Protein AF-A0A6A6VUN0-F1 (afdb_monomer)

Sequence (397 aa):
MSKIGGTTTYPGGELWVPNNHPRQAARVVNSYENAFQYLEAIIDDVGPTSSCTRKEAFLKAGPTMPGALVIERAIEPKIFDEKKLGVWRKRPNRPPGRARPPLYTSEGSKALLSVATWGGNFQLLRIIARWIGRKLLVISIRRVISLRTGMALVRLLRNSNTNTSDGAVLEQSGRELIIRTRKSVILAVGGFAYNKDMRATYQPFFQASNEPAYGFFILFGRARPHLIIVDSSVERFMNEAQSYIYAAIPVWIIVDSQFIRERAIDTGFLFEGRTILELAQIVGVNVPGLNATILRFNQMARHGKDLDHNRGGNAYDRQFGDPLCKPIPNLGTIESAPFFALKIFPGDLGTKGGLYAAGNSSSSVIGRTYAGVASTLALAMTFAFLAAEHMSGANQA

Structure (mmCIF, N/CA/C/O backbone):
data_AF-A0A6A6VUN0-F1
#
_entry.id   AF-A0A6A6VUN0-F1
#
loop_
_atom_site.group_PDB
_atom_site.id
_atom_site.type_symbol
_atom_site.label_atom_id
_atom_site.label_alt_id
_atom_site.label_comp_id
_atom_site.label_asym_id
_atom_site.label_entity_id
_atom_site.label_seq_id
_atom_site.pdbx_PDB_ins_code
_atom_site.Cartn_x
_atom_site.Cartn_y
_atom_site.Cartn_z
_atom_site.occupancy
_atom_site.B_iso_or_equiv
_atom_site.auth_seq_id
_atom_site.auth_comp_id
_atom_site.auth_asym_id
_atom_site.auth_atom_id
_atom_site.pdbx_PDB_model_num
ATOM 1 N N . MET A 1 1 ? -9.335 -23.816 14.755 1.00 60.03 1 MET A N 1
ATOM 2 C CA . MET A 1 1 ? -9.230 -22.712 15.744 1.00 60.03 1 MET A CA 1
ATOM 3 C C . MET A 1 1 ? -9.282 -21.381 15.017 1.00 60.03 1 MET A C 1
ATOM 5 O O . MET A 1 1 ? -8.515 -21.188 14.080 1.00 60.03 1 MET A O 1
ATOM 9 N N . SER A 1 2 ? -10.145 -20.476 15.465 1.00 78.50 2 SER A N 1
ATOM 10 C CA . SER A 1 2 ? -10.234 -19.094 14.983 1.00 78.50 2 SER A CA 1
ATOM 11 C C . SER A 1 2 ? -8.931 -18.320 15.211 1.00 78.50 2 SER A C 1
ATOM 13 O O . SER A 1 2 ? -8.294 -18.446 16.264 1.00 78.50 2 SER A O 1
ATOM 15 N N . LYS A 1 3 ? -8.542 -17.523 14.213 1.00 82.44 3 LYS A N 1
ATOM 16 C CA . LYS A 1 3 ? -7.321 -16.710 14.219 1.00 82.44 3 LYS A CA 1
ATOM 17 C C . LYS A 1 3 ? -7.591 -15.288 14.715 1.00 82.44 3 LYS A C 1
ATOM 19 O O . LYS A 1 3 ? -8.735 -14.849 14.727 1.00 82.44 3 LYS A O 1
ATOM 24 N N . ILE A 1 4 ? -6.540 -14.576 15.123 1.00 80.25 4 ILE A N 1
ATOM 25 C CA . ILE A 1 4 ? -6.607 -13.171 15.561 1.00 80.25 4 ILE A CA 1
ATOM 26 C C . ILE A 1 4 ? -5.710 -12.266 14.715 1.00 80.25 4 ILE A C 1
ATOM 28 O O . ILE A 1 4 ? -4.677 -12.709 14.212 1.00 80.25 4 ILE A O 1
ATOM 32 N N . GLY A 1 5 ? -6.099 -10.993 14.611 1.00 76.81 5 GLY A N 1
ATOM 33 C CA . GLY A 1 5 ? -5.285 -9.904 14.063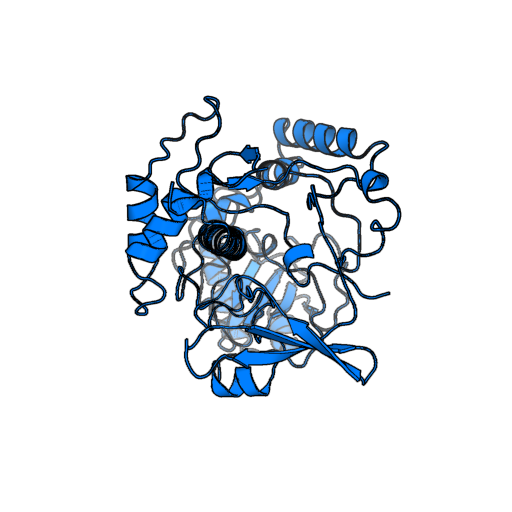 1.00 76.81 5 GLY A CA 1
ATOM 34 C C . GLY A 1 5 ? -5.501 -9.568 12.583 1.00 76.81 5 GLY A C 1
ATOM 35 O O . GLY A 1 5 ? -4.953 -8.574 12.126 1.00 76.81 5 GLY A O 1
ATOM 36 N N . GLY A 1 6 ? -6.304 -10.333 11.834 1.00 81.12 6 GLY A N 1
ATOM 37 C CA . GLY A 1 6 ? -6.700 -9.969 10.463 1.00 81.12 6 GLY A CA 1
ATOM 38 C C . GLY A 1 6 ? -5.514 -9.648 9.542 1.00 81.12 6 GLY A C 1
ATOM 39 O O . GLY A 1 6 ? -4.478 -10.319 9.608 1.00 81.12 6 GLY A O 1
ATOM 40 N N . THR A 1 7 ? -5.658 -8.614 8.706 1.00 74.75 7 THR A N 1
ATOM 41 C CA . THR A 1 7 ? -4.595 -8.119 7.814 1.00 74.75 7 THR A CA 1
ATOM 42 C C . THR A 1 7 ? -3.417 -7.505 8.576 1.00 74.75 7 THR A C 1
ATOM 44 O O . THR A 1 7 ? -2.297 -7.584 8.095 1.00 74.75 7 THR A O 1
ATOM 47 N N . THR A 1 8 ? -3.605 -7.000 9.801 1.00 74.50 8 THR A N 1
ATOM 48 C CA . THR A 1 8 ? -2.545 -6.403 10.646 1.00 74.50 8 THR A CA 1
ATOM 49 C C . THR A 1 8 ? -1.422 -7.377 11.016 1.00 74.50 8 THR A C 1
ATOM 51 O O . THR A 1 8 ? -0.334 -6.959 11.401 1.00 74.50 8 THR A O 1
ATOM 54 N N . THR A 1 9 ? -1.643 -8.682 10.871 1.00 68.94 9 THR A N 1
ATOM 55 C CA . THR A 1 9 ? -0.599 -9.698 11.094 1.00 68.94 9 THR A CA 1
ATOM 56 C C . THR A 1 9 ? 0.351 -9.905 9.911 1.00 68.94 9 THR A C 1
ATOM 58 O O . THR A 1 9 ? 1.369 -10.581 10.060 1.00 68.94 9 THR A O 1
ATOM 61 N N . TYR A 1 10 ? 0.032 -9.333 8.746 1.00 64.31 10 TYR A N 1
ATOM 62 C CA . TYR A 1 10 ? 0.818 -9.453 7.518 1.00 64.31 10 TYR A CA 1
ATOM 63 C C . TYR A 1 10 ? 1.891 -8.364 7.322 1.00 64.31 10 TYR A C 1
ATOM 65 O O . TYR A 1 10 ? 2.878 -8.672 6.657 1.00 64.31 10 TYR A O 1
ATOM 73 N N . PRO A 1 11 ? 1.770 -7.119 7.823 1.00 61.09 11 PRO A N 1
ATOM 74 C CA . PRO A 1 11 ? 2.832 -6.108 7.757 1.00 61.09 11 PRO A CA 1
ATOM 75 C C . PRO A 1 11 ? 4.095 -6.450 8.563 1.00 61.09 11 PRO A C 1
ATOM 77 O O . PRO A 1 11 ? 4.102 -7.361 9.388 1.00 61.09 11 PRO A O 1
ATOM 80 N N . GLY A 1 12 ? 5.181 -5.709 8.311 1.00 56.62 12 GLY A N 1
ATOM 81 C CA . GLY A 1 12 ? 6.482 -5.858 8.984 1.00 56.62 12 GLY A CA 1
ATOM 82 C C . GLY A 1 12 ? 6.516 -5.407 10.450 1.00 56.62 12 GLY A C 1
ATOM 83 O O . GLY A 1 12 ? 7.467 -5.730 11.148 1.00 56.62 12 GLY A O 1
ATOM 84 N N . GLY A 1 13 ? 5.465 -4.732 10.929 1.00 58.59 13 GLY A N 1
ATOM 85 C CA . GLY A 1 13 ? 5.330 -4.283 12.319 1.00 58.59 13 GLY A CA 1
ATOM 86 C C . GLY A 1 13 ? 5.694 -2.820 12.574 1.00 58.59 13 GLY A C 1
ATOM 87 O O . GLY A 1 13 ? 5.486 -2.349 13.685 1.00 58.59 13 GLY A O 1
ATOM 88 N N . GLU A 1 14 ? 6.170 -2.093 11.565 1.00 66.50 14 GLU A N 1
ATOM 89 C CA . GLU A 1 14 ? 6.409 -0.651 11.651 1.00 66.50 14 GLU A CA 1
ATOM 90 C C . GLU A 1 14 ? 5.110 0.153 11.714 1.00 66.50 14 GLU A C 1
ATOM 92 O O . GLU A 1 14 ? 4.086 -0.258 11.165 1.00 66.50 14 GLU A O 1
ATOM 97 N N . LEU A 1 15 ? 5.171 1.311 12.368 1.00 71.25 15 LEU A N 1
ATOM 98 C CA . LEU A 1 15 ? 4.124 2.323 12.400 1.00 71.25 15 LEU A CA 1
ATOM 99 C C . LEU A 1 15 ? 4.758 3.676 12.095 1.00 71.25 15 LEU A C 1
ATOM 101 O O . LEU A 1 15 ? 5.554 4.177 12.890 1.00 71.25 15 LEU A O 1
ATOM 105 N N . TRP A 1 16 ? 4.388 4.301 10.981 1.00 76.12 16 TRP A N 1
ATOM 106 C CA . TRP A 1 16 ? 4.804 5.675 10.722 1.00 76.12 16 TRP A CA 1
ATOM 107 C C . TRP A 1 16 ? 4.082 6.633 11.668 1.00 76.12 16 TRP A C 1
ATOM 109 O O . TRP A 1 16 ? 2.887 6.881 11.519 1.00 76.12 16 TRP A O 1
ATOM 119 N N . VAL A 1 17 ? 4.817 7.160 12.646 1.00 74.38 17 VAL A N 1
ATOM 120 C CA . VAL A 1 17 ? 4.327 8.137 13.619 1.00 74.38 17 VAL A CA 1
ATOM 121 C C . VAL A 1 17 ? 5.273 9.333 13.559 1.00 74.38 17 VAL A C 1
ATOM 123 O O . VAL A 1 17 ? 6.340 9.309 14.178 1.00 74.38 17 VAL A O 1
ATOM 126 N N . PRO A 1 18 ? 4.937 10.358 12.761 1.00 68.88 18 PRO A N 1
ATOM 127 C CA . PRO A 1 18 ? 5.756 11.558 12.645 1.00 68.88 18 PRO A CA 1
ATOM 128 C C . PRO A 1 18 ? 5.766 12.332 13.972 1.00 68.88 18 PRO A C 1
ATOM 130 O O . PRO A 1 18 ? 4.974 12.047 14.868 1.00 68.88 18 PRO A O 1
ATOM 133 N N . ASN A 1 19 ? 6.684 13.296 14.119 1.00 70.88 19 ASN A N 1
ATOM 134 C CA . ASN A 1 19 ? 6.901 14.004 15.391 1.00 70.88 19 ASN A CA 1
ATOM 135 C C . ASN A 1 19 ? 7.272 13.073 16.573 1.00 70.88 19 ASN A C 1
ATOM 137 O O . ASN A 1 19 ? 7.054 13.378 17.742 1.00 70.88 19 ASN A O 1
ATOM 141 N N . ASN A 1 20 ? 7.841 11.906 16.271 1.00 65.69 20 ASN A N 1
ATOM 142 C CA . ASN A 1 20 ? 8.384 11.001 17.268 1.00 65.69 20 ASN A CA 1
ATOM 143 C C . ASN A 1 20 ? 9.899 11.221 17.392 1.00 65.69 20 ASN A C 1
ATOM 145 O O . ASN A 1 20 ? 10.627 11.152 16.396 1.00 65.69 20 ASN A O 1
ATOM 149 N N . HIS A 1 21 ? 10.376 11.537 18.596 1.00 57.06 21 HIS A N 1
ATOM 150 C CA . HIS A 1 21 ? 11.795 11.771 18.857 1.00 57.06 21 HIS A CA 1
ATOM 151 C C . HIS A 1 21 ? 12.447 10.490 19.384 1.00 57.06 21 HIS A C 1
ATOM 153 O O . HIS A 1 21 ? 12.150 10.080 20.512 1.00 57.06 21 HIS A O 1
ATOM 159 N N . PRO A 1 22 ? 13.368 9.841 18.645 1.00 51.34 22 PRO A N 1
ATOM 160 C CA . PRO A 1 22 ? 14.236 8.860 19.277 1.00 51.34 22 PRO A CA 1
ATOM 161 C C . PRO A 1 22 ? 15.053 9.602 20.328 1.00 51.34 22 PRO A C 1
ATOM 163 O O . PRO A 1 22 ? 15.569 10.684 20.051 1.00 51.34 22 PRO A O 1
ATOM 166 N N . ARG A 1 23 ? 15.165 9.044 21.540 1.00 42.38 23 ARG A N 1
ATOM 167 C CA . ARG A 1 23 ? 16.057 9.574 22.582 1.00 42.38 23 ARG A CA 1
ATOM 168 C C . ARG A 1 23 ? 17.442 9.838 21.968 1.00 42.38 23 ARG A C 1
ATOM 170 O O . ARG A 1 23 ? 18.173 8.891 21.708 1.00 42.38 23 ARG A O 1
ATOM 177 N N . GLN A 1 24 ? 17.752 11.110 21.709 1.00 39.91 24 GLN A N 1
ATOM 178 C CA . GLN A 1 24 ? 19.068 11.729 21.469 1.00 39.91 24 GLN A CA 1
ATOM 179 C C . GLN A 1 24 ? 20.012 11.158 20.380 1.00 39.91 24 GLN A C 1
ATOM 181 O O . GLN A 1 24 ? 21.016 11.797 20.086 1.00 39.91 24 GLN A O 1
ATOM 186 N N . ALA A 1 25 ? 19.738 10.017 19.739 1.00 41.75 25 ALA A N 1
ATOM 187 C CA . ALA A 1 25 ? 20.744 9.314 18.928 1.00 41.75 25 ALA A CA 1
ATOM 188 C C . ALA A 1 25 ? 20.761 9.649 17.421 1.00 41.75 25 ALA A C 1
ATOM 190 O O . ALA A 1 25 ? 21.731 9.321 16.741 1.00 41.75 25 ALA A O 1
ATOM 191 N N . ALA A 1 26 ? 19.728 10.296 16.875 1.00 50.22 26 ALA A N 1
ATOM 192 C CA . ALA A 1 26 ? 19.675 10.653 15.456 1.00 50.22 26 ALA A CA 1
ATOM 193 C C . ALA A 1 26 ? 19.627 12.178 15.306 1.00 50.22 26 ALA A C 1
ATOM 195 O O . ALA A 1 26 ? 18.712 12.814 15.819 1.00 50.22 26 ALA A O 1
ATOM 196 N N . ARG A 1 27 ? 20.577 12.766 14.566 1.00 49.06 27 ARG A N 1
ATOM 197 C CA . ARG A 1 27 ? 20.638 14.204 14.209 1.00 49.06 27 ARG A CA 1
ATOM 198 C C . ARG A 1 27 ? 19.489 14.658 13.279 1.00 49.06 27 ARG A C 1
ATOM 200 O O . ARG A 1 27 ? 19.650 15.586 12.495 1.00 49.06 27 ARG A O 1
ATOM 207 N N . VAL A 1 28 ? 18.348 13.974 13.305 1.00 55.00 28 VAL A N 1
ATOM 208 C CA . VAL A 1 28 ? 17.193 14.267 12.457 1.00 55.00 28 VAL A CA 1
ATOM 209 C C . VAL A 1 28 ? 16.337 15.302 13.171 1.00 55.00 28 VAL A C 1
ATOM 211 O O . VAL A 1 28 ? 15.725 15.003 14.195 1.00 55.00 28 VAL A O 1
ATOM 214 N N . VAL A 1 29 ? 16.268 16.509 12.610 1.00 55.94 29 VAL A N 1
ATOM 215 C CA . VAL A 1 29 ? 15.291 17.521 13.023 1.00 55.94 29 VAL A CA 1
ATOM 216 C C . VAL A 1 29 ? 13.900 16.990 12.658 1.00 55.94 29 VAL A C 1
ATOM 218 O O . VAL A 1 29 ? 13.521 16.910 11.488 1.00 55.94 29 VAL A O 1
ATOM 221 N N . ASN A 1 30 ? 13.165 16.535 13.666 1.00 65.06 30 ASN A N 1
ATOM 222 C CA . ASN A 1 30 ? 11.767 16.132 13.577 1.00 65.06 30 ASN A CA 1
ATOM 223 C C . ASN A 1 30 ? 11.017 17.067 14.522 1.00 65.06 30 ASN A C 1
ATOM 225 O O . ASN A 1 30 ? 11.380 17.122 15.689 1.00 65.06 30 ASN A O 1
ATOM 229 N N . SER A 1 31 ? 10.059 17.842 14.029 1.00 77.00 31 SER A N 1
ATOM 230 C CA . SER A 1 31 ? 9.240 18.725 14.861 1.00 77.00 31 SER A CA 1
ATOM 231 C C . SER A 1 31 ? 7.782 18.574 14.465 1.00 77.00 31 SER A C 1
ATOM 233 O O . SER A 1 31 ? 7.474 18.066 13.378 1.00 77.00 31 SER A O 1
ATOM 235 N N . TYR A 1 32 ? 6.893 19.021 15.345 1.00 84.31 32 TYR A N 1
ATOM 236 C CA . TYR A 1 32 ? 5.468 19.067 15.064 1.00 84.31 32 TYR A CA 1
ATOM 237 C C . TYR A 1 32 ? 5.192 19.872 13.790 1.00 84.31 32 TYR A C 1
ATOM 239 O O . TYR A 1 32 ? 4.468 19.403 12.919 1.00 84.31 32 TYR A O 1
ATOM 247 N N . GLU A 1 33 ? 5.838 21.027 13.640 1.00 86.88 33 GLU A N 1
ATOM 248 C CA . GLU A 1 33 ? 5.648 21.956 12.525 1.00 86.88 33 GLU A CA 1
ATOM 249 C C . GLU A 1 33 ? 6.053 21.311 11.200 1.00 86.88 33 GLU A C 1
ATOM 251 O O . GLU A 1 33 ? 5.272 21.321 10.253 1.00 86.88 33 GLU A O 1
ATOM 256 N N . ASN A 1 34 ? 7.223 20.664 11.150 1.00 84.44 34 ASN A N 1
ATOM 257 C CA . ASN A 1 34 ? 7.691 19.968 9.950 1.00 84.44 34 ASN A CA 1
ATOM 258 C C . ASN A 1 34 ? 6.773 18.796 9.577 1.00 84.44 34 ASN A C 1
ATOM 260 O O . ASN A 1 34 ? 6.491 18.563 8.401 1.00 84.44 34 ASN A O 1
ATOM 264 N N . ALA A 1 35 ? 6.311 18.037 10.575 1.00 85.69 35 ALA A N 1
ATOM 265 C CA . ALA A 1 35 ? 5.381 16.935 10.364 1.00 85.69 35 ALA A CA 1
ATOM 266 C C . ALA A 1 35 ? 4.014 17.428 9.874 1.00 85.69 35 ALA A C 1
ATOM 268 O O . ALA A 1 35 ? 3.427 16.823 8.979 1.00 85.69 35 ALA A O 1
ATOM 269 N N . PHE A 1 36 ? 3.523 18.530 10.436 1.00 90.75 36 PHE A N 1
ATOM 270 C CA . PHE A 1 36 ? 2.258 19.136 10.056 1.00 90.75 36 PHE A CA 1
ATOM 271 C C . PHE A 1 36 ? 2.323 19.714 8.644 1.00 90.75 36 PHE A C 1
ATOM 273 O O . PHE A 1 36 ? 1.481 19.367 7.823 1.00 90.75 36 PHE A O 1
ATOM 280 N N . GLN A 1 37 ? 3.374 20.471 8.310 1.00 90.38 37 GLN A N 1
ATOM 281 C CA . GLN A 1 37 ? 3.614 20.943 6.941 1.00 90.38 37 GLN A CA 1
ATOM 282 C C . GLN A 1 37 ? 3.671 19.792 5.938 1.00 90.38 37 GLN A C 1
ATOM 284 O O . GLN A 1 37 ? 3.100 19.893 4.856 1.00 90.38 37 GLN A O 1
ATOM 289 N N . TYR A 1 38 ? 4.322 18.683 6.297 1.00 88.94 38 TYR A N 1
ATOM 290 C CA . TYR A 1 38 ? 4.348 17.498 5.447 1.00 88.94 38 TYR A CA 1
ATOM 291 C C . TYR A 1 38 ? 2.942 16.933 5.210 1.00 88.94 38 TYR A C 1
ATOM 293 O O . TYR A 1 38 ? 2.583 16.679 4.064 1.00 88.94 38 TYR A O 1
ATOM 301 N N . LEU A 1 39 ? 2.139 16.763 6.267 1.00 90.25 39 LEU A N 1
ATOM 302 C CA . LEU A 1 39 ? 0.760 16.279 6.150 1.00 90.25 39 LEU A CA 1
ATOM 303 C C . LEU A 1 39 ? -0.127 17.231 5.337 1.00 90.25 39 LEU A C 1
ATOM 305 O O . LEU A 1 39 ? -0.949 16.759 4.556 1.00 90.25 39 LEU A O 1
ATOM 309 N N . GLU A 1 40 ? 0.029 18.542 5.498 1.00 91.56 40 GLU A N 1
ATOM 310 C CA . GLU A 1 40 ? -0.692 19.546 4.708 1.00 91.56 40 GLU A CA 1
ATOM 311 C C . GLU A 1 40 ? -0.296 19.501 3.230 1.00 91.56 40 GLU A C 1
ATOM 313 O O . GLU A 1 40 ? -1.158 19.596 2.366 1.00 91.56 40 GLU A O 1
ATOM 318 N N . ALA A 1 41 ? 0.984 19.276 2.929 1.00 90.69 41 ALA A N 1
ATOM 319 C CA . ALA A 1 41 ? 1.472 19.234 1.555 1.00 90.69 41 ALA A CA 1
ATOM 320 C C . ALA A 1 41 ? 1.001 18.001 0.765 1.00 90.69 41 ALA A C 1
ATOM 322 O O . ALA A 1 41 ? 0.935 18.061 -0.460 1.00 90.69 41 ALA A O 1
ATOM 323 N N . ILE A 1 42 ? 0.722 16.874 1.432 1.00 88.44 42 ILE A N 1
ATOM 324 C CA . ILE A 1 42 ? 0.416 15.602 0.750 1.00 88.44 42 ILE A CA 1
ATOM 325 C C . ILE A 1 42 ? -1.003 15.083 0.977 1.00 88.44 42 ILE A C 1
ATOM 327 O O . ILE A 1 42 ? -1.380 14.075 0.381 1.00 88.44 42 ILE A O 1
ATOM 331 N N . ILE A 1 43 ? -1.757 15.650 1.916 1.00 90.38 43 ILE A N 1
ATOM 332 C CA . ILE A 1 43 ? -3.137 15.235 2.170 1.00 90.38 43 ILE A CA 1
ATOM 333 C C . ILE A 1 43 ? -4.050 16.319 1.629 1.00 90.38 43 ILE A C 1
ATOM 335 O O . ILE A 1 43 ? -4.260 17.337 2.291 1.00 90.38 43 ILE A O 1
ATOM 339 N N . ASP A 1 44 ? -4.642 16.028 0.476 1.00 85.69 44 ASP A N 1
ATOM 340 C CA . ASP A 1 44 ? -5.718 16.832 -0.093 1.00 85.69 44 ASP A CA 1
ATOM 341 C C . ASP A 1 44 ? -6.876 16.985 0.897 1.00 85.69 44 ASP A C 1
ATOM 343 O O . ASP A 1 44 ? -7.191 16.063 1.664 1.00 85.69 44 ASP A O 1
ATOM 347 N N . ASP A 1 45 ? -7.574 18.116 0.819 1.00 87.81 45 ASP A N 1
ATOM 348 C CA . ASP A 1 45 ? -8.845 18.271 1.511 1.00 87.81 45 ASP A CA 1
ATOM 349 C C . ASP A 1 45 ? -9.919 17.393 0.848 1.00 87.81 45 ASP A C 1
ATOM 351 O O . ASP A 1 45 ? -10.434 17.671 -0.235 1.00 87.81 45 ASP A O 1
ATOM 355 N N . VAL A 1 46 ? -10.237 16.284 1.509 1.00 88.06 46 VAL A N 1
ATOM 356 C CA . VAL A 1 46 ? -11.313 15.357 1.149 1.00 88.06 46 VAL A CA 1
ATOM 357 C C . VAL A 1 46 ? -12.487 15.454 2.131 1.00 88.06 46 VAL A C 1
ATOM 359 O O . VAL A 1 46 ? -13.247 14.496 2.302 1.00 88.06 46 VAL A O 1
ATOM 362 N N . GLY A 1 47 ? -12.635 16.605 2.793 1.00 89.31 47 GLY A N 1
ATOM 363 C CA . GLY A 1 47 ? -13.709 16.914 3.725 1.00 89.31 47 GLY A CA 1
ATOM 364 C C . GLY A 1 47 ? -13.370 16.577 5.184 1.00 89.31 47 GLY A C 1
ATOM 365 O O . GLY A 1 47 ? -12.200 16.497 5.567 1.00 89.31 47 GLY A O 1
ATOM 366 N N . PRO A 1 48 ? -14.382 16.316 6.039 1.00 89.94 48 PRO A N 1
ATOM 367 C CA . PRO A 1 48 ? -14.192 16.184 7.490 1.00 89.94 48 PRO A CA 1
ATOM 368 C C . PRO A 1 48 ? -13.196 15.100 7.923 1.00 89.94 48 PRO A C 1
ATOM 370 O O . PRO A 1 48 ? -12.705 15.113 9.053 1.00 89.94 48 PRO A O 1
ATOM 373 N N . THR A 1 49 ? -12.902 14.130 7.051 1.00 89.56 49 THR A N 1
ATOM 374 C CA . THR A 1 49 ? -11.965 13.054 7.372 1.00 89.56 49 THR A CA 1
ATOM 375 C C . THR A 1 49 ? -10.509 13.506 7.409 1.00 89.56 49 THR A C 1
ATOM 377 O O . THR A 1 49 ? -9.766 13.065 8.283 1.00 89.56 49 THR A O 1
ATOM 380 N N . SER A 1 50 ? -10.122 14.413 6.515 1.00 91.69 50 SER A N 1
ATOM 381 C CA . SER A 1 50 ? -8.780 14.990 6.399 1.00 91.69 50 SER A CA 1
ATOM 382 C C . SER A 1 50 ? -8.692 16.356 7.076 1.00 91.69 50 SER A C 1
ATOM 384 O O . SER A 1 50 ? -7.851 17.171 6.707 1.00 91.69 50 SER A O 1
ATOM 386 N N . SER A 1 51 ? -9.567 16.640 8.044 1.00 92.56 51 SER A N 1
ATOM 387 C CA . SER A 1 51 ? -9.570 17.933 8.721 1.00 92.56 51 SER A CA 1
ATOM 388 C C . SER A 1 51 ? -8.252 18.190 9.452 1.00 92.56 51 SER A C 1
ATOM 390 O O . SER A 1 51 ? -7.619 17.262 9.974 1.00 92.56 51 SER A O 1
ATOM 392 N N . CYS A 1 52 ? -7.880 19.468 9.545 1.00 92.44 52 CYS A N 1
ATOM 393 C CA . CYS A 1 52 ? -6.726 19.924 10.318 1.00 92.44 52 CYS A CA 1
ATOM 394 C C . CYS A 1 52 ? -6.732 19.311 11.730 1.00 92.44 52 CYS A C 1
ATOM 396 O O . CYS A 1 52 ? -5.773 18.652 12.119 1.00 92.44 52 CYS A O 1
ATOM 398 N N . THR A 1 53 ? -7.866 19.364 12.438 1.00 92.56 53 THR A N 1
ATOM 399 C CA . THR A 1 53 ? -8.021 18.789 13.785 1.00 92.56 53 THR A CA 1
ATOM 400 C C . THR A 1 53 ? -7.655 17.305 13.860 1.00 92.56 53 THR A C 1
ATOM 402 O O . THR A 1 53 ? -7.020 16.874 14.822 1.00 92.56 53 THR A O 1
ATOM 405 N N . ARG A 1 54 ? -8.019 16.495 12.856 1.00 92.69 54 ARG A N 1
ATOM 406 C CA . ARG A 1 54 ? -7.667 15.066 12.840 1.00 92.69 54 ARG A CA 1
ATOM 407 C C . ARG A 1 54 ? -6.187 14.847 12.534 1.00 92.69 54 ARG A C 1
ATOM 409 O O . ARG A 1 54 ? -5.592 13.944 13.125 1.00 92.69 54 ARG A O 1
ATOM 416 N N . LYS A 1 55 ? -5.585 15.665 11.663 1.00 92.94 55 LYS 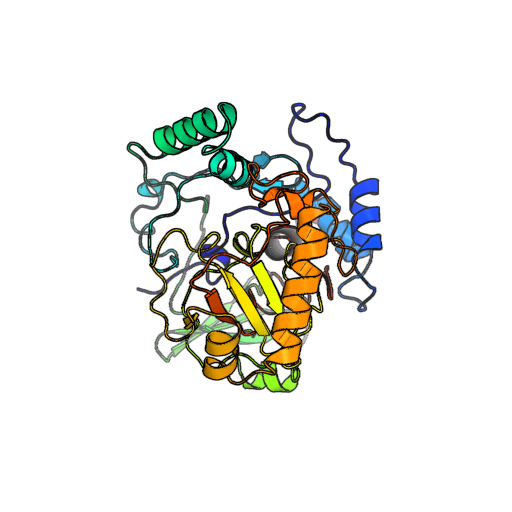A N 1
ATOM 417 C CA . LYS A 1 55 ? -4.132 15.655 11.422 1.00 92.94 55 LYS A CA 1
ATOM 418 C C . LYS A 1 55 ? -3.378 16.022 12.705 1.00 92.94 55 LYS A C 1
ATOM 420 O O . LYS A 1 55 ? -2.493 15.276 13.116 1.00 92.94 55 LYS A O 1
ATOM 425 N N . GLU A 1 56 ? -3.788 17.082 13.401 1.00 93.12 56 GLU A N 1
ATOM 426 C CA . GLU A 1 56 ? -3.188 17.482 14.679 1.00 93.12 56 GLU A CA 1
ATOM 427 C C . GLU A 1 56 ? -3.321 16.402 15.755 1.00 93.12 56 GLU A C 1
ATOM 429 O O . GLU A 1 56 ? -2.344 16.075 16.428 1.00 93.12 56 GLU A O 1
ATOM 434 N N . ALA A 1 57 ? -4.519 15.827 15.913 1.00 91.75 57 ALA A N 1
ATOM 435 C CA . ALA A 1 57 ? -4.766 14.767 16.885 1.00 91.75 57 ALA A CA 1
ATOM 436 C C . ALA A 1 57 ? -3.839 13.569 16.643 1.00 91.75 57 ALA A C 1
ATOM 438 O O . ALA A 1 57 ? -3.295 13.006 17.592 1.00 91.75 57 ALA A O 1
ATOM 439 N N . PHE A 1 58 ? -3.605 13.219 15.375 1.00 90.62 58 PHE A N 1
ATOM 440 C CA . PHE A 1 58 ? -2.657 12.174 15.013 1.00 90.62 58 PHE A CA 1
ATOM 441 C C . PHE A 1 58 ? -1.215 12.526 15.422 1.00 90.62 58 PHE A C 1
ATOM 443 O O . PHE A 1 58 ? -0.560 11.716 16.082 1.00 90.62 58 PHE A O 1
ATOM 450 N N . LEU A 1 59 ? -0.745 13.737 15.101 1.00 88.94 59 LEU A N 1
ATOM 451 C CA . LEU A 1 59 ? 0.612 14.199 15.428 1.00 88.94 59 LEU A CA 1
ATOM 452 C C . LEU A 1 59 ? 0.875 14.343 16.932 1.00 88.94 59 LEU A C 1
ATOM 454 O O . LEU A 1 59 ? 2.001 14.127 17.381 1.00 88.94 59 LEU A O 1
ATOM 458 N N . LYS A 1 60 ? -0.144 14.735 17.704 1.00 87.94 60 LYS A N 1
ATOM 459 C CA . LYS A 1 60 ? -0.045 14.958 19.154 1.00 87.94 60 LYS A CA 1
ATOM 460 C C . LYS A 1 60 ? -0.131 13.642 19.929 1.00 87.94 60 LYS A C 1
ATOM 462 O O . LYS A 1 60 ? 0.682 13.394 20.813 1.00 87.94 60 LYS A O 1
ATOM 467 N N . ALA A 1 61 ? -1.083 12.774 19.584 1.00 86.56 61 ALA A N 1
ATOM 468 C CA . ALA A 1 61 ? -1.331 11.547 20.337 1.00 86.56 61 ALA A CA 1
ATOM 469 C C . ALA A 1 61 ? -0.380 10.403 19.966 1.00 86.56 61 ALA A C 1
ATOM 471 O O . ALA A 1 61 ? 0.005 9.623 20.838 1.00 86.56 61 ALA A O 1
ATOM 472 N N . GLY A 1 62 ? 0.026 10.302 18.696 1.00 81.50 62 GLY A N 1
ATOM 473 C CA . GLY A 1 62 ? 0.873 9.216 18.204 1.00 81.50 62 GLY A CA 1
ATOM 474 C C . GLY A 1 62 ? 2.136 8.972 19.051 1.00 81.50 62 GLY A C 1
ATOM 475 O O . GLY A 1 62 ? 2.319 7.844 19.518 1.00 81.50 62 GLY A O 1
ATOM 476 N N . PRO A 1 63 ? 2.974 9.996 19.314 1.00 78.00 63 PRO A N 1
ATOM 477 C CA . PRO A 1 63 ? 4.202 9.856 20.108 1.00 78.00 63 PRO A CA 1
ATOM 478 C C . PRO A 1 63 ? 3.983 9.433 21.570 1.00 78.00 63 PRO A C 1
ATOM 480 O O . PRO A 1 63 ? 4.895 8.908 22.205 1.00 78.00 63 PRO A O 1
ATOM 483 N N . THR A 1 64 ? 2.780 9.639 22.115 1.00 78.25 64 THR A N 1
ATOM 484 C CA . THR A 1 64 ? 2.458 9.356 23.527 1.00 78.25 64 THR A CA 1
ATOM 485 C C . THR A 1 64 ? 1.971 7.925 23.779 1.00 78.25 64 THR A C 1
ATOM 487 O O . THR A 1 64 ? 1.826 7.514 24.931 1.00 78.25 64 THR A O 1
ATOM 490 N N . MET A 1 65 ? 1.735 7.135 22.723 1.00 77.00 65 MET A N 1
ATOM 491 C CA . MET A 1 65 ? 1.160 5.794 22.853 1.00 77.00 65 MET A CA 1
ATOM 492 C C . MET A 1 65 ? 2.083 4.829 23.641 1.00 77.00 65 MET A C 1
ATOM 494 O O . MET A 1 65 ? 3.247 4.635 23.269 1.00 77.00 65 MET A O 1
ATOM 498 N N . PRO A 1 66 ? 1.585 4.139 24.690 1.00 69.00 66 PRO A N 1
ATOM 499 C CA . PRO A 1 66 ? 2.390 3.210 25.486 1.00 69.00 66 PRO A CA 1
ATOM 500 C C . PRO A 1 66 ? 2.940 2.009 24.698 1.00 69.00 66 PRO A C 1
ATOM 502 O O . PRO A 1 66 ? 2.248 1.390 23.894 1.00 69.00 66 PRO A O 1
ATOM 505 N N . GLY A 1 67 ? 4.169 1.583 25.017 1.00 61.50 67 GLY A N 1
ATOM 506 C CA . GLY A 1 67 ? 4.776 0.356 24.470 1.00 61.50 67 GLY A CA 1
ATOM 507 C C . GLY A 1 67 ? 5.562 0.534 23.166 1.00 61.50 67 GLY A C 1
ATOM 508 O O . GLY A 1 67 ? 6.187 -0.427 22.712 1.00 61.50 67 GLY A O 1
ATOM 509 N N . ALA A 1 68 ? 5.589 1.752 22.631 1.00 57.97 68 ALA A N 1
ATOM 510 C CA . ALA A 1 68 ? 6.394 2.167 21.495 1.00 57.97 68 ALA A CA 1
ATOM 511 C C . ALA A 1 68 ? 7.907 2.110 21.786 1.00 57.97 68 ALA A C 1
ATOM 513 O O . ALA A 1 68 ? 8.373 2.686 22.772 1.00 57.97 68 ALA A O 1
ATOM 514 N N . LEU A 1 69 ? 8.699 1.442 20.935 1.00 54.47 69 LEU A N 1
ATOM 515 C CA . LEU A 1 69 ? 10.107 1.811 20.768 1.00 54.47 69 LEU A CA 1
ATOM 516 C C . LEU A 1 69 ? 10.181 2.880 19.692 1.00 54.47 69 LEU A C 1
ATOM 518 O O . LEU A 1 69 ? 9.688 2.679 18.584 1.00 54.47 69 LEU A O 1
ATOM 522 N N . VAL A 1 70 ? 10.827 3.995 20.013 1.00 54.44 70 VAL A N 1
ATOM 523 C CA . VAL A 1 70 ? 11.084 5.022 19.013 1.00 54.44 70 VAL A CA 1
ATOM 524 C C . VAL A 1 70 ? 12.302 4.624 18.193 1.00 54.44 70 VAL A C 1
ATOM 526 O O . VAL A 1 70 ? 13.415 4.560 18.721 1.00 54.44 70 VAL A O 1
ATOM 529 N N . ILE A 1 71 ? 12.078 4.356 16.909 1.00 54.09 71 ILE A N 1
ATOM 530 C CA . ILE A 1 71 ? 13.126 4.139 15.917 1.00 54.09 71 ILE A CA 1
ATOM 531 C C . ILE A 1 71 ? 12.900 5.194 14.837 1.00 54.09 71 ILE A C 1
ATOM 533 O O . ILE A 1 71 ? 11.986 5.086 14.028 1.00 54.09 71 ILE A O 1
ATOM 537 N N . GLU A 1 72 ? 13.721 6.245 14.846 1.00 59.38 72 GLU A N 1
ATOM 538 C CA . GLU A 1 72 ? 13.621 7.346 13.876 1.00 59.38 72 GLU A CA 1
ATOM 539 C C . GLU A 1 72 ? 12.216 7.996 13.863 1.00 59.38 72 GLU A C 1
ATOM 541 O O . GLU A 1 72 ? 11.699 8.347 14.922 1.00 59.38 72 GLU A O 1
ATOM 546 N N . ARG A 1 73 ? 11.600 8.176 12.683 1.00 54.03 73 ARG A N 1
ATOM 547 C CA . ARG A 1 73 ? 10.236 8.721 12.501 1.00 54.03 73 ARG A CA 1
ATOM 548 C C . ARG A 1 73 ? 9.137 7.650 12.613 1.00 54.03 73 ARG A C 1
ATOM 550 O O . ARG A 1 73 ? 8.006 7.881 12.186 1.00 54.03 73 ARG A O 1
ATOM 557 N N . ALA A 1 74 ? 9.470 6.473 13.134 1.00 59.31 74 ALA A N 1
ATOM 558 C CA . ALA A 1 74 ? 8.556 5.356 13.285 1.00 59.31 74 ALA A CA 1
ATOM 559 C C . ALA A 1 74 ? 8.479 4.889 14.745 1.00 59.31 74 ALA A C 1
ATOM 561 O O . ALA A 1 74 ? 9.386 5.078 15.562 1.00 59.31 74 ALA A O 1
ATOM 562 N N . ILE A 1 75 ? 7.349 4.274 15.076 1.00 62.12 75 ILE A N 1
ATOM 563 C CA . ILE A 1 75 ? 7.188 3.456 16.269 1.00 62.12 75 ILE A CA 1
ATOM 564 C C . ILE A 1 75 ? 7.247 2.004 15.823 1.00 62.12 75 ILE A C 1
ATOM 566 O O . ILE A 1 75 ? 6.447 1.572 14.996 1.00 62.12 75 ILE A O 1
ATOM 570 N N . GLU A 1 76 ? 8.153 1.236 16.414 1.00 63.78 76 GLU A N 1
ATOM 571 C CA . GLU A 1 76 ? 8.163 -0.213 16.253 1.00 63.78 76 GLU A CA 1
ATOM 572 C C . GLU A 1 76 ? 7.872 -0.886 17.606 1.00 63.78 76 GLU A C 1
ATOM 574 O O . GLU A 1 76 ? 8.294 -0.411 18.668 1.00 63.78 76 GLU A O 1
ATOM 579 N N . PRO A 1 77 ? 7.118 -1.990 17.626 1.00 64.75 77 PRO A N 1
ATOM 580 C CA . PRO A 1 77 ? 6.942 -2.785 18.829 1.00 64.75 77 PRO A CA 1
ATOM 581 C C . PRO A 1 77 ? 8.252 -3.494 19.191 1.00 64.75 77 PRO A C 1
ATOM 583 O O . PRO A 1 77 ? 9.030 -3.919 18.337 1.00 64.75 77 PRO A O 1
ATOM 586 N N . LYS A 1 78 ? 8.483 -3.688 20.494 1.00 68.00 78 LYS A N 1
ATOM 587 C CA . LYS A 1 78 ? 9.587 -4.540 20.955 1.00 68.00 78 LYS A CA 1
ATOM 588 C C . LYS A 1 78 ? 9.418 -5.942 20.386 1.00 68.00 78 LYS A C 1
ATOM 590 O O . LYS A 1 78 ? 8.363 -6.552 20.565 1.00 68.00 78 LYS A O 1
ATOM 595 N N . ILE A 1 79 ? 10.494 -6.474 19.817 1.00 69.44 79 ILE A N 1
ATOM 596 C CA . ILE A 1 79 ? 10.567 -7.885 19.451 1.00 69.44 79 ILE A CA 1
ATOM 597 C C . ILE A 1 79 ? 10.240 -8.738 20.692 1.00 69.44 79 ILE A C 1
ATOM 599 O O . ILE A 1 79 ? 10.872 -8.614 21.745 1.00 69.44 79 ILE A O 1
ATOM 603 N N . PHE A 1 80 ? 9.218 -9.583 20.571 1.00 68.00 80 PHE A N 1
ATOM 604 C CA . PHE A 1 80 ? 8.605 -10.339 21.659 1.00 68.00 80 PHE A CA 1
ATOM 605 C C . PHE A 1 80 ? 8.869 -11.840 21.505 1.00 68.00 80 PHE A C 1
ATOM 607 O O . PHE A 1 80 ? 8.737 -12.394 20.418 1.00 68.00 80 PHE A O 1
ATOM 614 N N . ASP A 1 81 ? 9.210 -12.532 22.594 1.00 70.56 81 ASP A N 1
ATOM 615 C CA . ASP A 1 81 ? 9.378 -13.990 22.576 1.00 70.56 81 ASP A CA 1
ATOM 616 C C . ASP A 1 81 ? 8.019 -14.696 22.545 1.00 70.56 81 ASP A C 1
ATOM 618 O O . ASP A 1 81 ? 7.270 -14.664 23.524 1.00 70.56 81 ASP A O 1
ATOM 622 N N . GLU A 1 82 ? 7.706 -15.372 21.435 1.00 70.38 82 GLU A N 1
ATOM 623 C CA . GLU A 1 82 ? 6.409 -16.025 21.249 1.00 70.38 82 GLU A CA 1
ATOM 624 C C . GLU A 1 82 ? 6.147 -17.137 22.269 1.00 70.38 82 GLU A C 1
ATOM 626 O O . GLU A 1 82 ? 4.989 -17.496 22.491 1.00 70.38 82 GLU A O 1
ATOM 631 N N . LYS A 1 83 ? 7.193 -17.698 22.896 1.00 72.69 83 LYS A N 1
ATOM 632 C CA . LYS A 1 83 ? 7.033 -18.718 23.942 1.00 72.69 83 LYS A CA 1
ATOM 633 C C . LYS A 1 83 ? 6.217 -18.175 25.115 1.00 72.69 83 LYS A C 1
ATOM 635 O O . LYS A 1 83 ? 5.436 -18.918 25.704 1.00 72.69 83 LYS A O 1
ATOM 640 N N . LYS A 1 84 ? 6.304 -16.867 25.381 1.00 74.56 84 LYS A N 1
ATOM 641 C CA . LYS A 1 84 ? 5.530 -16.185 26.427 1.00 74.56 84 LYS A CA 1
ATOM 642 C C . LYS A 1 84 ? 4.028 -16.110 26.129 1.00 74.56 84 LYS A C 1
ATOM 644 O O . LYS A 1 84 ? 3.258 -15.800 27.027 1.00 74.56 84 LYS A O 1
ATOM 649 N N . LEU A 1 85 ? 3.592 -16.411 24.900 1.00 70.62 85 LEU A N 1
ATOM 650 C CA . LEU A 1 85 ? 2.165 -16.469 24.557 1.00 70.62 85 LEU A CA 1
ATOM 651 C C . LEU A 1 85 ? 1.473 -17.741 25.070 1.00 70.62 85 LEU A C 1
ATOM 653 O O . LEU A 1 85 ? 0.243 -17.794 25.070 1.00 70.62 85 LEU A O 1
ATOM 657 N N . GLY A 1 86 ? 2.222 -18.780 25.459 1.00 78.62 86 GLY A N 1
ATOM 658 C CA . GLY A 1 86 ? 1.649 -20.051 25.909 1.00 78.62 86 GLY A CA 1
ATOM 659 C C . GLY A 1 86 ? 0.633 -20.615 24.907 1.00 78.62 86 GLY A C 1
ATOM 660 O O . GLY A 1 86 ? 0.923 -20.763 23.715 1.00 78.62 86 GLY A O 1
ATOM 661 N N . VAL A 1 87 ? -0.593 -20.873 25.372 1.00 77.00 87 VAL A N 1
ATOM 662 C CA . VAL A 1 87 ? -1.707 -21.396 24.553 1.00 77.00 87 VAL A CA 1
ATOM 663 C C . VAL A 1 87 ? -2.101 -20.480 23.385 1.00 77.00 87 VAL A C 1
ATOM 665 O O . VAL A 1 87 ? -2.660 -20.942 22.388 1.00 77.00 87 VAL A O 1
ATOM 668 N N . TRP A 1 88 ? -1.777 -19.186 23.455 1.00 74.19 88 TRP A N 1
ATOM 669 C CA . TRP A 1 88 ? -2.108 -18.208 22.416 1.00 74.19 88 TRP A CA 1
ATOM 670 C C . TRP A 1 88 ? -1.172 -18.266 21.211 1.00 74.19 88 TRP A C 1
ATOM 672 O O . TRP A 1 88 ? -1.499 -17.724 20.158 1.00 74.19 88 TRP A O 1
ATOM 682 N N . ARG A 1 89 ? -0.049 -18.984 21.304 1.00 75.44 89 ARG A N 1
ATOM 683 C CA . ARG A 1 89 ? 0.991 -19.051 20.265 1.00 75.44 89 ARG A CA 1
ATOM 684 C C . ARG A 1 89 ? 0.486 -19.479 18.879 1.00 75.44 89 ARG A C 1
ATOM 686 O O . ARG A 1 89 ? 1.060 -19.081 17.869 1.00 75.44 89 ARG A O 1
ATOM 693 N N . LYS A 1 90 ? -0.577 -20.289 18.802 1.00 78.38 90 LYS A N 1
ATOM 694 C CA . LYS A 1 90 ? -1.155 -20.779 17.530 1.00 78.38 90 LYS A CA 1
ATOM 695 C C . LYS A 1 90 ? -2.281 -19.894 16.968 1.00 78.38 90 LYS A C 1
ATOM 697 O O . LYS A 1 90 ? -2.775 -20.177 15.871 1.00 78.38 90 LYS A O 1
ATOM 702 N N . ARG A 1 91 ? -2.708 -18.857 17.701 1.00 77.75 91 ARG A N 1
ATOM 703 C CA . ARG A 1 91 ? -3.866 -18.019 17.345 1.00 77.75 91 ARG A CA 1
ATOM 704 C C . ARG A 1 91 ? -3.582 -16.862 16.382 1.00 77.75 91 ARG A C 1
ATOM 706 O O . ARG A 1 91 ? -4.498 -16.566 15.621 1.00 77.75 91 ARG A O 1
ATOM 713 N N . PRO A 1 92 ? -2.404 -16.208 16.355 1.00 76.69 92 PRO A N 1
ATOM 714 C CA . PRO A 1 92 ? -2.139 -15.177 15.359 1.00 76.69 92 PRO A CA 1
ATOM 715 C C . PRO A 1 92 ? -2.393 -15.699 13.947 1.00 76.69 92 PRO A C 1
ATOM 717 O O . PRO A 1 92 ? -1.989 -16.821 13.611 1.00 76.69 92 PRO A O 1
ATOM 720 N N . ASN A 1 93 ? -3.094 -14.900 13.146 1.00 74.62 93 ASN A N 1
ATOM 721 C CA . ASN A 1 93 ? -3.142 -15.118 11.712 1.00 74.62 93 ASN A CA 1
ATOM 722 C C . ASN A 1 93 ? -1.710 -14.962 11.185 1.00 74.62 93 ASN A C 1
ATOM 724 O O . ASN A 1 93 ? -0.994 -14.057 11.603 1.00 74.62 93 ASN A O 1
ATOM 728 N N . ARG A 1 94 ? -1.226 -15.917 10.398 1.00 71.69 94 ARG A N 1
ATOM 729 C CA . ARG A 1 94 ? 0.155 -15.906 9.906 1.00 71.69 94 ARG A CA 1
ATOM 730 C C . ARG A 1 94 ? 0.100 -16.008 8.395 1.00 71.69 94 ARG A C 1
ATOM 732 O O . ARG A 1 94 ? -0.641 -16.870 7.919 1.00 71.69 94 ARG A O 1
ATOM 739 N N . PRO A 1 95 ? 0.875 -15.189 7.665 1.00 62.16 95 PRO A N 1
ATOM 740 C CA . PRO A 1 95 ? 1.000 -15.388 6.238 1.00 62.16 95 PRO A CA 1
ATOM 741 C C . PRO A 1 95 ? 1.466 -16.824 5.959 1.00 62.16 95 PRO A C 1
ATOM 743 O O . PRO A 1 95 ? 2.345 -17.320 6.676 1.00 62.16 95 PRO A O 1
ATOM 746 N N . PRO A 1 96 ? 0.891 -17.503 4.957 1.00 57.56 96 PRO A N 1
ATOM 747 C CA . PRO A 1 96 ? 1.414 -18.782 4.499 1.00 57.56 96 PRO A CA 1
ATOM 748 C C . PRO A 1 96 ? 2.850 -18.593 3.972 1.00 57.56 96 PRO A C 1
ATOM 750 O O . PRO A 1 96 ? 3.131 -17.614 3.284 1.00 57.56 96 PRO A O 1
ATOM 753 N N . GLY A 1 97 ? 3.772 -19.501 4.317 1.00 60.50 97 GLY A N 1
ATOM 754 C CA . GLY A 1 97 ? 5.171 -19.467 3.860 1.00 60.50 97 GLY A CA 1
ATOM 755 C C . GLY A 1 97 ? 6.229 -19.422 4.975 1.00 60.50 97 GLY A C 1
ATOM 756 O O . GLY A 1 97 ? 5.977 -19.807 6.119 1.00 60.50 97 GLY A O 1
ATOM 757 N N . ARG A 1 98 ? 7.455 -18.998 4.623 1.00 51.03 98 ARG A N 1
ATOM 758 C CA . ARG A 1 98 ? 8.628 -18.988 5.522 1.00 51.03 98 ARG A CA 1
ATOM 759 C C . ARG A 1 98 ? 8.447 -18.019 6.698 1.00 51.03 98 ARG A C 1
ATOM 761 O O . ARG A 1 98 ? 7.941 -16.909 6.547 1.00 51.03 98 ARG A O 1
ATOM 768 N N . ALA A 1 99 ? 8.917 -18.441 7.874 1.00 57.88 99 ALA A N 1
ATOM 769 C CA . ALA A 1 99 ? 8.960 -17.605 9.069 1.00 57.88 99 ALA A CA 1
ATOM 770 C C . ALA A 1 99 ? 9.777 -16.334 8.802 1.00 57.88 99 ALA A C 1
ATOM 772 O O . ALA A 1 99 ? 10.896 -16.411 8.296 1.00 57.88 99 ALA A O 1
ATOM 773 N N . ARG A 1 100 ? 9.221 -15.169 9.148 1.00 60.97 100 ARG A N 1
ATOM 774 C CA . ARG A 1 100 ? 9.919 -13.898 8.952 1.00 60.97 100 ARG A CA 1
ATOM 775 C C . ARG A 1 100 ? 11.041 -13.725 9.977 1.00 60.97 100 ARG A C 1
ATOM 777 O O . ARG A 1 100 ? 10.844 -14.086 11.143 1.00 60.97 100 ARG A O 1
ATOM 784 N N . PRO A 1 101 ? 12.192 -13.167 9.576 1.00 61.72 101 PRO A N 1
ATOM 785 C CA . PRO A 1 101 ? 13.233 -12.830 10.528 1.00 61.72 101 PRO A CA 1
ATOM 786 C C . PRO A 1 101 ? 12.738 -11.714 11.467 1.00 61.72 101 PRO A C 1
ATOM 788 O O . PRO A 1 101 ? 11.999 -10.830 11.028 1.00 61.72 101 PRO A O 1
ATOM 791 N N . PRO A 1 102 ? 13.139 -11.724 12.747 1.00 65.31 102 PRO A N 1
ATOM 792 C CA . PRO A 1 102 ? 12.837 -10.672 13.708 1.00 65.31 102 PRO A CA 1
ATOM 793 C C . PRO A 1 102 ? 13.761 -9.476 13.470 1.00 65.31 102 PRO A C 1
ATOM 795 O O . PRO A 1 102 ? 14.761 -9.282 14.167 1.00 65.31 102 PRO A O 1
ATOM 798 N N . LEU A 1 103 ? 13.428 -8.711 12.438 1.00 65.12 103 LEU A N 1
ATOM 799 C CA . LEU A 1 103 ? 14.125 -7.502 12.022 1.00 65.12 103 LEU A CA 1
ATOM 800 C C . LEU A 1 103 ? 13.235 -6.282 12.258 1.00 65.12 103 LEU A C 1
ATOM 802 O O . LEU A 1 103 ? 12.017 -6.380 12.107 1.00 65.12 103 LEU A O 1
ATOM 806 N N . TYR A 1 104 ? 13.853 -5.157 12.611 1.00 66.56 104 TYR A N 1
ATOM 807 C CA . TYR A 1 104 ? 13.213 -3.843 12.493 1.00 66.56 104 TYR A CA 1
ATOM 808 C C . TYR A 1 104 ? 13.289 -3.369 11.034 1.00 66.56 104 TYR A C 1
ATOM 810 O O . TYR A 1 104 ? 14.204 -3.782 10.309 1.00 66.56 104 TYR A O 1
ATOM 818 N N . THR A 1 105 ? 12.378 -2.513 10.563 1.00 62.84 105 THR A N 1
ATOM 819 C CA . THR A 1 105 ? 12.338 -2.176 9.122 1.00 62.84 105 THR A CA 1
ATOM 820 C C . THR A 1 105 ? 13.631 -1.510 8.641 1.00 62.84 105 THR A C 1
ATOM 822 O O . THR A 1 105 ? 14.140 -1.845 7.567 1.00 62.84 105 THR A O 1
ATOM 825 N N . SER A 1 106 ? 14.227 -0.642 9.466 1.00 60.12 106 SER A N 1
ATOM 826 C CA . SER A 1 106 ? 15.519 0.007 9.178 1.00 60.12 106 SER A CA 1
ATOM 827 C C . SER A 1 106 ? 16.693 -0.978 9.075 1.00 60.12 106 SER A C 1
ATOM 829 O O . SER A 1 106 ? 17.720 -0.678 8.463 1.00 60.12 106 SER A O 1
ATOM 831 N N . GLU A 1 107 ? 16.555 -2.173 9.654 1.00 66.44 107 GLU A N 1
ATOM 832 C CA . GLU A 1 107 ? 17.531 -3.254 9.541 1.00 66.44 107 GLU A CA 1
ATOM 833 C C . GLU A 1 107 ? 17.320 -4.069 8.268 1.00 66.44 107 GLU A C 1
ATOM 835 O O . GLU A 1 107 ? 18.295 -4.564 7.710 1.00 66.44 107 GLU A O 1
ATOM 840 N N . GLY A 1 108 ? 16.077 -4.188 7.790 1.00 63.22 108 GLY A N 1
ATOM 841 C CA . GLY A 1 108 ? 15.739 -4.905 6.561 1.00 63.22 108 GLY A CA 1
ATOM 842 C C . GLY A 1 108 ? 16.390 -4.285 5.327 1.00 63.22 108 GLY A C 1
ATOM 843 O O . GLY A 1 108 ? 17.042 -4.993 4.561 1.00 63.22 108 GLY A O 1
ATOM 844 N N . SER A 1 109 ? 16.295 -2.961 5.172 1.00 61.59 109 SER A N 1
ATOM 845 C CA . SER A 1 109 ? 16.947 -2.235 4.070 1.00 61.59 109 SER A CA 1
ATOM 846 C C . SER A 1 109 ? 18.474 -2.372 4.107 1.00 61.59 109 SER A C 1
ATOM 848 O O . SER A 1 109 ? 19.099 -2.609 3.078 1.00 61.59 109 SER A O 1
ATOM 850 N N . LYS A 1 110 ? 19.087 -2.317 5.296 1.00 63.09 110 LYS A N 1
ATOM 851 C CA . LYS A 1 110 ? 20.538 -2.519 5.475 1.00 63.09 110 LYS A CA 1
ATOM 852 C C . LYS A 1 110 ? 20.970 -3.969 5.245 1.00 63.09 110 LYS A C 1
ATOM 854 O O . LYS A 1 110 ? 22.039 -4.203 4.691 1.00 63.09 110 LYS A O 1
ATOM 859 N N . ALA A 1 111 ? 20.152 -4.942 5.641 1.00 59.41 111 ALA A N 1
ATOM 860 C CA . ALA A 1 111 ? 20.415 -6.358 5.407 1.00 59.41 111 ALA A CA 1
ATOM 861 C C . ALA A 1 111 ? 20.311 -6.726 3.919 1.00 59.41 111 ALA A C 1
ATOM 863 O O . ALA A 1 111 ? 21.092 -7.548 3.450 1.00 59.41 111 ALA A O 1
ATOM 864 N N . LEU A 1 112 ? 19.424 -6.083 3.152 1.00 57.25 112 LEU A N 1
ATOM 865 C CA . LEU A 1 112 ? 19.382 -6.198 1.686 1.00 57.25 112 LEU A CA 1
ATOM 866 C C . LEU A 1 112 ? 20.696 -5.740 1.026 1.00 57.25 112 LEU A C 1
ATOM 868 O O . LEU A 1 112 ? 21.102 -6.309 0.020 1.00 57.25 112 LEU A O 1
ATOM 872 N N . LEU A 1 113 ? 21.406 -4.783 1.634 1.00 55.81 113 LEU A N 1
ATOM 873 C CA . LEU A 1 113 ? 22.723 -4.310 1.187 1.00 55.81 113 LEU A CA 1
ATOM 874 C C . LEU A 1 113 ? 23.896 -5.206 1.635 1.00 55.81 113 LEU A C 1
ATOM 876 O O . LEU A 1 113 ? 25.050 -4.875 1.355 1.00 55.81 113 LEU A O 1
ATOM 880 N N . SER A 1 114 ? 23.643 -6.323 2.333 1.00 55.56 114 SER A N 1
ATOM 881 C CA . SER A 1 114 ? 24.693 -7.255 2.794 1.00 55.56 114 SER A CA 1
ATOM 882 C C . SER A 1 114 ? 25.501 -7.857 1.648 1.00 55.56 114 SER A C 1
ATOM 884 O O . SER A 1 114 ? 26.719 -7.961 1.744 1.00 55.56 114 SER A O 1
ATOM 886 N N . VAL A 1 115 ? 24.858 -8.110 0.509 1.00 53.53 115 VAL A N 1
ATOM 887 C CA . VAL A 1 115 ? 25.518 -8.603 -0.710 1.00 53.53 115 VAL A CA 1
ATOM 888 C C . VAL A 1 115 ? 26.494 -7.597 -1.341 1.00 53.53 115 VAL A C 1
ATOM 890 O O . VAL A 1 115 ? 27.259 -7.979 -2.220 1.00 53.53 115 VAL A O 1
ATOM 893 N N . ALA A 1 116 ? 26.484 -6.329 -0.910 1.00 52.09 116 ALA A N 1
ATOM 894 C CA . ALA A 1 116 ? 27.258 -5.247 -1.524 1.00 52.09 116 ALA A CA 1
ATOM 895 C C . ALA A 1 116 ? 28.119 -4.432 -0.538 1.00 52.09 116 ALA A C 1
ATOM 897 O O . ALA A 1 116 ? 28.957 -3.645 -0.973 1.00 52.09 116 ALA A O 1
ATOM 898 N N . THR A 1 117 ? 27.927 -4.567 0.781 1.00 56.84 117 THR A N 1
ATOM 899 C CA . THR A 1 117 ? 28.610 -3.723 1.778 1.00 56.84 117 THR A CA 1
ATOM 900 C C . THR A 1 117 ? 29.002 -4.488 3.042 1.00 56.84 117 THR A C 1
ATOM 902 O O . THR A 1 117 ? 28.228 -5.276 3.589 1.00 56.84 117 THR A O 1
ATOM 905 N N . TRP A 1 118 ? 30.183 -4.172 3.585 1.00 53.16 118 TRP A N 1
ATOM 906 C CA . TRP A 1 118 ? 30.654 -4.704 4.871 1.00 53.16 118 TRP A CA 1
ATOM 907 C C . TRP A 1 118 ? 29.690 -4.387 6.032 1.00 53.16 118 TRP A C 1
ATOM 909 O O . TRP A 1 118 ? 29.452 -5.233 6.895 1.00 53.16 118 TRP A O 1
ATOM 919 N N . GLY A 1 119 ? 29.066 -3.203 6.023 1.00 59.25 119 GLY A N 1
ATOM 920 C CA . GLY A 1 119 ? 28.055 -2.817 7.016 1.00 59.25 119 GLY A CA 1
ATOM 921 C C . GLY A 1 119 ? 26.772 -3.657 6.950 1.00 59.25 119 GLY A C 1
ATOM 922 O O . GLY A 1 119 ? 26.214 -4.007 7.993 1.00 59.25 119 GLY A O 1
ATOM 923 N N . GLY A 1 120 ? 26.326 -4.040 5.749 1.00 59.44 120 GLY A N 1
ATOM 924 C CA . GLY A 1 120 ? 25.171 -4.921 5.574 1.00 59.44 120 GLY A CA 1
ATOM 925 C C . GLY A 1 120 ? 25.429 -6.340 6.094 1.00 59.44 120 GLY A C 1
ATOM 926 O O . GLY A 1 120 ? 24.551 -6.922 6.733 1.00 59.44 120 GLY A O 1
ATOM 927 N N . ASN A 1 121 ? 26.648 -6.865 5.921 1.00 60.72 121 ASN A N 1
ATOM 928 C CA . ASN A 1 121 ? 27.050 -8.166 6.474 1.00 60.72 121 ASN A CA 1
ATOM 929 C C . ASN A 1 121 ? 26.998 -8.189 8.008 1.00 60.72 121 ASN A C 1
ATOM 931 O O . ASN A 1 121 ? 26.463 -9.129 8.598 1.00 60.72 121 ASN A O 1
ATOM 935 N N . PHE A 1 122 ? 27.470 -7.128 8.669 1.00 64.81 122 PHE A N 1
ATOM 936 C CA . PHE A 1 122 ? 27.386 -7.026 10.129 1.00 64.81 122 PHE A CA 1
ATOM 937 C C . PHE A 1 122 ? 25.931 -6.953 10.620 1.00 64.81 122 PHE A C 1
ATOM 939 O O . PHE A 1 122 ? 25.567 -7.579 11.619 1.00 64.81 122 PHE A O 1
ATOM 946 N N . GLN A 1 123 ? 25.064 -6.236 9.898 1.00 66.44 123 GLN A N 1
ATOM 947 C CA . GLN A 1 123 ? 23.638 -6.180 10.220 1.00 66.44 123 GLN A CA 1
ATOM 948 C C . GLN A 1 123 ? 22.954 -7.547 10.048 1.00 66.44 123 GLN A C 1
ATOM 950 O O . GLN A 1 123 ? 22.155 -7.942 10.900 1.00 66.44 123 GLN A O 1
ATOM 955 N N . LEU A 1 124 ? 23.301 -8.297 8.998 1.00 66.56 124 LEU A N 1
ATOM 956 C CA . LEU A 1 124 ? 22.791 -9.648 8.763 1.00 66.56 124 LEU A CA 1
ATOM 957 C C . LEU A 1 124 ? 23.207 -10.613 9.885 1.00 66.56 124 LEU A C 1
ATOM 959 O O . LEU A 1 124 ? 22.361 -11.339 10.408 1.00 66.56 124 LEU A O 1
ATOM 963 N N . LEU A 1 125 ? 24.466 -10.558 10.334 1.00 67.94 125 LEU A N 1
ATOM 964 C CA . LEU A 1 125 ? 24.947 -11.339 11.481 1.00 67.94 125 LEU A CA 1
ATOM 965 C C . LEU A 1 125 ? 24.163 -11.027 12.763 1.00 67.94 125 LEU A C 1
ATOM 967 O O . LEU A 1 125 ? 23.782 -11.946 13.487 1.00 67.94 125 LEU A O 1
ATOM 971 N N . ARG A 1 126 ? 23.847 -9.751 13.030 1.00 72.44 126 ARG A N 1
ATOM 972 C CA . ARG A 1 126 ? 23.010 -9.362 14.182 1.00 72.44 126 ARG A CA 1
ATOM 973 C C . ARG A 1 126 ? 21.599 -9.942 14.098 1.00 72.44 126 ARG A C 1
ATOM 975 O O . ARG A 1 126 ? 21.055 -10.341 15.127 1.00 72.44 126 ARG A O 1
ATOM 982 N N . ILE A 1 127 ? 21.005 -9.993 12.905 1.00 70.56 127 ILE A N 1
ATOM 983 C CA . ILE A 1 127 ? 19.682 -10.597 12.687 1.00 70.56 127 ILE A CA 1
ATOM 984 C C . ILE A 1 127 ? 19.748 -12.114 12.913 1.00 70.56 127 ILE A C 1
ATOM 986 O O . ILE A 1 127 ? 18.927 -12.647 13.660 1.00 70.56 127 ILE A O 1
ATOM 990 N N . ILE A 1 128 ? 20.748 -12.797 12.345 1.00 69.50 128 ILE A N 1
ATOM 991 C CA . ILE A 1 128 ? 20.962 -14.243 12.524 1.00 69.50 128 ILE A CA 1
ATOM 992 C C . ILE A 1 128 ? 21.179 -14.576 14.006 1.00 69.50 128 ILE A C 1
ATOM 994 O O . ILE A 1 128 ? 20.529 -15.479 14.530 1.00 69.50 128 ILE A O 1
ATOM 998 N N . ALA A 1 129 ? 22.001 -13.801 14.718 1.00 68.81 129 ALA A N 1
ATOM 999 C CA . ALA A 1 129 ? 22.255 -13.987 16.146 1.00 68.81 129 ALA A CA 1
ATOM 1000 C C . ALA A 1 129 ? 20.983 -13.862 17.006 1.00 68.81 129 ALA A C 1
ATOM 1002 O O . ALA A 1 129 ? 20.831 -14.589 17.985 1.00 68.81 129 ALA A O 1
ATOM 1003 N N . ARG A 1 130 ? 20.027 -12.995 16.634 1.00 70.19 130 ARG A N 1
ATOM 1004 C CA . ARG A 1 130 ? 18.707 -12.925 17.302 1.00 70.19 130 ARG A CA 1
ATOM 1005 C C . ARG A 1 130 ? 17.827 -14.137 17.007 1.00 70.19 130 ARG A C 1
ATOM 1007 O O . ARG A 1 130 ? 16.925 -14.439 17.788 1.00 70.19 130 ARG A O 1
ATOM 1014 N N . TRP A 1 131 ? 18.049 -14.777 15.865 1.00 65.25 131 TRP A N 1
ATOM 1015 C CA . TRP A 1 131 ? 17.268 -15.911 15.384 1.00 65.25 131 TRP A CA 1
ATOM 1016 C C . TRP A 1 131 ? 17.700 -17.232 16.024 1.00 65.25 131 TRP A C 1
ATOM 1018 O O . TRP A 1 131 ? 16.865 -18.110 16.251 1.00 65.25 131 TRP A O 1
ATOM 1028 N N . ILE A 1 132 ? 18.980 -17.354 16.385 1.00 54.59 132 ILE A N 1
ATOM 1029 C CA . ILE A 1 132 ? 19.509 -18.510 17.110 1.00 54.59 132 ILE A CA 1
ATOM 1030 C C . ILE A 1 132 ? 18.790 -18.631 18.470 1.00 54.59 132 ILE A C 1
ATOM 1032 O O . ILE A 1 132 ? 18.915 -17.793 19.360 1.00 54.59 132 ILE A O 1
ATOM 1036 N N . GLY A 1 133 ? 17.992 -19.694 18.625 1.00 47.97 133 GLY A N 1
ATOM 1037 C CA . GLY A 1 133 ? 17.385 -20.107 19.898 1.00 47.97 133 GLY A CA 1
ATOM 1038 C C . GLY A 1 133 ? 16.044 -19.461 20.283 1.00 47.97 133 GLY A C 1
ATOM 1039 O O . GLY A 1 133 ? 15.459 -19.857 21.301 1.00 47.97 133 GLY A O 1
ATOM 1040 N N . ARG A 1 134 ? 15.499 -18.510 19.504 1.00 52.91 134 ARG A N 1
ATOM 1041 C CA . ARG A 1 134 ? 14.241 -17.806 19.842 1.00 52.91 134 ARG A CA 1
ATOM 1042 C C . ARG A 1 134 ? 13.310 -17.659 18.636 1.00 52.91 134 ARG A C 1
ATOM 1044 O O . ARG A 1 134 ? 13.705 -17.165 17.588 1.00 52.91 134 ARG A O 1
ATOM 1051 N N . LYS A 1 135 ? 12.032 -18.031 18.802 1.00 52.47 135 LYS A N 1
ATOM 1052 C CA . LYS A 1 135 ? 10.974 -17.650 17.853 1.00 52.47 135 LYS A CA 1
ATOM 1053 C C . LYS A 1 135 ? 10.373 -16.332 18.322 1.00 52.47 135 LYS A C 1
ATOM 1055 O O . LYS A 1 135 ? 9.790 -16.243 19.400 1.00 52.47 135 LYS A O 1
ATOM 1060 N N . LEU A 1 136 ? 10.589 -15.300 17.527 1.00 52.28 136 LEU A N 1
ATOM 1061 C CA . LEU A 1 136 ? 10.339 -13.922 17.906 1.00 52.28 136 LEU A CA 1
ATOM 1062 C C . LEU A 1 136 ? 9.197 -13.356 17.048 1.00 52.28 136 LEU A C 1
ATOM 1064 O O . LEU A 1 136 ? 9.161 -13.553 15.836 1.00 52.28 136 LEU A O 1
ATOM 1068 N N . LEU A 1 137 ? 8.239 -12.701 17.699 1.00 50.34 137 LEU A N 1
ATOM 1069 C CA . LEU A 1 137 ? 7.086 -12.026 17.109 1.00 50.34 137 LEU A CA 1
ATOM 1070 C C . LEU A 1 137 ? 7.287 -10.518 17.220 1.00 50.34 137 LEU A C 1
ATOM 1072 O O . LEU A 1 137 ? 7.654 -10.014 18.276 1.00 50.34 137 LEU A O 1
ATOM 1076 N N . VAL A 1 138 ? 6.973 -9.794 16.152 1.00 49.34 138 VAL A N 1
ATOM 1077 C CA . VAL A 1 138 ? 6.937 -8.324 16.178 1.00 49.34 138 VAL A CA 1
ATOM 1078 C C . VAL A 1 138 ? 5.592 -7.825 16.738 1.00 49.34 138 VAL A C 1
ATOM 1080 O O . VAL A 1 138 ? 5.435 -6.666 17.063 1.00 49.34 138 VAL A O 1
ATOM 1083 N N . ILE A 1 139 ? 4.607 -8.697 16.978 1.00 54.50 139 ILE A N 1
ATOM 1084 C CA . ILE A 1 139 ? 3.345 -8.300 17.621 1.00 54.50 139 ILE A CA 1
ATOM 1085 C C . ILE A 1 139 ? 3.470 -8.489 19.132 1.00 54.50 139 ILE A C 1
ATOM 1087 O O . ILE A 1 139 ? 3.554 -9.621 19.614 1.00 54.50 139 ILE A O 1
ATOM 1091 N N . SER A 1 140 ? 3.447 -7.387 19.885 1.00 49.28 140 SER A N 1
ATOM 1092 C CA . SER A 1 140 ? 3.445 -7.429 21.348 1.00 49.28 140 SER A CA 1
ATOM 1093 C C . SER A 1 140 ? 2.032 -7.219 21.896 1.00 49.28 140 SER A C 1
ATOM 1095 O O . SER A 1 140 ? 1.507 -6.112 21.949 1.00 49.28 140 SER A O 1
ATOM 1097 N N . ILE A 1 141 ? 1.395 -8.311 22.316 1.00 55.25 141 ILE A N 1
ATOM 1098 C CA . ILE A 1 141 ? 0.197 -8.253 23.150 1.00 55.25 141 ILE A CA 1
ATOM 1099 C C . ILE A 1 141 ? 0.685 -8.287 24.598 1.00 55.25 141 ILE A C 1
ATOM 1101 O O . ILE A 1 141 ? 1.050 -9.343 25.109 1.00 55.25 141 ILE A O 1
ATOM 1105 N N . ARG A 1 142 ? 0.750 -7.124 25.254 1.00 49.66 142 ARG A N 1
ATOM 1106 C CA . ARG A 1 142 ? 1.204 -7.041 26.653 1.00 49.66 142 ARG A CA 1
ATOM 1107 C C . ARG A 1 142 ? 0.130 -7.448 27.653 1.00 49.66 142 ARG A C 1
ATOM 1109 O O . ARG A 1 142 ? 0.450 -8.058 28.667 1.00 49.66 142 ARG A O 1
ATOM 1116 N N . ARG A 1 143 ? -1.127 -7.087 27.389 1.00 56.50 143 ARG A N 1
ATOM 1117 C CA . ARG A 1 143 ? -2.247 -7.342 28.297 1.00 56.50 143 ARG A CA 1
ATOM 1118 C C . ARG A 1 143 ? -3.535 -7.493 27.501 1.00 56.50 143 ARG A C 1
ATOM 1120 O O . ARG A 1 143 ? -3.893 -6.614 26.727 1.00 56.50 143 ARG A O 1
ATOM 1127 N N . VAL A 1 144 ? -4.222 -8.609 27.708 1.00 61.72 144 VAL A N 1
ATOM 1128 C CA . VAL A 1 144 ? -5.577 -8.859 27.206 1.00 61.72 144 VAL A CA 1
ATOM 1129 C C . VAL A 1 144 ? -6.443 -9.084 28.424 1.00 61.72 144 VAL A C 1
ATOM 1131 O O . VAL A 1 144 ? -6.167 -9.993 29.199 1.00 61.72 144 VAL A O 1
ATOM 1134 N N . ILE A 1 145 ? -7.467 -8.252 28.597 1.00 68.12 145 ILE A N 1
ATOM 1135 C CA . ILE A 1 145 ? -8.425 -8.412 29.696 1.00 68.12 145 ILE A CA 1
ATOM 1136 C C . ILE A 1 145 ? -9.373 -9.574 29.376 1.00 68.12 145 ILE A C 1
ATOM 1138 O O . ILE A 1 145 ? -9.569 -10.468 30.190 1.00 68.12 145 ILE A O 1
ATOM 1142 N N . SER A 1 146 ? -9.926 -9.594 28.162 1.00 77.62 146 SER A N 1
ATOM 1143 C CA . SER A 1 146 ? -10.747 -10.692 27.656 1.00 77.62 146 SER A CA 1
ATOM 1144 C C . SER A 1 146 ? -10.646 -10.753 26.135 1.00 77.62 146 SER A C 1
ATOM 1146 O O . SER A 1 146 ? -10.714 -9.723 25.469 1.00 77.62 146 SER A O 1
ATOM 1148 N N . LEU A 1 147 ? -10.473 -11.954 25.586 1.00 81.38 147 LEU A N 1
ATOM 1149 C CA . LEU A 1 147 ? -10.446 -12.195 24.145 1.00 81.38 147 LEU A CA 1
ATOM 1150 C C . LEU A 1 147 ? -11.363 -13.365 23.823 1.00 81.38 147 LEU A C 1
ATOM 1152 O O . LEU A 1 147 ? -11.103 -14.507 24.208 1.00 81.38 147 LEU A O 1
ATOM 1156 N N . ARG A 1 148 ? -12.426 -13.061 23.083 1.00 85.06 148 ARG A N 1
ATOM 1157 C CA . ARG A 1 148 ? -13.370 -14.039 22.553 1.00 85.06 148 ARG A CA 1
ATOM 1158 C C . ARG A 1 148 ? -13.197 -14.128 21.044 1.00 85.06 148 ARG A C 1
ATOM 1160 O O . ARG A 1 148 ? -12.860 -13.147 20.389 1.00 85.06 148 ARG A O 1
ATOM 1167 N N . THR A 1 149 ? -13.366 -15.323 20.503 1.00 87.44 149 THR A N 1
ATOM 1168 C CA . THR A 1 149 ? -13.161 -15.605 19.080 1.00 87.44 149 THR A CA 1
ATOM 1169 C C . THR A 1 149 ? -14.302 -16.462 18.553 1.00 87.44 149 THR A C 1
ATOM 1171 O O . THR A 1 149 ? -14.949 -17.151 19.337 1.00 87.44 149 THR A O 1
ATOM 1174 N N . GLY A 1 150 ? -14.522 -16.451 17.236 1.00 87.69 150 GLY A N 1
ATOM 1175 C CA . GLY A 1 150 ? -15.691 -17.112 16.646 1.00 87.69 150 GLY A CA 1
ATOM 1176 C C . GLY A 1 150 ? -16.992 -16.386 16.988 1.00 87.69 150 GLY A C 1
ATOM 1177 O O . GLY A 1 150 ? -18.005 -17.036 17.201 1.00 87.69 150 GLY A O 1
ATOM 1178 N N . MET A 1 151 ? -16.923 -15.059 17.118 1.00 91.19 151 MET A N 1
ATOM 1179 C CA . MET A 1 151 ? -18.071 -14.184 17.326 1.00 91.19 151 MET A CA 1
ATOM 1180 C C . MET A 1 151 ? -18.086 -13.147 16.202 1.00 91.19 151 MET A C 1
ATOM 1182 O O . MET A 1 151 ? -17.054 -12.511 15.971 1.00 91.19 151 MET A O 1
ATOM 1186 N N . ALA A 1 152 ? -19.214 -12.984 15.518 1.00 93.12 152 ALA A N 1
ATOM 1187 C CA . ALA A 1 152 ? -19.396 -11.998 14.455 1.00 93.12 152 ALA A CA 1
ATOM 1188 C C . ALA A 1 152 ? -20.305 -10.861 14.934 1.00 93.12 152 ALA A C 1
ATOM 1190 O O . ALA A 1 152 ? -21.294 -11.116 15.612 1.00 93.12 152 ALA A O 1
ATOM 1191 N N . LEU A 1 153 ? -19.980 -9.608 14.610 1.00 94.25 153 LEU A N 1
ATOM 1192 C CA . LEU A 1 153 ? -20.856 -8.473 14.912 1.00 94.25 153 LEU A CA 1
ATOM 1193 C C . LEU A 1 153 ? -22.064 -8.483 13.972 1.00 94.25 153 LEU A C 1
ATOM 1195 O O . LEU A 1 153 ? -21.877 -8.450 12.761 1.00 94.25 153 LEU A O 1
ATOM 1199 N N . VAL A 1 154 ? -23.275 -8.477 14.536 1.00 94.75 154 VAL A N 1
ATOM 1200 C CA . VAL A 1 154 ? -24.533 -8.417 13.772 1.00 94.75 154 VAL A CA 1
ATOM 1201 C C . VAL A 1 154 ? -25.069 -6.989 13.744 1.00 94.75 154 VAL A C 1
ATOM 1203 O O . VAL A 1 154 ? -25.322 -6.432 12.681 1.00 94.75 154 VAL A O 1
ATOM 1206 N N . ARG A 1 155 ? -25.235 -6.376 14.923 1.00 94.44 155 ARG A N 1
ATOM 1207 C CA . ARG A 1 155 ? -25.759 -5.009 15.062 1.00 94.44 155 ARG A CA 1
ATOM 1208 C C . ARG A 1 155 ? -25.297 -4.351 16.356 1.00 94.44 155 ARG A C 1
ATOM 1210 O O . ARG A 1 155 ? -25.015 -5.029 17.345 1.00 94.44 155 ARG A O 1
ATOM 1217 N N . LEU A 1 156 ? -25.253 -3.022 16.357 1.00 93.25 156 LEU A N 1
ATOM 1218 C CA . LEU A 1 156 ? -25.072 -2.233 17.575 1.00 93.25 156 LEU A CA 1
ATOM 1219 C C . LEU A 1 156 ? -26.406 -2.082 18.308 1.00 93.25 156 LEU A C 1
ATOM 1221 O O . LEU A 1 156 ? -27.455 -1.949 17.679 1.00 93.25 156 LEU A O 1
ATOM 1225 N N . LEU A 1 157 ? -26.356 -2.073 19.637 1.00 92.31 157 LEU A N 1
ATOM 1226 C CA . LEU A 1 157 ? -27.497 -1.706 20.467 1.00 92.31 157 LEU A CA 1
ATOM 1227 C C . LEU A 1 157 ? -27.472 -0.199 20.676 1.00 92.31 157 LEU A C 1
ATOM 1229 O O . LEU A 1 157 ? -26.510 0.325 21.232 1.00 92.31 157 LEU A O 1
ATOM 1233 N N . ARG A 1 158 ? -28.520 0.490 20.229 1.00 89.56 158 ARG A N 1
ATOM 1234 C CA . ARG A 1 158 ? -28.648 1.943 20.347 1.00 89.56 158 ARG A CA 1
ATOM 1235 C C . ARG A 1 158 ? -29.707 2.283 21.383 1.00 89.56 158 ARG A C 1
ATOM 1237 O O . ARG A 1 158 ? -30.822 1.774 21.310 1.00 89.56 158 ARG A O 1
ATOM 1244 N N . ASN A 1 159 ? -29.361 3.178 22.293 1.00 84.81 159 ASN A N 1
ATOM 1245 C CA . ASN A 1 159 ? -30.313 3.815 23.180 1.00 84.81 159 ASN A CA 1
ATOM 1246 C C . ASN A 1 159 ? -31.002 4.958 22.426 1.00 84.81 159 ASN A C 1
ATOM 1248 O O . ASN A 1 159 ? -30.338 5.885 21.957 1.00 84.81 159 ASN A O 1
ATOM 1252 N N . SER A 1 160 ? -32.323 4.891 22.279 1.00 83.75 160 SER A N 1
ATOM 1253 C CA . SER A 1 160 ? -33.099 5.899 21.548 1.00 83.75 160 SER A CA 1
ATOM 1254 C C . SER A 1 160 ? -33.096 7.269 22.224 1.00 83.75 160 SER A C 1
ATOM 1256 O O . SER A 1 160 ? -33.180 8.276 21.531 1.00 83.75 160 SER A O 1
ATOM 1258 N N . ASN A 1 161 ? -32.974 7.317 23.553 1.00 84.69 161 ASN A N 1
ATOM 1259 C CA . ASN A 1 161 ? -33.133 8.548 24.327 1.00 84.69 161 ASN A CA 1
ATOM 1260 C C . ASN A 1 161 ? -31.833 9.351 24.387 1.00 84.69 161 ASN A C 1
ATOM 1262 O O . ASN A 1 161 ? -31.842 10.570 24.267 1.00 84.69 161 ASN A O 1
ATOM 1266 N N . THR A 1 162 ? -30.704 8.667 24.564 1.00 80.50 162 THR A N 1
ATOM 1267 C CA . THR A 1 162 ? -29.381 9.300 24.690 1.00 80.50 162 THR A CA 1
ATOM 1268 C C . THR A 1 162 ? -28.597 9.298 23.383 1.00 80.50 162 THR A C 1
ATOM 1270 O O . THR A 1 162 ? -27.534 9.909 23.302 1.00 80.50 162 THR A O 1
ATOM 1273 N N . ASN A 1 163 ? -29.082 8.582 22.363 1.00 78.81 163 ASN A N 1
ATOM 1274 C CA . ASN A 1 163 ? -28.356 8.327 21.124 1.00 78.81 163 ASN A CA 1
ATOM 1275 C C . ASN A 1 163 ? -26.974 7.662 21.346 1.00 78.81 163 ASN A C 1
ATOM 1277 O O . ASN A 1 163 ? -26.065 7.798 20.526 1.00 78.81 163 ASN A O 1
ATOM 1281 N N . THR A 1 164 ? -26.799 6.938 22.457 1.00 81.25 164 THR A N 1
ATOM 1282 C CA . THR A 1 164 ? -25.556 6.225 22.797 1.00 81.25 164 THR A CA 1
ATOM 1283 C C . THR A 1 164 ? -25.634 4.742 22.441 1.00 81.25 164 THR A C 1
ATOM 1285 O O . THR A 1 164 ? -26.710 4.198 22.189 1.00 81.25 164 THR A O 1
ATOM 1288 N N . SER A 1 165 ? -24.481 4.067 22.416 1.00 83.56 165 SER A N 1
ATOM 1289 C CA . SER A 1 165 ? -24.422 2.610 22.262 1.00 83.56 165 SER A CA 1
ATOM 1290 C C . SER A 1 165 ? -24.468 1.919 23.625 1.00 83.56 165 SER A C 1
ATOM 1292 O O . SER A 1 165 ? -23.568 2.116 24.441 1.00 83.56 165 SER A O 1
ATOM 1294 N N . ASP A 1 166 ? -25.476 1.074 23.844 1.00 90.25 166 ASP A N 1
ATOM 1295 C CA . ASP A 1 166 ? -25.610 0.249 25.056 1.00 90.25 166 ASP A CA 1
ATOM 1296 C C . ASP A 1 166 ? -24.843 -1.079 24.937 1.00 90.25 166 ASP A C 1
ATOM 1298 O O . ASP A 1 166 ? -24.766 -1.866 25.888 1.00 90.25 166 ASP A O 1
ATOM 1302 N N . GLY A 1 167 ? -24.269 -1.351 23.762 1.00 92.88 167 GLY A N 1
ATOM 1303 C CA . GLY A 1 167 ? -23.519 -2.563 23.481 1.00 92.88 167 GLY A CA 1
ATOM 1304 C C . GLY A 1 167 ? -23.689 -3.062 22.050 1.00 92.88 167 GLY A C 1
ATOM 1305 O O . GLY A 1 167 ? -23.877 -2.290 21.109 1.00 92.88 167 GLY A O 1
ATOM 1306 N N . ALA A 1 168 ? -23.610 -4.377 21.875 1.00 95.12 168 ALA A N 1
ATOM 1307 C CA . ALA A 1 168 ? -23.703 -5.019 20.571 1.00 95.12 168 ALA A CA 1
ATOM 1308 C C . ALA A 1 168 ? -24.345 -6.406 20.655 1.00 95.12 168 ALA A C 1
ATOM 1310 O O . ALA A 1 168 ? -24.227 -7.110 21.662 1.00 95.12 168 ALA A O 1
ATOM 1311 N N . VAL A 1 169 ? -24.980 -6.804 19.557 1.00 96.12 169 VAL A N 1
ATOM 1312 C CA . VAL A 1 169 ? -25.413 -8.178 19.312 1.00 96.12 169 VAL A CA 1
ATOM 1313 C C . VAL A 1 169 ? -24.360 -8.865 18.461 1.00 96.12 169 VAL A C 1
ATOM 1315 O O . VAL A 1 169 ? -23.991 -8.373 17.390 1.00 96.12 169 VAL A O 1
ATOM 1318 N N . LEU A 1 170 ? -23.873 -9.994 18.960 1.00 95.44 170 LEU A N 1
ATOM 1319 C CA . LEU A 1 170 ? -22.890 -10.831 18.296 1.00 95.44 170 LEU A CA 1
ATOM 1320 C C . LEU A 1 170 ? -23.497 -12.195 17.984 1.00 95.44 170 LEU A C 1
ATOM 1322 O O . LEU A 1 170 ? -24.222 -12.740 18.805 1.00 95.44 170 LEU A O 1
ATOM 1326 N N . GLU A 1 171 ? -23.155 -12.786 16.852 1.00 95.62 171 GLU A N 1
ATOM 1327 C CA . GLU A 1 171 ? -23.496 -14.171 16.541 1.00 95.62 171 GLU A CA 1
ATOM 1328 C C . GLU A 1 171 ? -22.336 -15.094 16.925 1.00 95.62 171 GLU A C 1
ATOM 1330 O O . GLU A 1 171 ? -21.178 -14.812 16.607 1.00 95.62 171 GLU A O 1
ATOM 1335 N N . GLN A 1 172 ? -22.634 -16.207 17.594 1.00 93.88 172 GLN A N 1
ATOM 1336 C CA . GLN A 1 172 ? -21.681 -17.276 17.873 1.00 93.88 172 GLN A CA 1
ATOM 1337 C C . GLN A 1 172 ? -22.363 -18.634 17.720 1.00 93.88 172 GLN A C 1
ATOM 1339 O O . GLN A 1 172 ? -23.306 -18.947 18.446 1.00 93.88 172 GLN A O 1
ATOM 1344 N N . SER A 1 173 ? -21.859 -19.457 16.798 1.00 92.00 173 SER A N 1
ATOM 1345 C CA . SER A 1 173 ? -22.385 -20.805 16.533 1.00 92.00 173 SER A CA 1
ATOM 1346 C C . SER A 1 173 ? -23.902 -20.817 16.271 1.00 92.00 173 SER A C 1
ATOM 1348 O O . SER A 1 173 ? -24.622 -21.632 16.847 1.00 92.00 173 SER A O 1
ATOM 1350 N N . GLY A 1 174 ? -24.393 -19.875 15.455 1.00 93.00 174 GLY A N 1
ATOM 1351 C CA . GLY A 1 174 ? -25.812 -19.747 15.108 1.00 93.00 174 GLY A CA 1
ATOM 1352 C C . GLY A 1 174 ? -26.711 -19.181 16.213 1.00 93.00 174 GLY A C 1
ATOM 1353 O O . GLY A 1 174 ? -27.930 -19.203 16.072 1.00 93.00 174 GLY A O 1
ATOM 1354 N N . ARG A 1 175 ? -26.148 -18.688 17.326 1.00 95.38 175 ARG A N 1
ATOM 1355 C CA . ARG A 1 175 ? -26.903 -18.033 18.406 1.00 95.38 175 ARG A CA 1
ATOM 1356 C C . ARG A 1 175 ? -26.534 -16.561 18.517 1.00 95.38 175 ARG A C 1
ATOM 1358 O O . ARG A 1 175 ? -25.351 -16.221 18.514 1.00 95.38 175 ARG A O 1
ATOM 1365 N N . GLU A 1 176 ? -27.538 -15.706 18.694 1.00 96.81 176 GLU A N 1
ATOM 1366 C CA . GLU A 1 176 ? -27.320 -14.305 19.050 1.00 96.81 176 GLU A CA 1
ATOM 1367 C C . GLU A 1 176 ? -26.971 -14.168 20.539 1.00 96.81 176 GLU A C 1
ATOM 1369 O O . GLU A 1 176 ? -27.613 -14.735 21.422 1.00 96.81 176 GLU A O 1
ATOM 1374 N N . LEU A 1 177 ? -25.940 -13.379 20.816 1.00 95.62 177 LEU A N 1
ATOM 1375 C CA . LEU A 1 177 ? -25.442 -13.043 22.137 1.00 95.62 177 LEU A CA 1
ATOM 1376 C C . LEU A 1 177 ? -25.456 -11.530 22.292 1.00 95.62 177 LEU A C 1
ATOM 1378 O O . LEU A 1 177 ? -24.862 -10.798 21.501 1.00 95.62 177 LEU A O 1
ATOM 1382 N N . ILE A 1 178 ? -26.094 -11.060 23.357 1.00 95.50 178 ILE A N 1
ATOM 1383 C CA . ILE A 1 178 ? -26.135 -9.642 23.693 1.00 95.50 178 ILE A CA 1
ATOM 1384 C C . ILE A 1 178 ? -24.981 -9.326 24.643 1.00 95.50 178 ILE A C 1
ATOM 1386 O O . ILE A 1 178 ? -24.931 -9.832 25.765 1.00 95.50 178 ILE A O 1
ATOM 1390 N N . ILE A 1 179 ? -24.068 -8.453 24.215 1.00 92.81 179 ILE A N 1
ATOM 1391 C CA . ILE A 1 179 ? -23.027 -7.888 25.075 1.00 92.81 179 ILE A CA 1
ATOM 1392 C C . ILE A 1 179 ? -23.387 -6.442 25.374 1.00 92.81 179 ILE A C 1
ATOM 1394 O O . ILE A 1 179 ? -23.347 -5.598 24.483 1.00 92.81 179 ILE A O 1
ATOM 1398 N N . ARG A 1 180 ? -23.689 -6.153 26.642 1.00 92.94 180 ARG A N 1
ATOM 1399 C CA . ARG A 1 180 ? -23.881 -4.784 27.127 1.00 92.94 180 ARG A CA 1
ATOM 1400 C C . ARG A 1 180 ? -22.567 -4.166 27.580 1.00 92.94 180 ARG A C 1
ATOM 1402 O O . ARG A 1 180 ? -21.737 -4.832 28.201 1.00 92.94 180 ARG A O 1
ATOM 1409 N N . THR A 1 181 ? -22.398 -2.882 27.301 1.00 89.88 181 THR A N 1
ATOM 1410 C CA . THR A 1 181 ? -21.220 -2.105 27.698 1.00 89.88 181 THR A CA 1
ATOM 1411 C C . THR A 1 181 ? -21.625 -0.972 28.624 1.00 89.88 181 THR A C 1
ATOM 1413 O O . THR A 1 181 ? -22.633 -0.322 28.393 1.00 89.88 181 THR A O 1
ATOM 1416 N N . ARG A 1 182 ? -20.813 -0.690 29.649 1.00 86.31 182 ARG A N 1
ATOM 1417 C CA . ARG A 1 182 ? -21.061 0.438 30.568 1.00 86.31 182 ARG A CA 1
ATOM 1418 C C . ARG A 1 182 ? -20.702 1.802 29.978 1.00 86.31 182 ARG A C 1
ATOM 1420 O O . ARG A 1 182 ? -21.107 2.813 30.531 1.00 86.31 182 ARG A O 1
ATOM 1427 N N . L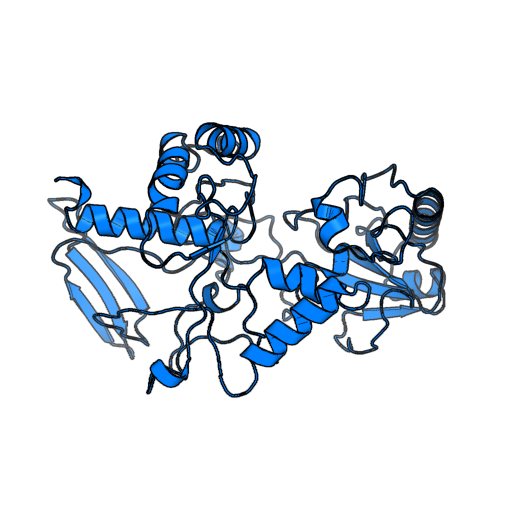YS A 1 183 ? -19.859 1.821 28.942 1.00 85.06 183 LYS A N 1
ATOM 1428 C CA . LYS A 1 183 ? -19.288 3.047 28.379 1.00 85.06 183 LYS A CA 1
ATOM 1429 C C . LYS A 1 183 ? -19.632 3.189 26.903 1.00 85.06 183 LYS A C 1
ATOM 1431 O O . LYS A 1 183 ? -20.480 3.995 26.555 1.00 85.06 183 LYS A O 1
ATOM 1436 N N . SER A 1 184 ? -18.993 2.400 26.041 1.00 86.50 184 SER A N 1
ATOM 1437 C CA . SER A 1 184 ? -19.296 2.381 24.608 1.00 86.50 184 SER A CA 1
ATOM 1438 C C . SER A 1 184 ? -18.641 1.183 23.907 1.00 86.50 184 SER A C 1
ATOM 1440 O O . SER A 1 184 ? -18.009 0.331 24.543 1.00 86.50 184 SER A O 1
ATOM 1442 N N . VAL A 1 185 ? -18.790 1.145 22.580 1.00 90.94 185 VAL A N 1
ATOM 1443 C CA . VAL A 1 185 ? -18.207 0.162 21.664 1.00 90.94 185 VAL A CA 1
ATOM 1444 C C . VAL A 1 185 ? -17.223 0.868 20.725 1.00 90.94 185 VAL A C 1
ATOM 1446 O O . VAL A 1 185 ? -17.589 1.847 20.079 1.00 90.94 185 VAL A O 1
ATOM 1449 N N . ILE A 1 186 ? -15.997 0.346 20.596 1.00 90.75 186 ILE A N 1
ATOM 1450 C CA . ILE A 1 186 ? -15.031 0.778 19.571 1.00 90.75 186 ILE A CA 1
ATOM 1451 C C . ILE A 1 186 ? -15.115 -0.180 18.381 1.00 90.75 186 ILE A C 1
ATOM 1453 O O . ILE A 1 186 ? -14.884 -1.382 18.528 1.00 90.75 186 ILE A O 1
ATOM 1457 N N . LEU A 1 187 ? -15.396 0.353 17.191 1.00 92.25 187 LEU A N 1
ATOM 1458 C CA . LEU A 1 187 ? -15.351 -0.405 15.941 1.00 92.25 187 LEU A CA 1
ATOM 1459 C C . LEU A 1 187 ? -13.963 -0.298 15.296 1.00 92.25 187 LEU A C 1
ATOM 1461 O O . LEU A 1 187 ? -13.565 0.770 14.838 1.00 92.25 187 LEU A O 1
ATOM 1465 N N . ALA A 1 188 ? -13.250 -1.424 15.252 1.00 91.06 188 ALA A N 1
ATOM 1466 C CA . ALA A 1 188 ? -11.953 -1.587 14.590 1.00 91.06 188 ALA A CA 1
ATOM 1467 C C . ALA A 1 188 ? -11.909 -2.933 13.841 1.00 91.06 188 ALA A C 1
ATOM 1469 O O . ALA A 1 188 ? -11.060 -3.787 14.093 1.00 91.06 188 ALA A O 1
ATOM 1470 N N . VAL A 1 189 ? -12.890 -3.154 12.962 1.00 91.00 189 VAL A N 1
ATOM 1471 C CA . VAL A 1 189 ? -13.185 -4.459 12.336 1.00 91.00 189 VAL A CA 1
ATOM 1472 C C . VAL A 1 189 ? -12.610 -4.611 10.923 1.00 91.00 189 VAL A C 1
ATOM 1474 O O . VAL A 1 189 ? -12.861 -5.607 10.253 1.00 91.00 189 VAL A O 1
ATOM 1477 N N . GLY A 1 190 ? -11.803 -3.648 10.477 1.00 90.12 190 GLY A N 1
ATOM 1478 C CA . GLY A 1 190 ? -11.289 -3.598 9.111 1.00 90.12 190 GLY A CA 1
ATOM 1479 C C . GLY A 1 190 ? -12.240 -2.880 8.152 1.00 90.12 190 GLY A C 1
ATOM 1480 O O . GLY A 1 190 ? -13.275 -2.351 8.558 1.00 90.12 190 GLY A O 1
ATOM 1481 N N . GLY A 1 191 ? -11.835 -2.813 6.886 1.00 91.31 191 GLY A N 1
ATOM 1482 C CA . GLY A 1 191 ? -12.627 -2.221 5.810 1.00 91.31 191 GLY A CA 1
ATOM 1483 C C . GLY A 1 191 ? -13.437 -3.268 5.040 1.00 91.31 191 GLY A C 1
ATOM 1484 O O . GLY A 1 191 ? -13.512 -4.429 5.436 1.00 91.31 191 GLY A O 1
ATOM 1485 N N . PHE A 1 192 ? -13.986 -2.883 3.892 1.00 91.56 192 PHE A N 1
ATOM 1486 C CA . PHE A 1 192 ? -14.847 -3.725 3.051 1.00 91.56 192 PHE A CA 1
ATOM 1487 C C . PHE A 1 192 ? -14.099 -4.335 1.855 1.0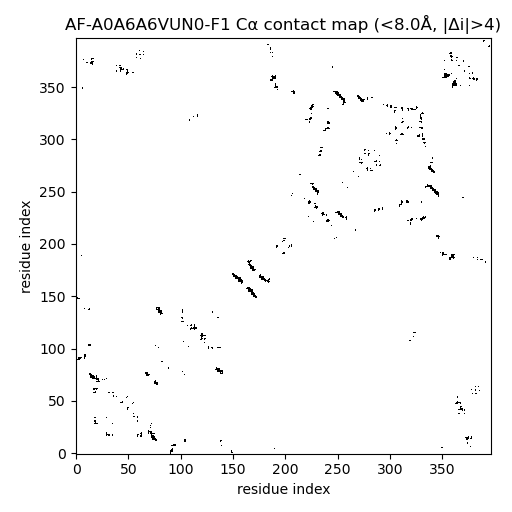0 91.56 192 PHE A C 1
ATOM 1489 O O . PHE A 1 192 ? -14.686 -4.635 0.821 1.00 91.56 192 PHE A O 1
ATOM 1496 N N . ALA A 1 193 ? -12.786 -4.538 1.990 1.00 85.50 193 ALA A N 1
ATOM 1497 C CA . ALA A 1 193 ? -11.916 -4.894 0.873 1.00 85.50 193 ALA A CA 1
ATOM 1498 C C . ALA A 1 193 ? -12.329 -6.170 0.122 1.00 85.50 193 ALA A C 1
ATOM 1500 O O . ALA A 1 193 ? -12.155 -6.234 -1.092 1.00 85.50 193 ALA A O 1
ATOM 1501 N N . TYR A 1 194 ? -12.904 -7.134 0.843 1.00 84.88 194 TYR A N 1
ATOM 1502 C CA . TYR A 1 194 ? -13.362 -8.423 0.322 1.00 84.88 194 TYR A CA 1
ATOM 1503 C C . TYR A 1 194 ? -14.858 -8.456 -0.041 1.00 84.88 194 TYR A C 1
ATOM 1505 O O . TYR A 1 194 ? -15.336 -9.475 -0.532 1.00 84.88 194 TYR A O 1
ATOM 1513 N N . ASN A 1 195 ? -15.611 -7.379 0.208 1.00 88.50 195 ASN A N 1
ATOM 1514 C CA . ASN A 1 195 ? -17.036 -7.313 -0.113 1.00 88.50 195 ASN A CA 1
ATOM 1515 C C . ASN A 1 195 ? -17.218 -6.757 -1.534 1.00 88.50 195 ASN A C 1
ATOM 1517 O O . ASN A 1 195 ? -17.027 -5.563 -1.765 1.00 88.50 195 ASN A O 1
ATOM 1521 N N . LYS A 1 196 ? -17.578 -7.633 -2.480 1.00 86.62 196 LYS A N 1
ATOM 1522 C CA . LYS A 1 196 ? -17.716 -7.286 -3.902 1.00 86.62 196 LYS A CA 1
ATOM 1523 C C . LYS A 1 196 ? -18.819 -6.255 -4.156 1.00 86.62 196 LYS A C 1
ATOM 1525 O O . LYS A 1 196 ? -18.594 -5.333 -4.931 1.00 86.62 196 LYS A O 1
ATOM 1530 N N . ASP A 1 197 ? -19.945 -6.344 -3.455 1.00 89.81 197 ASP A N 1
ATOM 1531 C CA . ASP A 1 197 ? -21.088 -5.442 -3.656 1.00 89.81 197 ASP A CA 1
ATOM 1532 C C . ASP A 1 197 ? -20.774 -4.024 -3.166 1.00 89.81 197 ASP A C 1
ATOM 1534 O O . ASP A 1 197 ? -21.013 -3.029 -3.858 1.00 89.81 197 ASP A O 1
ATOM 1538 N N . MET A 1 198 ? -20.142 -3.917 -1.994 1.00 90.44 198 MET A N 1
ATOM 1539 C CA . MET A 1 198 ? -19.657 -2.634 -1.484 1.00 90.44 198 MET A CA 1
ATOM 1540 C C . MET A 1 198 ? -18.544 -2.061 -2.367 1.00 90.44 198 MET A C 1
ATOM 1542 O O . MET A 1 198 ? -18.485 -0.848 -2.552 1.00 90.44 198 MET A O 1
ATOM 1546 N N . ARG A 1 199 ? -17.671 -2.901 -2.941 1.00 87.38 199 ARG A N 1
ATOM 1547 C CA . ARG A 1 199 ? -16.666 -2.449 -3.918 1.00 87.38 199 ARG A CA 1
ATOM 1548 C C . ARG A 1 199 ? -17.318 -1.913 -5.184 1.00 87.38 199 ARG A C 1
ATOM 1550 O O . ARG A 1 199 ? -16.964 -0.817 -5.594 1.00 87.38 199 ARG A O 1
ATOM 1557 N N . ALA A 1 200 ? -18.285 -2.624 -5.754 1.00 85.62 200 ALA A N 1
ATOM 1558 C CA . ALA A 1 200 ? -19.009 -2.166 -6.937 1.00 85.62 200 ALA A CA 1
ATOM 1559 C C . ALA A 1 200 ? -19.714 -0.823 -6.684 1.00 85.62 200 ALA A C 1
ATOM 1561 O O . ALA A 1 200 ? -19.686 0.060 -7.534 1.00 85.62 200 ALA A O 1
ATOM 1562 N N . THR A 1 201 ? -20.273 -0.643 -5.485 1.00 89.69 201 THR A N 1
ATOM 1563 C CA . THR A 1 201 ? -20.986 0.584 -5.101 1.00 89.69 201 THR A CA 1
ATOM 1564 C C . THR A 1 201 ? -20.040 1.761 -4.836 1.00 89.69 201 THR A C 1
ATOM 1566 O O . THR A 1 201 ? -20.254 2.859 -5.340 1.00 89.69 201 THR A O 1
ATOM 1569 N N . TYR A 1 202 ? -18.995 1.560 -4.026 1.00 87.31 202 TYR A N 1
ATOM 1570 C CA . TYR A 1 202 ? -18.160 2.652 -3.500 1.00 87.31 202 TYR A CA 1
ATOM 1571 C C . TYR A 1 202 ? -16.803 2.803 -4.199 1.00 87.31 202 TYR A C 1
ATOM 1573 O O . TYR A 1 202 ? -16.107 3.794 -3.982 1.00 87.31 202 TYR A O 1
ATOM 1581 N N . GLN A 1 203 ? -16.389 1.820 -4.999 1.00 83.56 203 GLN A N 1
ATOM 1582 C CA . GLN A 1 203 ? -15.125 1.796 -5.740 1.00 83.56 203 GLN A CA 1
ATOM 1583 C C . GLN A 1 203 ? -15.293 1.143 -7.131 1.00 83.56 203 GLN A C 1
ATOM 1585 O O . GLN A 1 203 ? -14.553 0.212 -7.454 1.00 83.56 203 GLN A O 1
ATOM 1590 N N . PRO A 1 204 ? -16.226 1.622 -7.980 1.00 74.62 204 PRO A N 1
ATOM 1591 C CA . PRO A 1 204 ? -16.569 0.970 -9.253 1.00 74.62 204 PRO A CA 1
ATOM 1592 C C . PRO A 1 204 ? -15.398 0.879 -10.245 1.00 74.62 204 PRO A C 1
ATOM 1594 O O . PRO A 1 204 ? -15.368 -0.003 -11.095 1.00 74.62 204 PRO A O 1
ATOM 1597 N N . PHE A 1 205 ? -14.405 1.762 -10.117 1.00 71.56 205 PHE A N 1
ATOM 1598 C CA . PHE A 1 205 ? -13.201 1.769 -10.955 1.00 71.56 205 PHE A CA 1
ATOM 1599 C C . PHE A 1 205 ? -12.137 0.751 -10.511 1.00 71.56 205 PHE A C 1
ATOM 1601 O O . PHE A 1 205 ? -11.148 0.546 -11.211 1.00 71.56 205 PHE A O 1
ATOM 1608 N N . PHE A 1 206 ? -12.306 0.115 -9.346 1.00 68.25 206 PHE A N 1
ATOM 1609 C CA . PHE A 1 206 ? -11.394 -0.918 -8.869 1.00 68.25 206 PHE A CA 1
ATOM 1610 C C . PHE A 1 206 ? -11.812 -2.283 -9.422 1.00 68.25 206 PHE A C 1
ATOM 1612 O O . PHE A 1 206 ? -12.714 -2.933 -8.894 1.00 68.25 206 PHE A O 1
ATOM 1619 N N . GLN A 1 207 ? -11.126 -2.745 -10.466 1.00 60.44 207 GLN A N 1
ATOM 1620 C CA . GLN A 1 207 ? -11.270 -4.118 -10.948 1.00 60.44 207 GLN A CA 1
ATOM 1621 C C . GLN A 1 207 ? -10.289 -5.025 -10.203 1.00 60.44 207 GLN A C 1
ATOM 1623 O O . GLN A 1 207 ? -9.137 -5.189 -10.605 1.00 60.44 207 GLN A O 1
ATOM 1628 N N . ALA A 1 208 ? -10.749 -5.609 -9.096 1.00 56.59 208 ALA A N 1
ATOM 1629 C CA . ALA A 1 208 ? -10.024 -6.695 -8.445 1.00 56.59 208 ALA A CA 1
ATOM 1630 C C . ALA A 1 208 ? -9.920 -7.883 -9.414 1.00 56.59 208 ALA A C 1
ATOM 1632 O O . ALA A 1 208 ? -10.926 -8.269 -10.016 1.00 56.59 208 ALA A O 1
ATOM 1633 N N . SER A 1 209 ? -8.742 -8.497 -9.545 1.00 56.34 209 SER A N 1
ATOM 1634 C CA . SER A 1 209 ? -8.634 -9.755 -10.285 1.00 56.34 209 SER A CA 1
ATOM 1635 C C . SER A 1 209 ? -9.486 -10.829 -9.601 1.00 56.34 209 SER A C 1
ATOM 1637 O O . SER A 1 209 ? -9.392 -11.026 -8.390 1.00 56.34 209 SER A O 1
ATOM 1639 N N . ASN A 1 210 ? -10.307 -11.549 -10.372 1.00 53.75 210 ASN A N 1
ATOM 1640 C CA . ASN A 1 210 ? -10.938 -12.786 -9.890 1.00 53.75 210 ASN A CA 1
ATOM 1641 C C . ASN A 1 210 ? -9.928 -13.947 -9.816 1.00 53.75 210 ASN A C 1
ATOM 1643 O O . ASN A 1 210 ? -10.230 -14.978 -9.219 1.00 53.75 210 ASN A O 1
ATOM 1647 N N . GLU A 1 211 ? -8.741 -13.763 -10.397 1.00 53.50 211 GLU A N 1
ATOM 1648 C CA . GLU A 1 211 ? -7.622 -14.690 -10.292 1.00 53.50 211 GLU A CA 1
ATOM 1649 C C . GLU A 1 211 ? -7.105 -14.765 -8.850 1.00 53.50 211 GLU A C 1
ATOM 1651 O O . GLU A 1 211 ? -7.009 -13.724 -8.181 1.00 53.50 211 GLU A O 1
ATOM 1656 N N . PRO A 1 212 ? -6.741 -15.959 -8.345 1.00 44.91 212 PRO A N 1
ATOM 1657 C CA . PRO A 1 212 ? -6.129 -16.071 -7.034 1.00 44.91 212 PRO A CA 1
ATOM 1658 C C . PRO A 1 212 ? -4.850 -15.231 -7.017 1.00 44.91 212 PRO A C 1
ATOM 1660 O O . PRO A 1 212 ? -4.042 -15.301 -7.940 1.00 44.91 212 PRO A O 1
ATOM 1663 N N . ALA A 1 213 ? -4.662 -14.432 -5.964 1.00 47.34 213 ALA A N 1
ATOM 1664 C CA . ALA A 1 213 ? -3.450 -13.644 -5.771 1.00 47.34 213 ALA A CA 1
ATOM 1665 C C . ALA A 1 213 ? -2.255 -14.583 -5.528 1.00 47.34 213 ALA A C 1
ATOM 1667 O O . ALA A 1 213 ? -1.879 -14.869 -4.389 1.00 47.34 213 ALA A O 1
ATOM 1668 N N . TYR A 1 214 ? -1.682 -15.108 -6.606 1.00 41.81 214 TYR A N 1
ATOM 1669 C CA . TYR A 1 214 ? -0.439 -15.854 -6.583 1.00 41.81 214 TYR A CA 1
ATOM 1670 C C . TYR A 1 214 ? 0.721 -14.868 -6.642 1.00 41.81 214 TYR A C 1
ATOM 1672 O O . TYR A 1 214 ? 0.865 -14.105 -7.590 1.00 41.81 214 TYR A O 1
ATOM 1680 N N . GLY A 1 215 ? 1.597 -14.939 -5.646 1.00 47.22 215 GLY A N 1
ATOM 1681 C CA . GLY A 1 215 ? 2.949 -14.421 -5.792 1.00 47.22 215 GLY A CA 1
ATOM 1682 C C . GLY A 1 215 ? 3.218 -13.111 -5.065 1.00 47.22 215 GLY A C 1
ATOM 1683 O O . GLY A 1 215 ? 2.486 -12.133 -5.138 1.00 47.22 215 GLY A O 1
ATOM 1684 N N . PHE A 1 216 ? 4.315 -13.169 -4.317 1.00 44.09 216 PHE A N 1
ATOM 1685 C CA . PHE A 1 216 ? 5.190 -12.090 -3.883 1.00 44.09 216 PHE A CA 1
ATOM 1686 C C . PHE A 1 216 ? 4.721 -10.661 -4.206 1.00 44.09 216 PHE A C 1
ATOM 1688 O O . PHE A 1 216 ? 4.749 -10.213 -5.347 1.00 44.09 216 PHE A O 1
ATOM 1695 N N . PHE A 1 217 ? 4.389 -9.902 -3.163 1.00 50.25 217 PHE A N 1
ATOM 1696 C CA . PHE A 1 217 ? 4.237 -8.453 -3.250 1.00 50.25 217 PHE A CA 1
ATOM 1697 C C . PHE A 1 217 ? 5.547 -7.864 -3.814 1.00 50.25 217 PHE A C 1
ATOM 1699 O O . PHE A 1 217 ? 6.545 -7.790 -3.092 1.00 50.25 217 PHE A O 1
ATOM 1706 N N . ILE A 1 218 ? 5.579 -7.478 -5.100 1.00 62.00 218 ILE A N 1
ATOM 1707 C CA . ILE A 1 218 ? 6.762 -6.916 -5.790 1.00 62.00 218 ILE A CA 1
ATOM 1708 C C . ILE A 1 218 ? 6.976 -5.459 -5.343 1.00 62.00 218 ILE A C 1
ATOM 1710 O O . ILE A 1 218 ? 7.156 -4.541 -6.134 1.00 62.00 218 ILE A O 1
ATOM 1714 N N . LEU A 1 219 ? 6.911 -5.195 -4.041 1.00 63.06 219 LEU A N 1
ATOM 1715 C CA . LEU A 1 219 ? 7.046 -3.840 -3.525 1.00 63.06 219 LEU A CA 1
ATOM 1716 C C . LEU A 1 219 ? 8.486 -3.356 -3.684 1.00 63.06 219 LEU A C 1
ATOM 1718 O O . LEU A 1 219 ? 8.711 -2.266 -4.200 1.00 63.06 219 LEU A O 1
ATOM 1722 N N . PHE A 1 220 ? 9.445 -4.211 -3.320 1.00 65.12 220 PHE A N 1
ATOM 1723 C CA . PHE A 1 220 ? 10.875 -3.911 -3.401 1.00 65.12 220 PHE A CA 1
ATOM 1724 C C . PHE A 1 220 ? 11.474 -4.232 -4.775 1.00 65.12 220 PHE A C 1
ATOM 1726 O O . PHE A 1 220 ? 12.375 -3.536 -5.229 1.00 65.12 220 PHE A O 1
ATOM 1733 N N . GLY A 1 221 ? 10.959 -5.259 -5.462 1.00 73.94 221 GLY A N 1
ATOM 1734 C CA . GLY A 1 221 ? 11.501 -5.703 -6.750 1.00 73.94 221 GLY A CA 1
ATOM 1735 C C . GLY A 1 221 ? 11.400 -4.652 -7.860 1.00 73.94 221 GLY A C 1
ATOM 1736 O O . GLY A 1 221 ? 12.317 -4.550 -8.663 1.00 73.94 221 GLY A O 1
ATOM 1737 N N . ARG A 1 222 ? 10.346 -3.820 -7.875 1.00 85.00 222 ARG A N 1
ATOM 1738 C CA . ARG A 1 222 ? 10.142 -2.795 -8.921 1.00 85.00 222 ARG A CA 1
ATOM 1739 C C . ARG A 1 222 ? 11.228 -1.719 -8.951 1.00 85.00 222 ARG A C 1
ATOM 1741 O O . ARG A 1 222 ? 11.452 -1.105 -9.987 1.00 85.00 222 ARG A O 1
ATOM 1748 N N . ALA A 1 223 ? 11.899 -1.485 -7.824 1.00 86.38 223 ALA A N 1
ATOM 1749 C CA . ALA A 1 223 ? 12.981 -0.514 -7.750 1.00 86.38 223 ALA A CA 1
ATOM 1750 C C . ALA A 1 223 ? 14.291 -1.039 -8.361 1.00 86.38 223 ALA A C 1
ATOM 1752 O O . ALA A 1 223 ? 15.174 -0.240 -8.664 1.00 86.38 223 ALA A O 1
ATOM 1753 N N . ARG A 1 224 ? 14.446 -2.353 -8.565 1.00 87.62 224 ARG A N 1
ATOM 1754 C CA . ARG A 1 224 ? 15.665 -2.919 -9.159 1.00 87.62 224 ARG A CA 1
ATOM 1755 C C . ARG A 1 224 ? 15.814 -2.513 -10.638 1.00 87.62 224 ARG A C 1
ATOM 1757 O O . ARG A 1 224 ? 14.812 -2.192 -11.278 1.00 87.62 224 ARG A O 1
ATOM 1764 N N . PRO A 1 225 ? 17.044 -2.490 -11.180 1.00 91.44 225 PRO A N 1
ATOM 1765 C CA . PRO A 1 225 ? 17.286 -2.231 -12.602 1.00 91.44 225 PRO A CA 1
ATOM 1766 C C . PRO A 1 225 ? 16.802 -3.399 -13.475 1.00 91.44 225 PRO A C 1
ATOM 1768 O O . PRO A 1 225 ? 16.400 -4.427 -12.939 1.00 91.44 225 PRO A O 1
ATOM 1771 N N . HIS A 1 226 ? 16.873 -3.257 -14.806 1.00 94.12 226 HIS A N 1
ATOM 1772 C CA . HIS A 1 226 ? 16.489 -4.295 -15.785 1.00 94.12 226 HIS A CA 1
ATOM 1773 C C . HIS A 1 226 ? 14.989 -4.637 -15.798 1.00 94.12 226 HIS A C 1
ATOM 1775 O O . HIS A 1 226 ? 14.589 -5.771 -16.057 1.00 94.12 226 HIS A O 1
ATOM 1781 N N . LEU A 1 227 ? 14.150 -3.646 -15.492 1.00 93.00 227 LEU A N 1
ATOM 1782 C CA . LEU A 1 227 ? 12.697 -3.783 -15.413 1.00 93.00 227 LEU A CA 1
ATOM 1783 C C . LEU A 1 227 ? 12.023 -2.519 -15.925 1.00 93.00 227 LEU A C 1
ATOM 1785 O O . LEU A 1 227 ? 12.444 -1.436 -15.529 1.00 93.00 227 LEU A O 1
ATOM 1789 N N . ILE A 1 228 ? 10.940 -2.646 -16.688 1.00 94.88 228 ILE A N 1
ATOM 1790 C CA . ILE A 1 228 ? 9.982 -1.561 -16.962 1.00 94.88 228 ILE A CA 1
ATOM 1791 C C . ILE A 1 228 ? 8.550 -2.037 -16.705 1.00 94.88 228 ILE A C 1
ATOM 1793 O O . ILE A 1 228 ? 8.284 -3.239 -16.703 1.00 94.88 228 ILE A O 1
ATOM 1797 N N . ILE A 1 229 ? 7.631 -1.095 -16.485 1.00 92.50 229 ILE A N 1
ATOM 1798 C CA . ILE A 1 229 ? 6.187 -1.362 -16.456 1.00 92.50 229 ILE A CA 1
ATOM 1799 C C . ILE A 1 229 ? 5.550 -0.635 -17.631 1.00 92.50 229 ILE A C 1
ATOM 1801 O O . ILE A 1 229 ? 5.738 0.571 -17.784 1.00 92.50 229 ILE A O 1
ATOM 1805 N N . VAL A 1 230 ? 4.781 -1.371 -18.429 1.00 92.44 230 VAL A N 1
ATOM 1806 C CA . VAL A 1 230 ? 4.040 -0.830 -19.569 1.00 92.44 230 VAL A CA 1
ATOM 1807 C C . VAL A 1 230 ? 2.553 -1.150 -19.469 1.00 92.44 230 VAL A C 1
ATOM 1809 O O . VAL A 1 230 ? 2.159 -2.158 -18.877 1.00 92.44 230 VAL A O 1
ATOM 1812 N N . ASP A 1 231 ? 1.719 -0.282 -20.027 1.00 90.25 231 ASP A N 1
ATOM 1813 C CA . ASP A 1 231 ? 0.278 -0.512 -20.151 1.00 90.25 231 ASP A CA 1
ATOM 1814 C C . ASP A 1 231 ? -0.074 -1.398 -21.365 1.00 90.25 231 ASP A C 1
ATOM 1816 O O . ASP A 1 231 ? 0.792 -2.016 -21.993 1.00 90.25 231 ASP A O 1
ATOM 1820 N N . SER A 1 232 ? -1.365 -1.497 -21.701 1.00 85.56 232 SER A N 1
ATOM 1821 C CA . SER A 1 232 ? -1.826 -2.256 -22.870 1.00 85.56 232 SER A CA 1
ATOM 1822 C C . SER A 1 232 ? -1.337 -1.687 -24.208 1.00 85.56 232 SER A C 1
ATOM 1824 O O . SER A 1 232 ? -1.253 -2.435 -25.180 1.00 85.56 232 SER A O 1
ATOM 1826 N N . SER A 1 233 ? -1.005 -0.394 -24.267 1.00 90.50 233 SER A N 1
ATOM 1827 C CA . SER A 1 233 ? -0.396 0.278 -25.424 1.00 90.50 233 SER A CA 1
ATOM 1828 C C . SER A 1 233 ? 1.125 0.142 -25.468 1.00 90.50 233 SER A C 1
ATOM 1830 O O . SER A 1 233 ? 1.747 0.736 -26.341 1.00 90.50 233 SER A O 1
ATOM 1832 N N . VAL A 1 234 ? 1.717 -0.668 -24.580 1.00 93.38 234 VAL A N 1
ATOM 1833 C CA . VAL A 1 234 ? 3.163 -0.922 -24.465 1.00 93.38 234 VAL A CA 1
ATOM 1834 C C . VAL A 1 234 ? 4.003 0.331 -24.216 1.00 93.38 234 VAL A C 1
ATOM 1836 O O . VAL A 1 234 ? 5.205 0.348 -24.495 1.00 93.38 234 VAL A O 1
ATOM 1839 N N . GLU A 1 235 ? 3.397 1.356 -23.619 1.00 93.75 235 GLU A N 1
ATOM 1840 C CA . GLU A 1 235 ? 4.073 2.582 -23.208 1.00 93.75 235 GLU A CA 1
ATOM 1841 C C . GLU A 1 235 ? 4.350 2.582 -21.703 1.00 93.75 235 GLU A C 1
ATOM 1843 O O . GLU A 1 235 ? 3.564 2.089 -20.887 1.00 93.75 235 GLU A O 1
ATOM 1848 N N . ARG A 1 236 ? 5.495 3.157 -21.314 1.00 94.19 236 ARG A N 1
ATOM 1849 C CA . ARG A 1 236 ? 5.773 3.458 -19.906 1.00 94.19 236 ARG A CA 1
ATOM 1850 C C . ARG A 1 236 ? 4.950 4.669 -19.492 1.00 94.19 236 ARG A C 1
ATOM 1852 O O . ARG A 1 236 ? 5.095 5.736 -20.081 1.00 94.19 236 ARG A O 1
ATOM 1859 N N . PHE A 1 237 ? 4.194 4.539 -18.411 1.00 91.06 237 PHE A N 1
ATOM 1860 C CA . PHE A 1 237 ? 3.313 5.598 -17.904 1.00 91.06 237 PHE A CA 1
ATOM 1861 C C . PHE A 1 237 ? 3.674 6.067 -16.485 1.00 91.06 237 PHE A C 1
ATOM 1863 O O . PHE A 1 237 ? 2.994 6.923 -15.922 1.00 91.06 237 PHE A O 1
ATOM 1870 N N . MET A 1 238 ? 4.705 5.482 -15.865 1.00 90.81 238 MET A N 1
ATOM 1871 C CA . MET A 1 238 ? 5.051 5.764 -14.475 1.00 90.81 238 MET A CA 1
ATOM 1872 C C . MET A 1 238 ? 6.530 5.533 -14.158 1.00 90.81 238 MET A C 1
ATOM 1874 O O . MET A 1 238 ? 7.213 4.739 -14.802 1.00 90.81 238 MET A O 1
ATOM 1878 N N . ASN A 1 239 ? 6.990 6.140 -13.061 1.00 93.00 239 ASN A N 1
ATOM 1879 C CA . ASN A 1 239 ? 8.219 5.740 -12.382 1.00 93.00 239 ASN A CA 1
ATOM 1880 C C . ASN A 1 239 ? 7.981 4.418 -11.642 1.00 93.00 239 ASN A C 1
ATOM 1882 O O . ASN A 1 239 ? 7.231 4.375 -10.668 1.00 93.00 239 ASN A O 1
ATOM 1886 N N . GLU A 1 240 ? 8.621 3.332 -12.062 1.00 90.81 240 GLU A N 1
ATOM 1887 C CA . GLU A 1 240 ? 8.399 2.010 -11.471 1.00 90.81 240 GLU A CA 1
ATOM 1888 C C . GLU A 1 240 ? 8.900 1.901 -10.019 1.00 90.81 240 GLU A C 1
ATOM 1890 O O . GLU A 1 240 ? 8.362 1.113 -9.237 1.00 90.81 240 GLU A O 1
ATOM 1895 N N . ALA A 1 241 ? 9.880 2.722 -9.629 1.00 89.38 241 ALA A N 1
ATOM 1896 C CA . ALA A 1 241 ? 10.471 2.718 -8.290 1.00 89.38 241 ALA A CA 1
ATOM 1897 C C . ALA A 1 241 ? 9.661 3.520 -7.252 1.00 89.38 241 ALA A C 1
ATOM 1899 O O . ALA A 1 241 ? 9.936 3.424 -6.055 1.00 89.38 241 ALA A O 1
ATOM 1900 N N . GLN A 1 242 ? 8.648 4.279 -7.682 1.00 86.50 242 GLN A N 1
ATOM 1901 C CA . GLN A 1 242 ? 7.864 5.130 -6.788 1.00 86.50 242 GLN A CA 1
ATOM 1902 C C . GLN A 1 242 ? 6.900 4.340 -5.880 1.00 86.50 242 GLN A C 1
ATOM 1904 O O . GLN A 1 242 ? 6.659 3.138 -6.058 1.00 86.50 242 GLN A O 1
ATOM 1909 N N . SER A 1 243 ? 6.292 5.043 -4.916 1.00 78.25 243 SER A N 1
ATOM 1910 C CA . SER A 1 243 ? 5.277 4.489 -4.009 1.00 78.25 243 SER A CA 1
ATOM 1911 C C . SER A 1 243 ? 4.099 3.850 -4.768 1.00 78.25 243 SER A C 1
ATOM 1913 O O . SER A 1 243 ? 3.658 4.331 -5.807 1.00 78.25 243 SER A O 1
ATOM 1915 N N . TYR A 1 244 ? 3.574 2.747 -4.243 1.00 72.38 244 TYR A N 1
ATOM 1916 C CA . TYR A 1 244 ? 2.654 1.803 -4.903 1.00 72.38 244 TYR A CA 1
ATOM 1917 C C . TYR A 1 244 ? 1.180 2.262 -4.951 1.00 72.38 244 TYR A C 1
ATOM 1919 O O . TYR A 1 244 ? 0.269 1.440 -4.899 1.00 72.38 244 TYR A O 1
ATOM 1927 N N . ILE A 1 245 ? 0.926 3.569 -5.033 1.00 64.94 245 ILE A N 1
ATOM 1928 C CA . ILE A 1 245 ? -0.424 4.159 -5.028 1.00 64.94 245 ILE A CA 1
ATOM 1929 C C . ILE A 1 245 ? -0.847 4.538 -6.457 1.00 64.94 245 ILE A C 1
ATOM 1931 O O . ILE A 1 245 ? -1.143 5.696 -6.731 1.00 64.94 245 ILE A O 1
ATOM 1935 N N . TYR A 1 246 ? -0.853 3.587 -7.389 1.00 60.91 246 TYR A N 1
ATOM 193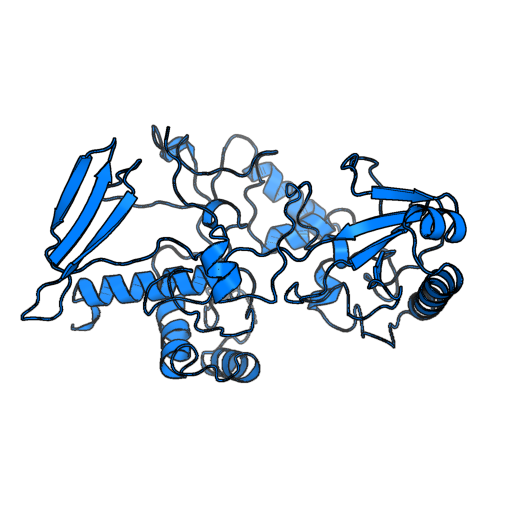6 C CA . TYR A 1 246 ? -1.302 3.853 -8.761 1.00 60.91 246 TYR A CA 1
ATOM 1937 C C . TYR A 1 246 ? -2.272 2.783 -9.246 1.00 60.91 246 TYR A C 1
ATOM 1939 O O . TYR A 1 246 ? -2.135 1.605 -8.918 1.00 60.91 246 TYR A O 1
ATOM 1947 N N . ALA A 1 247 ? -3.267 3.224 -10.015 1.00 51.72 247 ALA A N 1
ATOM 1948 C CA . ALA A 1 247 ? -4.329 2.403 -10.574 1.00 51.72 247 ALA A CA 1
ATOM 1949 C C . ALA A 1 247 ? -4.178 2.363 -12.100 1.00 51.72 247 ALA A C 1
ATOM 1951 O O . ALA A 1 247 ? -4.657 3.251 -12.794 1.00 51.72 247 ALA A O 1
ATOM 1952 N N . ALA A 1 248 ? -3.498 1.338 -12.610 1.00 55.12 248 ALA A N 1
ATOM 1953 C CA . ALA A 1 248 ? -3.523 0.969 -14.024 1.00 55.12 248 ALA A CA 1
ATOM 1954 C C . ALA A 1 248 ? -3.967 -0.497 -14.127 1.00 55.12 248 ALA A C 1
ATOM 1956 O O . ALA A 1 248 ? -3.612 -1.305 -13.262 1.00 55.12 248 ALA A O 1
ATOM 1957 N N . ILE A 1 249 ? -4.796 -0.830 -15.124 1.00 69.69 249 ILE A N 1
ATOM 1958 C CA . ILE A 1 249 ? -5.484 -2.128 -15.206 1.00 69.69 249 ILE A CA 1
ATOM 1959 C C . ILE A 1 249 ? -5.491 -2.664 -16.646 1.00 69.69 249 ILE A C 1
ATOM 1961 O O . ILE A 1 249 ? -6.018 -1.978 -17.519 1.00 69.69 249 ILE A O 1
ATOM 1965 N N . PRO A 1 250 ? -5.072 -3.926 -16.872 1.00 75.62 250 PRO A N 1
ATOM 1966 C CA . PRO A 1 250 ? -3.873 -4.575 -16.329 1.00 75.62 250 PRO A CA 1
ATOM 1967 C C . PRO A 1 250 ? -2.596 -4.024 -16.989 1.00 75.62 250 PRO A C 1
ATOM 1969 O O . PRO A 1 250 ? -2.647 -3.434 -18.064 1.00 75.62 250 PRO A O 1
ATOM 1972 N N . VAL A 1 251 ? -1.442 -4.254 -16.363 1.00 85.50 251 VAL A N 1
ATOM 1973 C CA . VAL A 1 251 ? -0.133 -3.810 -16.874 1.00 85.50 251 VAL A CA 1
ATOM 1974 C C . VAL A 1 251 ? 0.832 -4.978 -17.015 1.00 85.50 251 VAL A C 1
ATOM 1976 O O . VAL A 1 251 ? 0.653 -6.025 -16.387 1.00 85.50 251 VAL A O 1
ATOM 1979 N N . TRP A 1 252 ? 1.873 -4.790 -17.818 1.00 89.19 252 TRP A N 1
ATOM 1980 C CA . TRP A 1 252 ? 2.941 -5.760 -18.008 1.00 89.19 252 TRP A CA 1
ATOM 1981 C C . TRP A 1 252 ? 4.227 -5.253 -17.362 1.00 89.19 252 TRP A C 1
ATOM 1983 O O . TRP A 1 252 ? 4.723 -4.180 -17.702 1.00 89.19 252 TRP A O 1
ATOM 1993 N N . ILE A 1 253 ? 4.791 -6.034 -16.442 1.00 89.94 253 ILE A N 1
ATOM 1994 C CA . ILE A 1 253 ? 6.208 -5.903 -16.098 1.00 89.94 253 ILE A CA 1
ATOM 1995 C C . ILE A 1 253 ? 7.004 -6.594 -17.195 1.00 89.94 253 ILE A C 1
ATOM 1997 O O . ILE A 1 253 ? 6.770 -7.772 -17.447 1.00 89.94 253 ILE A O 1
ATOM 2001 N N . ILE A 1 254 ? 7.964 -5.892 -17.784 1.00 93.38 254 ILE A N 1
ATOM 2002 C CA . ILE A 1 254 ? 8.907 -6.451 -18.751 1.00 93.38 254 ILE A CA 1
ATOM 2003 C C . ILE A 1 254 ? 10.295 -6.452 -18.122 1.00 93.38 254 ILE A C 1
ATOM 2005 O O . ILE A 1 254 ? 10.756 -5.420 -17.630 1.00 93.38 254 ILE A O 1
ATOM 2009 N N . VAL A 1 255 ? 10.942 -7.614 -18.118 1.00 92.75 255 VAL A N 1
ATOM 2010 C CA . VAL A 1 255 ? 12.275 -7.830 -17.541 1.00 92.75 255 VAL A CA 1
ATOM 2011 C C . VAL A 1 255 ? 13.115 -8.725 -18.443 1.00 92.75 255 VAL A C 1
ATOM 2013 O O . VAL A 1 255 ? 12.603 -9.353 -19.369 1.00 92.75 255 VAL A O 1
ATOM 2016 N N . ASP A 1 256 ? 14.407 -8.810 -18.153 1.00 92.56 256 ASP A N 1
ATOM 2017 C CA . ASP A 1 256 ? 15.321 -9.743 -18.804 1.00 92.56 256 ASP A CA 1
ATOM 2018 C C . ASP A 1 256 ? 15.991 -10.688 -17.786 1.00 92.56 256 ASP A C 1
ATOM 2020 O O . ASP A 1 256 ? 15.684 -10.678 -16.584 1.00 92.56 256 ASP A O 1
ATOM 2024 N N . SER A 1 257 ? 16.900 -11.538 -18.261 1.00 90.12 257 SER A N 1
ATOM 2025 C CA . SER A 1 257 ? 17.572 -12.540 -17.429 1.00 90.12 257 SER A CA 1
ATOM 2026 C C . SER A 1 257 ? 18.465 -11.949 -16.332 1.00 90.12 257 SER A C 1
ATOM 2028 O O . SER A 1 257 ? 18.762 -12.632 -15.349 1.00 90.12 257 SER A O 1
ATOM 2030 N N . GLN A 1 258 ? 18.847 -10.671 -16.428 1.00 89.31 258 GLN A N 1
ATOM 2031 C CA . GLN A 1 258 ? 19.625 -9.991 -15.389 1.00 89.31 258 GLN A CA 1
ATOM 2032 C C . GLN A 1 258 ? 18.777 -9.736 -14.137 1.00 89.31 258 GLN A C 1
ATOM 2034 O O . GLN A 1 258 ? 19.310 -9.733 -13.020 1.00 89.31 258 GLN A O 1
ATOM 2039 N N . PHE A 1 259 ? 17.463 -9.553 -14.310 1.00 85.12 259 PHE A N 1
ATOM 2040 C CA . PHE A 1 259 ? 16.507 -9.371 -13.219 1.00 85.12 259 PHE A CA 1
ATOM 2041 C C . PHE A 1 259 ? 16.172 -10.698 -12.522 1.00 85.12 259 PHE A C 1
ATOM 2043 O O . PHE A 1 259 ? 16.236 -10.797 -11.292 1.00 85.12 259 PHE A O 1
ATOM 2050 N N . ILE A 1 260 ? 15.825 -11.732 -13.298 1.00 72.50 260 ILE A N 1
ATOM 2051 C CA . ILE A 1 260 ? 15.408 -13.045 -12.782 1.00 72.50 260 ILE A CA 1
ATOM 2052 C C . ILE A 1 260 ? 16.642 -13.941 -12.599 1.00 72.50 260 ILE A C 1
ATOM 2054 O O . ILE A 1 260 ? 16.936 -14.806 -13.418 1.00 72.50 260 ILE A O 1
ATOM 2058 N N . ARG A 1 261 ? 17.375 -13.761 -11.492 1.00 60.91 261 ARG A N 1
ATOM 2059 C CA . ARG A 1 261 ? 18.498 -14.658 -11.141 1.00 60.91 261 ARG A CA 1
ATOM 2060 C C . ARG A 1 261 ? 18.059 -16.010 -10.556 1.00 60.91 261 ARG A C 1
ATOM 2062 O O . ARG A 1 261 ? 18.841 -16.953 -10.575 1.00 60.91 261 ARG A O 1
ATOM 2069 N N . GLU A 1 262 ? 16.822 -16.130 -10.066 1.00 49.19 262 GLU A N 1
ATOM 2070 C CA . GLU A 1 262 ? 16.243 -17.382 -9.552 1.00 49.19 262 GLU A CA 1
ATOM 2071 C C . GLU A 1 262 ? 14.955 -17.727 -10.325 1.00 49.19 262 GLU A C 1
ATOM 2073 O O . GLU A 1 262 ? 13.979 -16.982 -10.276 1.00 49.19 262 GLU A O 1
ATOM 2078 N N . ARG A 1 263 ? 14.942 -18.873 -11.027 1.00 47.59 263 ARG A N 1
ATOM 2079 C CA . ARG A 1 263 ? 13.841 -19.413 -11.866 1.00 47.59 263 ARG A CA 1
ATOM 2080 C C . ARG A 1 263 ? 12.574 -19.845 -11.089 1.00 47.59 263 ARG A C 1
ATOM 2082 O O . ARG A 1 263 ? 11.872 -20.761 -11.498 1.00 47.59 263 ARG A O 1
ATOM 2089 N N . ALA A 1 264 ? 12.272 -19.242 -9.944 1.00 45.38 264 ALA A N 1
ATOM 2090 C CA . ALA A 1 264 ? 11.232 -19.727 -9.031 1.00 45.38 264 ALA A CA 1
ATOM 2091 C C . ALA A 1 264 ? 9.874 -19.017 -9.197 1.00 45.38 264 ALA A C 1
ATOM 2093 O O . ALA A 1 264 ? 9.250 -18.649 -8.201 1.00 45.38 264 ALA A O 1
ATOM 2094 N N . ILE A 1 265 ? 9.408 -18.798 -10.431 1.00 53.53 265 ILE A N 1
ATOM 2095 C CA . ILE A 1 265 ? 8.076 -18.225 -10.686 1.00 53.53 265 ILE A CA 1
ATOM 2096 C C . ILE A 1 265 ? 7.377 -19.045 -11.777 1.00 53.53 265 ILE A C 1
ATOM 2098 O O . ILE A 1 265 ? 7.218 -18.601 -12.906 1.00 53.53 265 ILE A O 1
ATOM 2102 N N . ASP A 1 266 ? 6.968 -20.263 -11.430 1.00 49.06 266 ASP A N 1
ATOM 2103 C CA . ASP A 1 266 ? 6.007 -21.036 -12.221 1.00 49.06 266 ASP A CA 1
ATOM 2104 C C . ASP A 1 266 ? 4.598 -20.720 -11.697 1.00 49.06 266 ASP A C 1
ATOM 2106 O O . ASP A 1 266 ? 4.074 -21.387 -10.804 1.00 49.06 266 ASP A O 1
ATOM 2110 N N . THR A 1 267 ? 4.048 -19.576 -12.115 1.00 56.91 267 THR A N 1
ATOM 2111 C CA . THR A 1 267 ? 2.769 -19.059 -11.587 1.00 56.91 267 THR A CA 1
ATOM 2112 C C . THR A 1 267 ? 1.691 -18.877 -12.651 1.00 56.91 267 THR A C 1
ATOM 2114 O O . THR A 1 267 ? 0.635 -18.342 -12.336 1.00 56.91 267 THR A O 1
ATOM 2117 N N . GLY A 1 268 ? 1.929 -19.276 -13.906 1.00 61.69 268 GLY A N 1
ATOM 2118 C CA . GLY A 1 268 ? 1.003 -19.026 -15.023 1.00 61.69 268 GLY A CA 1
ATOM 2119 C C . GLY A 1 268 ? 0.864 -17.547 -15.433 1.00 61.69 268 GLY A C 1
ATOM 2120 O O . GLY A 1 268 ? 0.192 -17.246 -16.412 1.00 61.69 268 GLY A O 1
ATOM 2121 N N . PHE A 1 269 ? 1.519 -16.623 -14.717 1.00 72.50 269 PHE A N 1
ATOM 2122 C CA . PHE A 1 269 ? 1.552 -15.183 -15.017 1.00 72.50 269 PHE A CA 1
ATOM 2123 C C . PHE A 1 269 ? 2.872 -14.718 -15.637 1.00 72.50 269 PHE A C 1
ATOM 2125 O O . PHE A 1 269 ? 2.979 -13.547 -16.000 1.00 72.50 269 PHE A O 1
ATOM 2132 N N . LEU A 1 270 ? 3.867 -15.607 -15.718 1.00 82.25 270 LEU A N 1
ATOM 2133 C CA . LEU A 1 270 ? 5.178 -15.353 -16.304 1.00 82.25 270 LEU A CA 1
ATOM 2134 C C . LEU A 1 270 ? 5.213 -15.918 -17.725 1.00 82.25 270 LEU A C 1
ATOM 2136 O O . LEU A 1 270 ? 5.069 -17.122 -17.918 1.00 82.25 270 LEU A O 1
ATOM 2140 N N . PHE A 1 271 ? 5.447 -15.048 -18.698 1.00 88.12 271 PHE A N 1
ATOM 2141 C CA . PHE A 1 271 ? 5.669 -15.413 -20.093 1.00 88.12 271 PHE A CA 1
ATOM 2142 C C . PHE A 1 271 ? 7.145 -15.217 -20.418 1.00 88.12 271 PHE A C 1
ATOM 2144 O O . PHE A 1 271 ? 7.724 -14.214 -20.005 1.00 88.12 271 PHE A O 1
ATOM 2151 N N . GLU A 1 272 ? 7.748 -16.158 -21.139 1.00 91.00 272 GLU A N 1
ATOM 2152 C CA . GLU A 1 272 ? 9.159 -16.135 -21.535 1.00 91.00 272 GLU A CA 1
ATOM 2153 C C . GLU A 1 272 ? 9.268 -16.074 -23.060 1.00 91.00 272 GLU A C 1
ATOM 2155 O O . GLU A 1 272 ? 8.538 -16.770 -23.760 1.00 91.00 272 GLU A O 1
ATOM 2160 N N . GLY A 1 273 ? 10.202 -15.273 -23.571 1.00 92.94 273 GLY A N 1
ATOM 2161 C CA . GLY A 1 273 ? 10.592 -15.264 -24.978 1.00 92.94 273 GLY A CA 1
ATOM 2162 C C . GLY A 1 273 ? 12.100 -15.073 -25.117 1.00 92.94 273 GLY A C 1
ATOM 2163 O O . GLY A 1 273 ? 12.723 -14.330 -24.360 1.00 92.94 273 GLY A O 1
ATOM 2164 N N . ARG A 1 274 ? 12.724 -15.716 -26.105 1.00 95.06 274 ARG A N 1
ATOM 2165 C CA . ARG A 1 274 ? 14.162 -15.559 -26.392 1.00 95.06 274 ARG A CA 1
ATOM 2166 C C . ARG A 1 274 ? 14.474 -14.214 -27.041 1.00 95.06 274 ARG A C 1
ATOM 2168 O O . ARG A 1 274 ? 15.617 -13.768 -27.011 1.00 95.06 274 ARG A O 1
ATOM 2175 N N . THR A 1 275 ? 13.464 -13.561 -27.610 1.00 96.44 275 THR A N 1
ATOM 2176 C CA . THR A 1 275 ? 13.548 -12.215 -28.186 1.00 96.44 275 THR A CA 1
ATOM 2177 C C . THR A 1 275 ? 12.365 -11.359 -27.737 1.00 96.44 275 THR A C 1
ATOM 2179 O O . THR A 1 275 ? 11.320 -11.888 -27.359 1.00 96.44 275 THR A O 1
ATOM 2182 N N . ILE A 1 276 ? 12.497 -10.030 -27.826 1.00 95.25 276 ILE A N 1
ATOM 2183 C CA . ILE A 1 276 ? 11.380 -9.099 -27.581 1.00 95.25 276 ILE A CA 1
ATOM 2184 C C . ILE A 1 276 ? 10.214 -9.352 -28.542 1.00 95.25 276 ILE A C 1
ATOM 2186 O O . ILE A 1 276 ? 9.060 -9.241 -28.140 1.00 95.25 276 ILE A O 1
ATOM 2190 N N . LEU A 1 277 ? 10.508 -9.732 -29.789 1.00 95.56 277 LEU A N 1
ATOM 2191 C CA . LEU A 1 277 ? 9.496 -10.075 -30.785 1.00 95.56 277 LEU A CA 1
ATOM 2192 C C . LEU A 1 277 ? 8.679 -11.293 -30.352 1.00 95.56 277 LEU A C 1
ATOM 2194 O O . LEU A 1 277 ? 7.454 -11.224 -30.326 1.00 95.56 277 LEU A O 1
ATOM 2198 N N . GLU A 1 278 ? 9.359 -12.376 -29.973 1.00 96.38 278 GLU A N 1
ATOM 2199 C CA . GLU A 1 278 ? 8.713 -13.598 -29.489 1.00 96.38 278 GLU A CA 1
ATOM 2200 C C . GLU A 1 278 ? 7.892 -13.313 -28.227 1.00 96.38 278 GLU A C 1
ATOM 2202 O O . GLU A 1 278 ? 6.725 -13.689 -28.155 1.00 96.38 278 GLU A O 1
ATOM 2207 N N . LEU A 1 279 ? 8.459 -12.571 -27.267 1.00 95.38 279 LEU A N 1
ATOM 2208 C CA . LEU A 1 279 ? 7.754 -12.207 -26.041 1.00 95.38 279 LEU A CA 1
ATOM 2209 C C . LEU A 1 279 ? 6.480 -11.405 -26.341 1.00 95.38 279 LEU A C 1
ATOM 2211 O O . LEU A 1 279 ? 5.416 -11.738 -25.825 1.00 95.38 279 LEU A O 1
ATOM 2215 N N . ALA A 1 280 ? 6.574 -10.379 -27.192 1.00 95.06 280 ALA A N 1
ATOM 2216 C CA . ALA A 1 280 ? 5.440 -9.542 -27.577 1.00 95.06 280 ALA A CA 1
ATOM 2217 C C . ALA A 1 280 ? 4.336 -10.333 -28.295 1.00 95.06 280 ALA A C 1
ATOM 2219 O O . ALA A 1 280 ? 3.155 -10.089 -28.047 1.00 95.06 280 ALA A O 1
ATOM 2220 N N . GLN A 1 281 ? 4.708 -11.300 -29.140 1.00 95.12 281 GLN A N 1
ATOM 2221 C CA . GLN A 1 281 ? 3.761 -12.208 -29.791 1.00 95.12 281 GLN A CA 1
ATOM 2222 C C . GLN A 1 281 ? 3.060 -13.120 -28.779 1.00 95.12 281 GLN A C 1
ATOM 2224 O O . GLN A 1 281 ? 1.840 -13.255 -28.839 1.00 95.12 281 GLN A O 1
ATOM 2229 N N . ILE A 1 282 ? 3.806 -13.694 -27.827 1.00 92.50 282 ILE A N 1
ATOM 2230 C CA . ILE A 1 282 ? 3.263 -14.572 -26.778 1.00 92.50 282 ILE A CA 1
ATOM 2231 C C . ILE A 1 282 ? 2.248 -13.830 -25.903 1.00 92.50 282 ILE A C 1
ATOM 2233 O O . ILE A 1 282 ? 1.181 -14.370 -25.613 1.00 92.50 282 ILE A O 1
ATOM 2237 N N . VAL A 1 283 ? 2.551 -12.595 -25.488 1.00 90.88 283 VAL A N 1
ATOM 2238 C CA . VAL A 1 283 ? 1.627 -11.809 -24.649 1.00 90.88 283 VAL A CA 1
ATOM 2239 C C . VAL A 1 283 ? 0.521 -11.101 -25.439 1.00 90.88 283 VAL A C 1
ATOM 2241 O O . VAL A 1 283 ? -0.414 -10.578 -24.833 1.00 90.88 283 VAL A O 1
ATOM 2244 N N . GLY A 1 284 ? 0.618 -11.071 -26.772 1.00 93.06 284 GLY A N 1
ATOM 2245 C CA . GLY A 1 284 ? -0.366 -10.443 -27.654 1.00 93.06 284 GLY A CA 1
ATOM 2246 C C . GLY A 1 284 ? -0.358 -8.912 -27.614 1.00 93.06 284 GLY A C 1
ATOM 2247 O O . GLY A 1 284 ? -1.424 -8.299 -27.621 1.00 93.06 284 GLY A O 1
ATOM 2248 N N . VAL A 1 285 ? 0.821 -8.284 -27.555 1.00 93.25 285 VAL A N 1
ATOM 2249 C CA . VAL A 1 285 ? 0.971 -6.815 -27.547 1.00 93.25 285 VAL A CA 1
ATOM 2250 C C . VAL A 1 285 ? 1.653 -6.291 -28.816 1.00 93.25 285 VAL A C 1
ATOM 2252 O O . VAL A 1 285 ? 2.210 -7.051 -29.608 1.00 93.25 285 VAL A O 1
ATOM 2255 N N . ASN A 1 286 ? 1.618 -4.972 -29.032 1.00 94.38 286 ASN A N 1
ATOM 2256 C CA . ASN A 1 286 ? 2.205 -4.345 -30.216 1.00 94.38 286 ASN A CA 1
ATOM 2257 C C . ASN A 1 286 ? 3.738 -4.529 -30.261 1.00 94.38 286 ASN A C 1
ATOM 2259 O O . ASN A 1 286 ? 4.470 -3.929 -29.474 1.00 94.38 286 ASN A O 1
ATOM 2263 N N . VAL A 1 287 ? 4.225 -5.349 -31.202 1.00 93.81 287 VAL A N 1
ATOM 2264 C CA . VAL A 1 287 ? 5.655 -5.691 -31.329 1.00 93.81 287 VAL A CA 1
ATOM 2265 C C . VAL A 1 287 ? 6.535 -4.458 -31.606 1.00 93.81 287 VAL A C 1
ATOM 2267 O O . VAL A 1 287 ? 7.504 -4.266 -30.864 1.00 93.81 287 VAL A O 1
ATOM 2270 N N . PRO A 1 288 ? 6.245 -3.597 -32.611 1.00 95.25 288 PRO A N 1
ATOM 2271 C CA . PRO A 1 288 ? 7.086 -2.424 -32.873 1.00 95.25 288 PRO A CA 1
ATOM 2272 C C . PRO A 1 288 ? 7.137 -1.446 -31.694 1.00 95.25 288 PRO A C 1
ATOM 2274 O O . PRO A 1 288 ? 8.206 -0.936 -31.365 1.00 95.25 288 PRO A O 1
ATOM 2277 N N . GLY A 1 289 ? 5.999 -1.229 -31.035 1.00 96.12 289 GLY A N 1
ATOM 2278 C CA . GLY A 1 289 ? 5.847 -0.342 -29.887 1.00 96.12 289 GLY A CA 1
ATOM 2279 C C . GLY A 1 289 ? 6.635 -0.833 -28.681 1.00 96.12 289 GLY A C 1
ATOM 2280 O O . GLY A 1 289 ? 7.407 -0.066 -28.114 1.00 96.12 289 GLY A O 1
ATOM 2281 N N . LEU A 1 290 ? 6.547 -2.127 -28.343 1.00 96.50 290 LEU A N 1
ATOM 2282 C CA . LEU A 1 290 ? 7.291 -2.669 -27.204 1.00 96.50 290 LEU A CA 1
ATOM 2283 C C . LEU A 1 290 ? 8.800 -2.546 -27.433 1.00 96.50 290 LEU A C 1
ATOM 2285 O O . LEU A 1 290 ? 9.540 -2.138 -26.536 1.00 96.50 290 LEU A O 1
ATOM 2289 N N . ASN A 1 291 ? 9.254 -2.853 -28.650 1.00 96.44 291 ASN A N 1
ATOM 2290 C CA . ASN A 1 291 ? 10.654 -2.701 -29.018 1.00 96.44 291 ASN A CA 1
ATOM 2291 C C . ASN A 1 291 ? 11.111 -1.232 -28.933 1.00 96.44 291 ASN A C 1
ATOM 2293 O O . ASN A 1 291 ? 12.167 -0.954 -28.369 1.00 96.44 291 ASN A O 1
ATOM 2297 N N . ALA A 1 292 ? 10.307 -0.284 -29.427 1.00 97.38 292 ALA A N 1
ATOM 2298 C CA . ALA A 1 292 ? 10.606 1.145 -29.337 1.00 97.38 292 ALA A CA 1
ATOM 2299 C C . ALA A 1 292 ? 10.704 1.630 -27.879 1.00 97.38 292 ALA A C 1
ATOM 2301 O O . ALA A 1 292 ? 11.664 2.319 -27.522 1.00 97.38 292 ALA A O 1
ATOM 2302 N N . THR A 1 293 ? 9.770 1.214 -27.020 1.00 98.12 293 THR A N 1
ATOM 2303 C CA . THR A 1 293 ? 9.770 1.539 -25.587 1.00 98.12 293 THR A CA 1
ATOM 2304 C C . THR A 1 293 ? 11.029 1.017 -24.890 1.00 98.12 293 THR A C 1
ATOM 2306 O O . THR A 1 293 ? 11.681 1.760 -24.149 1.00 98.12 293 THR A O 1
ATOM 2309 N N . ILE A 1 294 ? 11.425 -0.233 -25.156 1.00 98.00 294 ILE A N 1
ATOM 2310 C CA . ILE A 1 294 ? 12.638 -0.833 -24.578 1.00 98.00 294 ILE A CA 1
ATOM 2311 C C . ILE A 1 294 ? 13.902 -0.132 -25.082 1.00 98.00 294 ILE A C 1
ATOM 2313 O O . ILE A 1 294 ? 14.785 0.178 -24.284 1.00 98.00 294 ILE A O 1
ATOM 2317 N N . LEU A 1 295 ? 13.995 0.173 -26.380 1.00 97.75 295 LEU A N 1
ATOM 2318 C CA . LEU A 1 295 ? 15.141 0.892 -26.945 1.00 97.75 295 LEU A CA 1
ATOM 2319 C C . LEU A 1 295 ? 15.301 2.286 -26.328 1.00 97.75 295 LEU A C 1
ATOM 2321 O O . LEU A 1 295 ? 16.409 2.648 -25.918 1.00 97.75 295 LEU A O 1
ATOM 2325 N N . ARG A 1 296 ? 14.200 3.038 -26.199 1.00 98.06 296 ARG A N 1
ATOM 2326 C CA . ARG A 1 296 ? 14.191 4.356 -25.550 1.00 98.06 296 ARG A CA 1
ATOM 2327 C C . ARG A 1 296 ? 14.641 4.260 -24.092 1.00 98.06 296 ARG A C 1
ATOM 2329 O O . ARG A 1 296 ? 15.523 5.011 -23.669 1.00 98.06 296 ARG A O 1
ATOM 2336 N N . PHE A 1 297 ? 14.090 3.309 -23.337 1.00 98.31 297 PHE A N 1
ATOM 2337 C CA . PHE A 1 297 ? 14.493 3.073 -21.952 1.00 98.31 297 PHE A CA 1
ATOM 2338 C C . PHE A 1 297 ? 15.977 2.701 -21.842 1.00 98.31 297 PHE A C 1
ATOM 2340 O O . PHE A 1 297 ? 16.692 3.278 -21.027 1.00 98.31 297 PHE A O 1
ATOM 2347 N N . ASN A 1 298 ? 16.473 1.805 -22.697 1.00 98.06 298 ASN A N 1
ATOM 2348 C CA . ASN A 1 298 ? 17.873 1.382 -22.697 1.00 98.06 298 ASN A CA 1
ATOM 2349 C C . ASN A 1 298 ? 18.826 2.543 -22.990 1.00 98.06 298 ASN A C 1
ATOM 2351 O O . ASN A 1 298 ? 19.890 2.636 -22.377 1.00 98.06 298 ASN A O 1
ATOM 2355 N N . GLN A 1 299 ? 18.453 3.457 -23.890 1.00 97.69 299 GLN A N 1
ATOM 2356 C CA . GLN A 1 299 ? 19.231 4.668 -24.134 1.00 97.69 299 GLN A CA 1
ATOM 2357 C C . GLN A 1 299 ? 19.330 5.514 -22.858 1.00 97.69 299 GLN A C 1
ATOM 2359 O O . GLN A 1 299 ? 20.435 5.870 -22.450 1.00 97.69 299 GLN A O 1
ATOM 2364 N N . MET A 1 300 ? 18.210 5.771 -22.182 1.00 97.00 300 MET A N 1
ATOM 2365 C CA . MET A 1 300 ? 18.178 6.513 -20.915 1.00 97.00 300 MET A CA 1
ATOM 2366 C C . MET A 1 300 ? 18.947 5.810 -19.788 1.00 97.00 300 MET A C 1
ATOM 2368 O O . MET A 1 300 ? 19.664 6.463 -19.028 1.00 97.00 300 MET A O 1
ATOM 2372 N N . ALA A 1 301 ? 18.859 4.479 -19.710 1.00 96.38 301 ALA A N 1
ATOM 2373 C CA . ALA A 1 301 ? 19.575 3.676 -18.727 1.00 96.38 301 ALA A CA 1
ATOM 2374 C C . ALA A 1 301 ? 21.097 3.784 -18.902 1.00 96.38 301 ALA A C 1
ATOM 2376 O O . ALA A 1 301 ? 21.797 4.050 -17.928 1.00 96.38 301 ALA A O 1
ATOM 2377 N N . ARG A 1 302 ? 21.609 3.690 -20.140 1.00 95.31 302 ARG A N 1
ATOM 2378 C CA . ARG A 1 302 ? 23.046 3.878 -20.432 1.00 95.31 302 ARG A CA 1
ATOM 2379 C C . ARG A 1 302 ? 23.539 5.289 -20.099 1.00 95.31 302 ARG A C 1
ATOM 2381 O O . ARG A 1 302 ? 24.657 5.439 -19.619 1.00 95.31 302 ARG A O 1
ATOM 2388 N N . HIS A 1 303 ? 22.706 6.311 -20.306 1.00 94.56 303 HIS A N 1
ATOM 2389 C CA . HIS A 1 303 ? 23.020 7.692 -19.910 1.00 94.56 303 HIS A CA 1
ATOM 2390 C C . HIS A 1 303 ? 22.844 7.941 -18.403 1.00 94.56 303 HIS A C 1
ATOM 2392 O O . HIS A 1 303 ? 23.247 8.989 -17.900 1.00 94.56 303 HIS A O 1
ATOM 2398 N N . GLY A 1 304 ? 22.234 7.004 -17.670 1.00 94.75 304 GLY A N 1
ATOM 2399 C CA . GLY A 1 304 ? 22.015 7.124 -16.235 1.00 94.75 304 GLY A CA 1
ATOM 2400 C C . GLY A 1 304 ? 20.937 8.131 -15.840 1.00 94.75 304 GLY A C 1
ATOM 2401 O O . GLY A 1 304 ? 20.979 8.646 -14.724 1.00 94.75 304 GLY A O 1
ATOM 2402 N N . LYS A 1 305 ? 19.989 8.448 -16.728 1.00 96.19 305 LYS A N 1
ATOM 2403 C CA . LYS A 1 305 ? 18.901 9.384 -16.428 1.00 96.19 305 LYS A CA 1
ATOM 2404 C C . LYS A 1 305 ? 17.640 9.019 -17.197 1.00 96.19 305 LYS A C 1
ATOM 2406 O O . LYS A 1 305 ? 17.618 9.091 -18.420 1.00 96.19 305 LYS A O 1
ATOM 2411 N N . ASP A 1 306 ? 16.584 8.686 -16.463 1.00 97.50 306 ASP A N 1
ATOM 2412 C CA . ASP A 1 306 ? 15.241 8.509 -17.013 1.00 97.50 306 ASP A CA 1
ATOM 2413 C C . ASP A 1 306 ? 14.587 9.879 -17.216 1.00 97.50 306 ASP A C 1
ATOM 2415 O O . ASP A 1 306 ? 14.165 10.528 -16.259 1.00 97.50 306 ASP A O 1
ATOM 2419 N N . LEU A 1 307 ? 14.559 10.336 -18.465 1.00 96.94 307 LEU A N 1
ATOM 2420 C CA . LEU A 1 307 ? 13.967 11.615 -18.852 1.00 96.94 307 LEU A CA 1
ATOM 2421 C C . LEU A 1 307 ? 12.438 11.563 -18.910 1.00 96.94 307 LEU A C 1
ATOM 2423 O O . LEU A 1 307 ? 11.814 12.618 -18.848 1.00 96.94 307 LEU A O 1
ATOM 2427 N N . ASP A 1 308 ? 11.853 10.368 -19.002 1.00 96.19 308 ASP A N 1
ATOM 2428 C CA . ASP A 1 308 ? 10.406 10.213 -19.143 1.00 96.19 308 ASP A CA 1
ATOM 2429 C C . ASP A 1 308 ? 9.713 10.295 -17.779 1.00 96.19 308 ASP A C 1
ATOM 2431 O O . ASP A 1 308 ? 8.753 11.042 -17.614 1.00 96.19 308 ASP A O 1
ATOM 2435 N N . HIS A 1 309 ? 10.226 9.561 -16.782 1.00 95.50 309 HIS A N 1
ATOM 2436 C CA . HIS A 1 309 ? 9.547 9.405 -15.486 1.00 95.50 309 HIS A CA 1
ATOM 2437 C C . HIS A 1 309 ? 10.429 9.697 -14.267 1.00 95.50 309 HIS A C 1
ATOM 2439 O O . HIS A 1 309 ? 9.991 9.527 -13.129 1.00 95.50 309 HIS A O 1
ATOM 2445 N N . ASN A 1 310 ? 11.669 10.159 -14.468 1.00 95.88 310 ASN A N 1
ATOM 2446 C CA . ASN A 1 310 ? 12.613 10.491 -13.394 1.00 95.88 310 ASN A CA 1
ATOM 2447 C C . ASN A 1 310 ? 12.875 9.327 -12.408 1.00 95.88 310 ASN A C 1
ATOM 2449 O O . ASN A 1 310 ? 13.110 9.545 -11.214 1.00 95.88 310 ASN A O 1
ATOM 2453 N N . ARG A 1 311 ? 12.840 8.075 -12.888 1.00 94.94 311 ARG A N 1
ATOM 2454 C CA . ARG A 1 311 ? 13.149 6.892 -12.075 1.00 94.94 311 ARG A CA 1
ATOM 2455 C C . ARG A 1 311 ? 14.567 6.927 -11.522 1.00 94.94 311 ARG A C 1
ATOM 2457 O O . ARG A 1 311 ? 15.541 7.130 -12.246 1.00 94.94 311 ARG A O 1
ATOM 2464 N N . GLY A 1 312 ? 14.684 6.682 -10.218 1.00 93.06 312 GLY A N 1
ATOM 2465 C CA . GLY A 1 312 ? 15.955 6.794 -9.505 1.00 93.06 312 GLY A CA 1
ATOM 2466 C C . GLY A 1 312 ? 16.373 8.248 -9.271 1.00 93.06 312 GLY A C 1
ATOM 2467 O O . GLY A 1 312 ? 17.516 8.504 -8.889 1.00 93.06 312 GLY A O 1
ATOM 2468 N N . GLY A 1 313 ? 15.478 9.217 -9.486 1.00 91.94 313 GLY A N 1
ATOM 2469 C CA . GLY A 1 313 ? 15.750 10.643 -9.308 1.00 91.94 313 GLY A CA 1
ATOM 2470 C C . GLY A 1 313 ? 15.803 11.089 -7.844 1.00 91.94 313 GLY A C 1
ATOM 2471 O O . GLY A 1 313 ? 16.393 12.123 -7.540 1.00 91.94 313 GLY A O 1
ATOM 2472 N N . ASN A 1 314 ? 15.237 10.305 -6.923 1.00 88.94 314 ASN A N 1
ATOM 2473 C CA . ASN A 1 314 ? 15.113 10.657 -5.508 1.00 88.94 314 ASN A CA 1
ATOM 2474 C C . ASN A 1 314 ? 15.634 9.542 -4.571 1.00 88.94 314 ASN A C 1
ATOM 2476 O O . ASN A 1 314 ? 15.971 8.439 -5.002 1.00 88.94 314 ASN A O 1
ATOM 2480 N N . ALA A 1 315 ? 15.724 9.840 -3.270 1.00 84.44 315 ALA A N 1
ATOM 2481 C CA . ALA A 1 315 ? 16.255 8.910 -2.270 1.00 84.44 315 ALA A CA 1
ATOM 2482 C C . ALA A 1 315 ? 15.355 7.686 -2.017 1.00 84.44 315 ALA A C 1
ATOM 2484 O O . ALA A 1 315 ? 15.876 6.616 -1.707 1.00 84.44 315 ALA A O 1
ATOM 2485 N N . TYR A 1 316 ? 14.034 7.835 -2.158 1.00 82.44 316 TYR A N 1
ATOM 2486 C CA . TYR A 1 316 ? 13.081 6.739 -1.981 1.00 82.44 316 TYR A CA 1
ATOM 2487 C C . TYR A 1 316 ? 13.275 5.676 -3.064 1.00 82.44 316 TYR A C 1
ATOM 2489 O O . TYR A 1 316 ? 13.460 4.505 -2.742 1.00 82.44 316 TYR A O 1
ATOM 2497 N N . ASP A 1 317 ? 13.341 6.092 -4.331 1.00 88.06 317 ASP A N 1
ATOM 2498 C CA . ASP A 1 317 ? 13.573 5.189 -5.459 1.00 88.06 317 ASP A CA 1
ATOM 2499 C C . ASP A 1 317 ? 14.863 4.381 -5.251 1.00 88.06 317 ASP A C 1
ATOM 2501 O O . ASP A 1 317 ? 14.882 3.153 -5.350 1.00 88.06 317 ASP A O 1
ATOM 2505 N N . ARG A 1 318 ? 15.954 5.075 -4.905 1.00 87.81 318 ARG A N 1
ATOM 2506 C CA . ARG A 1 318 ? 17.296 4.485 -4.781 1.00 87.81 318 ARG A CA 1
ATOM 2507 C C . ARG A 1 318 ? 17.436 3.518 -3.612 1.00 87.81 318 ARG A C 1
ATOM 2509 O O . ARG A 1 318 ? 18.363 2.713 -3.627 1.00 87.81 318 ARG A O 1
ATOM 2516 N N . GLN A 1 319 ? 16.541 3.568 -2.623 1.00 80.88 319 GLN A N 1
ATOM 2517 C CA . GLN A 1 319 ? 16.627 2.752 -1.409 1.00 80.88 319 GLN A CA 1
ATOM 2518 C C . GLN A 1 319 ? 16.674 1.245 -1.703 1.00 80.88 319 GLN A C 1
ATOM 2520 O O . GLN A 1 319 ? 17.354 0.507 -0.991 1.00 80.88 319 GLN A O 1
ATOM 2525 N N . PHE A 1 320 ? 15.959 0.797 -2.737 1.00 77.25 320 PHE A N 1
ATOM 2526 C CA . PHE A 1 320 ? 15.852 -0.617 -3.118 1.00 77.25 320 PHE A CA 1
ATOM 2527 C C . PHE A 1 320 ? 16.455 -0.921 -4.500 1.00 77.25 320 PHE A C 1
ATOM 2529 O O . PHE A 1 320 ? 16.236 -2.006 -5.041 1.00 77.25 320 PHE A O 1
ATOM 2536 N N . GLY A 1 321 ? 17.203 0.024 -5.078 1.00 83.69 321 GLY A N 1
ATOM 2537 C CA . GLY A 1 321 ? 17.958 -0.206 -6.310 1.00 83.69 321 GLY A CA 1
ATOM 2538 C C . GLY A 1 321 ? 19.152 -1.142 -6.089 1.00 83.69 321 GLY A C 1
ATOM 2539 O O . GLY A 1 321 ? 19.547 -1.409 -4.955 1.00 83.69 321 GLY A O 1
ATOM 2540 N N . ASP A 1 322 ? 19.745 -1.632 -7.176 1.00 85.94 322 ASP A N 1
ATOM 2541 C CA . ASP A 1 322 ? 20.954 -2.454 -7.129 1.00 85.94 322 ASP A CA 1
ATOM 2542 C C . ASP A 1 322 ? 22.200 -1.556 -7.019 1.00 85.94 322 ASP A C 1
ATOM 2544 O O . ASP A 1 322 ? 22.513 -0.836 -7.970 1.00 85.94 322 ASP A O 1
ATOM 2548 N N . PRO A 1 323 ? 22.944 -1.567 -5.896 1.00 83.81 323 PRO A N 1
ATOM 2549 C CA . PRO A 1 323 ? 24.094 -0.682 -5.711 1.00 83.81 323 PRO A CA 1
ATOM 2550 C C . PRO A 1 323 ? 25.230 -0.914 -6.713 1.00 83.81 323 PRO A C 1
ATOM 2552 O O . PRO A 1 323 ? 26.065 -0.017 -6.885 1.00 83.81 323 PRO A O 1
ATOM 2555 N N . LEU A 1 324 ? 25.282 -2.103 -7.329 1.00 84.94 324 LEU A N 1
ATOM 2556 C CA . LEU A 1 324 ? 26.267 -2.466 -8.348 1.00 84.94 324 LEU A CA 1
ATOM 2557 C C . LEU A 1 324 ? 25.911 -1.887 -9.720 1.00 84.94 324 LEU A C 1
ATOM 2559 O O . LEU A 1 324 ? 26.790 -1.731 -10.563 1.00 84.94 324 LEU A O 1
ATOM 2563 N N . CYS A 1 325 ? 24.648 -1.519 -9.932 1.00 86.94 325 CYS A N 1
ATOM 2564 C CA . CYS A 1 325 ? 24.211 -0.829 -11.132 1.00 86.94 325 CYS A CA 1
ATOM 2565 C C . CYS A 1 325 ? 24.555 0.667 -11.021 1.00 86.94 325 CYS A C 1
ATOM 2567 O O . CYS A 1 325 ? 24.177 1.348 -10.063 1.00 86.94 325 CYS A O 1
ATOM 2569 N N . LYS A 1 326 ? 25.336 1.176 -11.977 1.00 86.56 326 LYS A N 1
ATOM 2570 C CA . LYS A 1 326 ? 25.837 2.558 -12.014 1.00 86.56 326 LYS A CA 1
ATOM 2571 C C . LYS A 1 326 ? 25.416 3.242 -13.321 1.00 86.56 326 LYS A C 1
ATOM 2573 O O . LYS A 1 326 ? 25.292 2.555 -14.328 1.00 86.56 326 LYS A O 1
ATOM 2578 N N . PRO A 1 327 ? 25.251 4.580 -13.328 1.00 86.88 327 PRO A N 1
ATOM 2579 C CA . PRO A 1 327 ? 25.415 5.497 -12.191 1.00 86.88 327 PRO A CA 1
ATOM 2580 C C . PRO A 1 327 ? 24.199 5.534 -11.253 1.00 86.88 327 PRO A C 1
ATOM 2582 O O . PRO A 1 327 ? 24.348 5.886 -10.083 1.00 86.88 327 PRO A O 1
ATOM 2585 N N . ILE A 1 328 ? 23.017 5.139 -11.737 1.00 93.56 328 ILE A N 1
ATOM 2586 C CA . ILE A 1 328 ? 21.771 5.110 -10.965 1.00 93.56 328 ILE A CA 1
ATOM 2587 C C . ILE A 1 328 ? 21.393 3.653 -10.665 1.00 93.56 328 ILE A C 1
ATOM 2589 O O . ILE A 1 328 ? 21.194 2.884 -11.601 1.00 93.56 328 ILE A O 1
ATOM 2593 N N . PRO A 1 329 ? 21.205 3.271 -9.389 1.00 92.00 329 PRO A N 1
ATOM 2594 C CA . PRO A 1 329 ? 20.999 1.874 -8.994 1.00 92.00 329 PRO A CA 1
ATOM 2595 C C . PRO A 1 329 ? 19.673 1.275 -9.488 1.00 92.00 329 PRO A C 1
ATOM 2597 O O . PRO A 1 329 ? 19.458 0.072 -9.398 1.00 92.00 329 PRO A O 1
ATOM 2600 N N . ASN A 1 330 ? 18.759 2.106 -9.989 1.00 94.19 330 ASN A N 1
ATOM 2601 C CA . ASN A 1 330 ? 17.443 1.707 -10.483 1.00 94.19 330 ASN A CA 1
ATOM 2602 C C . ASN A 1 330 ? 17.381 1.536 -12.008 1.00 94.19 330 ASN A C 1
ATOM 2604 O O . ASN A 1 330 ? 16.341 1.108 -12.508 1.00 94.19 330 ASN A O 1
ATOM 2608 N N . LEU A 1 331 ? 18.431 1.924 -12.742 1.00 96.00 331 LEU A N 1
ATOM 2609 C CA . LEU A 1 331 ? 18.422 2.013 -14.203 1.00 96.00 331 LEU A CA 1
ATOM 2610 C C . LEU A 1 331 ? 19.466 1.076 -14.807 1.00 96.00 331 LEU A C 1
ATOM 2612 O O . LEU A 1 331 ? 20.650 1.387 -14.817 1.00 96.00 331 LEU A O 1
ATOM 2616 N N . GLY A 1 332 ? 19.005 -0.044 -15.358 1.00 95.25 332 GLY A N 1
ATOM 2617 C CA . GLY A 1 332 ? 19.828 -0.979 -16.122 1.00 95.25 332 GLY A CA 1
ATOM 2618 C C . GLY A 1 332 ? 19.082 -1.425 -17.367 1.00 95.25 332 GLY A C 1
ATOM 2619 O O . GLY A 1 332 ? 17.853 -1.503 -17.347 1.00 95.25 332 GLY A O 1
ATOM 2620 N N . THR A 1 333 ? 19.826 -1.671 -18.440 1.00 97.12 333 THR A N 1
ATOM 2621 C CA . THR A 1 333 ? 19.296 -2.032 -19.757 1.00 97.12 333 THR A CA 1
ATOM 2622 C C . THR A 1 333 ? 18.565 -3.373 -19.734 1.00 97.12 333 THR A C 1
ATOM 2624 O O . THR A 1 333 ? 18.930 -4.281 -18.994 1.00 97.12 333 THR A O 1
ATOM 2627 N N . ILE A 1 334 ? 17.534 -3.499 -20.561 1.00 96.62 334 ILE A N 1
ATOM 2628 C CA . ILE A 1 334 ? 16.793 -4.732 -20.833 1.00 96.62 334 ILE A CA 1
ATOM 2629 C C . ILE A 1 334 ? 17.258 -5.217 -22.205 1.00 96.62 334 ILE A C 1
ATOM 2631 O O . ILE A 1 334 ? 16.782 -4.738 -23.235 1.00 96.62 334 ILE A O 1
ATOM 2635 N N . GLU A 1 335 ? 18.257 -6.092 -22.227 1.00 95.81 335 GLU A N 1
ATOM 2636 C CA . GLU A 1 335 ? 18.909 -6.542 -23.470 1.00 95.81 335 GLU A CA 1
ATOM 2637 C C . GLU A 1 335 ? 19.459 -7.974 -23.408 1.00 95.81 335 GLU A C 1
ATOM 2639 O O . GLU A 1 335 ? 19.898 -8.506 -24.426 1.00 95.81 335 GLU A O 1
ATOM 2644 N N . SER A 1 336 ? 19.397 -8.623 -22.242 1.00 94.88 336 SER A N 1
ATOM 2645 C CA . SER A 1 336 ? 19.944 -9.963 -22.032 1.00 94.88 336 SER A CA 1
ATOM 2646 C C . SER A 1 336 ? 18.845 -11.020 -22.042 1.00 94.88 336 SER A C 1
ATOM 2648 O O . SER A 1 336 ? 18.165 -11.237 -21.041 1.00 94.88 336 SER A O 1
ATOM 2650 N N . ALA A 1 337 ? 18.702 -11.735 -23.155 1.00 93.44 337 ALA A N 1
ATOM 2651 C CA . ALA A 1 337 ? 17.778 -12.861 -23.248 1.00 93.44 337 ALA A CA 1
ATOM 2652 C C . ALA A 1 337 ? 18.037 -13.940 -22.157 1.00 93.44 337 ALA A C 1
ATOM 2654 O O . ALA A 1 337 ? 19.164 -14.061 -21.663 1.00 93.44 337 ALA A O 1
ATOM 2655 N N . PRO A 1 338 ? 17.035 -14.769 -21.805 1.00 93.00 338 PRO A N 1
ATOM 2656 C CA . PRO A 1 338 ? 15.625 -14.636 -22.178 1.00 93.00 338 PRO A CA 1
ATOM 2657 C C . PRO A 1 338 ? 14.960 -13.394 -21.567 1.00 93.00 338 PRO A C 1
ATOM 2659 O O . PRO A 1 338 ? 15.394 -12.868 -20.542 1.00 93.00 338 PRO A O 1
ATOM 2662 N N . PHE A 1 339 ? 13.902 -12.935 -22.225 1.00 93.75 339 PHE A N 1
ATOM 2663 C CA . PHE A 1 339 ? 13.046 -11.842 -21.785 1.00 93.75 339 PHE A CA 1
ATOM 2664 C C . PHE A 1 339 ? 11.767 -12.398 -21.185 1.00 93.75 339 PHE A C 1
ATOM 2666 O O . PHE A 1 339 ? 11.273 -13.442 -21.614 1.00 93.75 339 PHE A O 1
ATOM 2673 N N . PHE A 1 340 ? 11.209 -11.671 -20.226 1.00 91.44 340 PHE A N 1
ATOM 2674 C CA . PHE A 1 340 ? 10.011 -12.098 -19.534 1.00 91.44 340 PHE A CA 1
ATOM 2675 C C . PHE A 1 340 ? 8.988 -10.982 -19.409 1.00 91.44 340 PHE A C 1
ATOM 2677 O O . PHE A 1 340 ? 9.336 -9.816 -19.214 1.00 91.44 340 PHE A O 1
ATOM 2684 N N . ALA A 1 341 ? 7.719 -11.370 -19.452 1.00 90.62 341 ALA A N 1
ATOM 2685 C CA . ALA A 1 341 ? 6.588 -10.504 -19.182 1.00 90.62 341 ALA A CA 1
ATOM 2686 C C . ALA A 1 341 ? 5.763 -11.079 -18.030 1.00 90.62 341 ALA A C 1
ATOM 2688 O O . ALA A 1 341 ? 5.407 -12.257 -18.043 1.00 90.62 341 ALA A O 1
ATOM 2689 N N . LEU A 1 342 ? 5.451 -10.247 -17.037 1.00 85.81 342 LEU A N 1
ATOM 2690 C CA . LEU A 1 342 ? 4.571 -10.604 -15.931 1.00 85.81 342 LEU A CA 1
ATOM 2691 C C . LEU A 1 342 ? 3.313 -9.750 -15.988 1.00 85.81 342 LEU A C 1
ATOM 2693 O O . LEU A 1 342 ? 3.394 -8.519 -15.931 1.00 85.81 342 LEU A O 1
ATOM 2697 N N . LYS A 1 343 ? 2.149 -10.398 -16.064 1.00 82.88 343 LYS A N 1
ATOM 2698 C CA . LYS A 1 343 ? 0.864 -9.693 -16.020 1.00 82.88 343 LYS A CA 1
ATOM 2699 C C . LYS A 1 343 ? 0.545 -9.287 -14.587 1.00 82.88 343 LYS A C 1
ATOM 2701 O O . LYS A 1 343 ? 0.512 -10.135 -13.698 1.00 82.88 343 LYS A O 1
ATOM 2706 N N . ILE A 1 344 ? 0.280 -8.002 -14.366 1.00 78.12 344 ILE A N 1
ATOM 2707 C CA . ILE A 1 344 ? -0.042 -7.458 -13.046 1.00 78.12 344 ILE A CA 1
ATOM 2708 C C . ILE A 1 344 ? -1.408 -6.795 -13.049 1.00 78.12 344 ILE A C 1
ATOM 2710 O O . ILE A 1 344 ? -1.771 -6.037 -13.949 1.00 78.12 344 ILE A O 1
ATOM 2714 N N . PHE A 1 345 ? -2.136 -7.068 -11.972 1.00 76.38 345 PHE A N 1
ATOM 2715 C CA . PHE A 1 345 ? -3.412 -6.457 -11.651 1.00 76.38 345 PHE A CA 1
ATOM 2716 C C . PHE A 1 345 ? -3.251 -5.522 -10.450 1.00 76.38 345 PHE A C 1
ATOM 2718 O O . PHE A 1 345 ? -2.420 -5.789 -9.572 1.00 76.38 345 PHE A O 1
ATOM 2725 N N . PRO A 1 346 ? -4.041 -4.439 -10.372 1.00 75.12 346 PRO A N 1
ATOM 2726 C CA . PRO A 1 346 ? -4.079 -3.616 -9.174 1.00 75.12 346 PRO A CA 1
ATOM 2727 C C . PRO A 1 346 ? -4.540 -4.460 -7.979 1.00 75.12 346 PRO A C 1
ATOM 2729 O O . PRO A 1 346 ? -5.564 -5.142 -8.021 1.00 75.12 346 PRO A O 1
ATOM 2732 N N . GLY A 1 347 ? -3.777 -4.392 -6.894 1.00 75.88 347 GLY A N 1
ATOM 2733 C CA . GLY A 1 347 ? -4.137 -4.967 -5.603 1.00 75.88 347 GLY A CA 1
ATOM 2734 C C . GLY A 1 347 ? -4.235 -3.885 -4.535 1.00 75.88 347 GLY A C 1
ATOM 2735 O O . GLY A 1 347 ? -3.863 -2.732 -4.756 1.00 75.88 347 GLY A O 1
ATOM 2736 N N . ASP A 1 348 ? -4.695 -4.259 -3.346 1.00 77.50 348 ASP A N 1
ATOM 2737 C CA . ASP A 1 348 ? -4.731 -3.359 -2.199 1.00 77.50 348 ASP A CA 1
ATOM 2738 C C . ASP A 1 348 ? -4.389 -4.066 -0.885 1.00 77.50 348 ASP A C 1
ATOM 2740 O O . ASP A 1 348 ? -4.375 -5.292 -0.778 1.00 77.50 348 ASP A O 1
ATOM 2744 N N . LEU A 1 349 ? -4.094 -3.254 0.130 1.00 77.31 349 LEU A N 1
ATOM 2745 C CA . LEU A 1 349 ? -3.799 -3.689 1.498 1.00 77.31 349 LEU A CA 1
ATOM 2746 C C . LEU A 1 349 ? -4.999 -3.469 2.440 1.00 77.31 349 LEU A C 1
ATOM 2748 O O . LEU A 1 349 ? -4.841 -3.400 3.662 1.00 77.31 349 LEU A O 1
ATOM 2752 N N . GLY A 1 350 ? -6.199 -3.333 1.875 1.00 82.00 350 GLY A N 1
ATOM 2753 C CA . GLY A 1 350 ? -7.421 -2.934 2.553 1.00 82.00 350 GLY A CA 1
ATOM 2754 C C . GLY A 1 350 ? -7.955 -1.581 2.074 1.00 82.00 350 GLY A C 1
ATOM 2755 O O . GLY A 1 350 ? -7.207 -0.694 1.663 1.00 82.00 350 GLY A O 1
ATOM 2756 N N . THR A 1 351 ? -9.270 -1.392 2.189 1.00 89.12 351 THR A N 1
ATOM 2757 C CA . THR A 1 351 ? -9.927 -0.103 1.935 1.00 89.12 351 THR A CA 1
ATOM 2758 C C . THR A 1 351 ? -9.666 0.880 3.076 1.00 89.12 351 THR A C 1
ATOM 2760 O O . THR A 1 351 ? -9.477 0.472 4.221 1.00 89.12 351 THR A O 1
ATOM 2763 N N . LYS A 1 352 ? -9.701 2.181 2.769 1.00 90.06 352 LYS A N 1
ATOM 2764 C CA . LYS A 1 352 ? -9.458 3.273 3.733 1.00 90.06 352 LYS A CA 1
ATOM 2765 C C . LYS A 1 352 ? -10.559 4.344 3.787 1.00 90.06 352 LYS A C 1
ATOM 2767 O O . LYS A 1 352 ? -10.373 5.384 4.411 1.00 90.06 352 LYS A O 1
ATOM 2772 N N . GLY A 1 353 ? -11.678 4.107 3.103 1.00 87.75 353 GLY A N 1
ATOM 2773 C CA . GLY A 1 353 ? -12.927 4.834 3.331 1.00 87.75 353 GLY A CA 1
ATOM 2774 C C . GLY A 1 353 ? -13.753 4.121 4.400 1.00 87.75 353 GLY A C 1
ATOM 2775 O O . GLY A 1 353 ? -13.599 2.912 4.583 1.00 87.75 353 GLY A O 1
ATOM 2776 N N . GLY A 1 354 ? -14.627 4.847 5.095 1.00 89.50 354 GLY A N 1
ATOM 2777 C CA . GLY A 1 354 ? -15.437 4.252 6.152 1.00 89.50 354 GLY A CA 1
ATOM 2778 C C . GLY A 1 354 ? -16.189 5.266 7.006 1.00 89.50 354 GLY A C 1
ATOM 2779 O O . GLY A 1 354 ? -16.467 6.383 6.580 1.00 89.50 354 GLY A O 1
ATOM 2780 N N . LEU A 1 355 ? -16.516 4.844 8.223 1.00 90.25 355 LEU A N 1
ATOM 2781 C CA . LEU A 1 355 ? -17.275 5.608 9.211 1.00 90.25 355 LEU A CA 1
ATOM 2782 C C . LEU A 1 355 ? -16.364 6.550 10.014 1.00 90.25 355 LEU A C 1
ATOM 2784 O O . LEU A 1 355 ? -15.155 6.609 9.810 1.00 90.25 355 LEU A O 1
ATOM 2788 N N . TYR A 1 356 ? -16.924 7.251 10.997 1.00 86.31 356 TYR A N 1
ATOM 2789 C CA . TYR A 1 356 ? -16.128 7.803 12.090 1.00 86.31 356 TYR A CA 1
ATOM 2790 C C . TYR A 1 356 ? -15.858 6.696 13.124 1.00 86.31 356 TYR A C 1
ATOM 2792 O O . TYR A 1 356 ? -16.654 6.459 14.029 1.00 86.31 356 TYR A O 1
ATOM 2800 N N . ALA A 1 357 ? -14.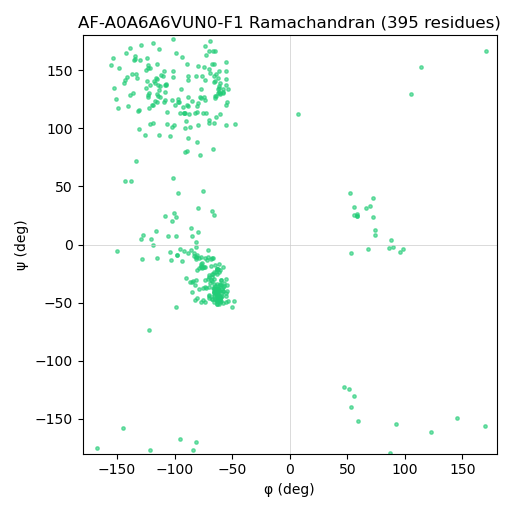774 5.944 12.920 1.00 90.06 357 ALA A N 1
ATOM 2801 C CA . ALA A 1 357 ? -14.420 4.758 13.710 1.00 90.06 357 ALA A CA 1
ATOM 2802 C C . ALA A 1 357 ? -12.891 4.640 13.884 1.00 90.06 357 ALA A C 1
ATOM 2804 O O . ALA A 1 357 ? -12.168 5.627 13.729 1.00 90.06 357 ALA A O 1
ATOM 2805 N N . ALA A 1 358 ? -12.378 3.439 14.171 1.00 90.00 358 ALA A N 1
ATOM 2806 C CA . ALA A 1 358 ? -10.946 3.156 14.223 1.00 90.00 358 ALA A CA 1
ATOM 2807 C C . ALA A 1 358 ? -10.504 2.163 13.131 1.00 90.00 358 ALA A C 1
ATOM 2809 O O . ALA A 1 358 ? -11.278 1.350 12.621 1.00 90.00 358 ALA A O 1
ATOM 2810 N N . GLY A 1 359 ? -9.223 2.228 12.765 1.00 89.38 359 GLY A N 1
ATOM 2811 C CA . GLY A 1 359 ? -8.639 1.408 11.699 1.00 89.38 359 GLY A CA 1
ATOM 2812 C C . GLY A 1 359 ? -9.297 1.601 10.339 1.00 89.38 359 GLY A C 1
ATOM 2813 O O . GLY A 1 359 ? -9.840 2.660 10.053 1.00 89.38 359 GLY A O 1
ATOM 2814 N N . ASN A 1 360 ? -9.265 0.563 9.504 1.00 91.50 360 ASN A N 1
ATOM 2815 C CA . ASN A 1 360 ? -9.858 0.606 8.161 1.00 91.50 360 ASN A CA 1
ATOM 2816 C C . ASN A 1 360 ? -11.399 0.628 8.171 1.00 91.50 360 ASN A C 1
ATOM 2818 O O . ASN A 1 360 ? -12.009 0.736 7.114 1.00 91.50 360 ASN A O 1
ATOM 2822 N N . SER A 1 361 ? -12.032 0.519 9.345 1.00 92.69 361 SER A N 1
ATOM 2823 C CA . SER A 1 361 ? -13.461 0.819 9.501 1.00 92.69 361 SER A CA 1
ATOM 2824 C C . SER A 1 361 ? -13.721 2.327 9.486 1.00 92.69 361 SER A C 1
ATOM 2826 O O . SER A 1 361 ? -14.853 2.755 9.272 1.00 92.69 361 SER A O 1
ATOM 2828 N N . SER A 1 362 ? -12.680 3.125 9.742 1.00 92.19 362 SER A N 1
ATOM 2829 C CA . SER A 1 362 ? -12.713 4.579 9.726 1.00 92.19 362 SER A CA 1
ATOM 2830 C C . SER A 1 362 ? -12.416 5.124 8.336 1.00 92.19 362 SER A C 1
ATOM 2832 O O . SER A 1 362 ? -11.544 4.600 7.638 1.00 92.19 362 SER A O 1
ATOM 2834 N N . SER A 1 363 ? -13.059 6.230 7.967 1.00 92.12 363 SER A N 1
ATOM 2835 C CA . SER A 1 363 ? -12.546 7.064 6.886 1.00 92.12 363 SER A CA 1
ATOM 2836 C C . SER A 1 363 ? -11.200 7.645 7.316 1.00 92.12 363 SER A C 1
ATOM 2838 O O . SER A 1 363 ? -11.055 8.205 8.413 1.00 92.12 363 SER A O 1
ATOM 2840 N N . SER A 1 364 ? -10.186 7.430 6.484 1.00 91.69 364 SER A N 1
ATOM 2841 C CA . SER A 1 364 ? -8.800 7.694 6.844 1.00 91.69 364 SER A CA 1
ATOM 2842 C C . SER A 1 364 ? -8.463 9.183 6.820 1.00 91.69 364 SER A C 1
ATOM 2844 O O . SER A 1 364 ? -8.934 9.928 5.962 1.00 91.69 364 SER A O 1
ATOM 2846 N N . VAL A 1 365 ? -7.599 9.609 7.746 1.00 91.56 365 VAL A N 1
ATOM 2847 C CA . VAL A 1 365 ? -7.110 11.000 7.818 1.00 91.56 365 VAL A CA 1
ATOM 2848 C C . VAL A 1 365 ? -6.231 11.353 6.626 1.00 91.56 365 VAL A C 1
ATOM 2850 O O . VAL A 1 365 ? -6.246 12.485 6.167 1.00 91.56 365 VAL A O 1
ATOM 2853 N N . ILE A 1 366 ? -5.513 10.368 6.085 1.00 89.94 366 ILE A N 1
ATOM 2854 C CA . ILE A 1 366 ? -4.630 10.525 4.919 1.00 89.94 366 ILE A CA 1
ATOM 2855 C C . ILE A 1 366 ? -5.387 10.517 3.581 1.00 89.94 366 ILE A C 1
ATOM 2857 O O . ILE A 1 366 ? -4.766 10.411 2.529 1.00 89.94 366 ILE A O 1
ATOM 2861 N N . GLY A 1 367 ? -6.723 10.602 3.594 1.00 87.94 367 GLY A N 1
ATOM 2862 C CA . GLY A 1 367 ? -7.542 10.813 2.398 1.00 87.94 367 GLY A CA 1
ATOM 2863 C C . GLY A 1 367 ? -7.173 9.901 1.225 1.00 87.94 367 GLY A C 1
ATOM 2864 O O . GLY A 1 367 ? -7.169 8.673 1.355 1.00 87.94 367 GLY A O 1
ATOM 2865 N N . ARG A 1 368 ? -6.836 10.493 0.072 1.00 85.88 368 ARG A N 1
ATOM 2866 C CA . ARG A 1 368 ? -6.443 9.770 -1.153 1.00 85.88 368 ARG A CA 1
ATOM 2867 C C . ARG A 1 368 ? -4.983 9.315 -1.171 1.00 85.88 368 ARG A C 1
ATOM 2869 O O . ARG A 1 368 ? -4.672 8.382 -1.905 1.00 85.88 368 ARG A O 1
ATOM 2876 N N . THR A 1 369 ? -4.133 9.784 -0.264 1.00 85.38 369 THR A N 1
ATOM 2877 C CA . THR A 1 369 ? -2.690 9.497 -0.279 1.00 85.38 369 THR A CA 1
ATOM 2878 C C . THR A 1 369 ? -2.259 8.420 0.724 1.00 85.38 369 THR A C 1
ATOM 2880 O O . THR A 1 369 ? -3.069 7.825 1.444 1.00 85.38 369 THR A O 1
ATOM 2883 N N . TYR A 1 370 ? -0.974 8.072 0.709 1.00 85.25 370 TYR A N 1
ATOM 2884 C CA . TYR A 1 370 ? -0.354 7.155 1.662 1.00 85.25 370 TYR A CA 1
ATOM 2885 C C . TYR A 1 370 ? 0.915 7.818 2.187 1.00 85.25 370 TYR A C 1
ATOM 2887 O O . TYR A 1 370 ? 1.943 7.837 1.516 1.00 85.25 370 TYR A O 1
ATOM 2895 N N . ALA A 1 371 ? 0.801 8.405 3.378 1.00 80.69 371 ALA A N 1
ATOM 2896 C CA . ALA A 1 371 ? 1.769 9.363 3.913 1.00 80.69 371 ALA A CA 1
ATOM 2897 C C . ALA A 1 371 ? 3.111 8.758 4.343 1.00 80.69 371 ALA A C 1
ATOM 2899 O O . ALA A 1 371 ? 4.071 9.469 4.603 1.00 80.69 371 ALA A O 1
ATOM 2900 N N . GLY A 1 372 ? 3.188 7.440 4.463 1.00 76.50 372 GLY A N 1
ATOM 2901 C CA . GLY A 1 372 ? 4.385 6.779 4.953 1.00 76.50 372 GLY A CA 1
ATOM 2902 C C . GLY A 1 372 ? 4.142 5.306 5.205 1.00 76.50 372 GLY A C 1
ATOM 2903 O O . GLY A 1 372 ? 2.996 4.842 5.241 1.00 76.50 372 GLY A O 1
ATOM 2904 N N . VAL A 1 373 ? 5.234 4.565 5.376 1.00 73.12 373 VAL A N 1
ATOM 2905 C CA . VAL A 1 373 ? 5.206 3.119 5.606 1.00 73.12 373 VAL A CA 1
ATOM 2906 C C . VAL A 1 373 ? 4.321 2.801 6.813 1.00 73.12 373 VAL A C 1
ATOM 2908 O O . VAL A 1 373 ? 4.549 3.278 7.914 1.00 73.12 373 VAL A O 1
ATOM 2911 N N . ALA A 1 374 ? 3.271 2.009 6.602 1.00 75.19 374 ALA A N 1
ATOM 2912 C CA . ALA A 1 374 ? 2.314 1.623 7.639 1.00 75.19 374 ALA A CA 1
ATOM 2913 C C . ALA A 1 374 ? 1.580 2.794 8.333 1.00 75.19 374 ALA A C 1
ATOM 2915 O O . ALA A 1 374 ? 1.056 2.640 9.438 1.00 75.19 374 ALA A O 1
ATOM 2916 N N . SER A 1 375 ? 1.466 3.945 7.662 1.00 81.62 375 SER A N 1
ATOM 2917 C CA . SER A 1 375 ? 0.667 5.093 8.125 1.00 81.62 375 SER A CA 1
ATOM 2918 C C . SER A 1 375 ? -0.793 4.724 8.436 1.00 81.62 375 SER A C 1
ATOM 2920 O O . SER A 1 375 ? -1.364 5.220 9.404 1.00 81.62 375 SER A O 1
ATOM 2922 N N . THR A 1 376 ? -1.391 3.789 7.690 1.00 84.12 376 THR A N 1
ATOM 2923 C CA . THR A 1 376 ? -2.754 3.288 7.951 1.00 84.12 376 THR A CA 1
ATOM 2924 C C . THR A 1 376 ? -2.882 2.588 9.303 1.00 84.12 376 THR A C 1
ATOM 2926 O O . THR A 1 376 ? -3.872 2.789 10.007 1.00 84.12 376 THR A O 1
ATOM 2929 N N . LEU A 1 377 ? -1.881 1.797 9.699 1.00 82.44 377 LEU A N 1
ATOM 2930 C CA . LEU A 1 377 ? -1.875 1.112 10.988 1.00 82.44 377 LEU A CA 1
ATOM 2931 C C . LEU A 1 377 ? -1.563 2.078 12.136 1.00 82.44 377 LEU A C 1
ATOM 2933 O O . LEU A 1 377 ? -2.179 1.975 13.195 1.00 82.44 377 LEU A O 1
ATOM 2937 N N . ALA A 1 378 ? -0.669 3.044 11.915 1.00 83.56 378 ALA A N 1
ATOM 2938 C CA . ALA A 1 378 ? -0.396 4.101 12.882 1.00 83.56 378 ALA A CA 1
ATOM 2939 C C . ALA A 1 378 ? -1.671 4.889 13.216 1.00 83.56 378 ALA A C 1
ATOM 2941 O O . ALA A 1 378 ? -2.051 4.979 14.380 1.00 83.56 378 ALA A O 1
ATOM 2942 N N . LEU A 1 379 ? -2.401 5.348 12.194 1.00 88.44 379 LEU A N 1
ATOM 2943 C CA . LEU A 1 379 ? -3.697 6.010 12.359 1.00 88.44 379 LEU A CA 1
ATOM 2944 C C . LEU A 1 379 ? -4.708 5.110 13.078 1.00 88.44 379 LEU A C 1
ATOM 2946 O O . LEU A 1 379 ? -5.392 5.561 13.996 1.00 88.44 379 LEU A O 1
ATOM 2950 N N . ALA A 1 380 ? -4.784 3.830 12.699 1.00 87.94 380 ALA A N 1
ATOM 2951 C CA . ALA A 1 380 ? -5.664 2.866 13.352 1.00 87.94 380 ALA A CA 1
ATOM 2952 C C . ALA A 1 380 ? -5.433 2.816 14.866 1.00 87.94 380 ALA A C 1
ATOM 2954 O O . ALA A 1 380 ? -6.388 2.884 15.640 1.00 87.94 380 ALA A O 1
ATOM 2955 N N . MET A 1 381 ? -4.166 2.717 15.271 1.00 85.75 381 MET A N 1
ATOM 2956 C CA . MET A 1 381 ? -3.773 2.643 16.672 1.00 85.75 381 MET A CA 1
ATOM 2957 C C . MET A 1 381 ? -4.001 3.964 17.399 1.00 85.75 381 MET A C 1
ATOM 2959 O O . MET A 1 381 ? -4.570 3.948 18.486 1.00 85.75 381 MET A O 1
ATOM 2963 N N . THR A 1 382 ? -3.634 5.097 16.797 1.00 88.31 382 THR A N 1
ATOM 2964 C CA . THR A 1 382 ? -3.794 6.414 17.421 1.00 88.31 382 THR A CA 1
ATOM 2965 C C . THR A 1 382 ? -5.257 6.746 17.688 1.00 88.31 382 THR A C 1
ATOM 2967 O O . THR A 1 382 ? -5.601 7.131 18.802 1.00 88.31 382 THR A O 1
ATOM 2970 N N . PHE A 1 383 ? -6.149 6.541 16.717 1.00 91.62 383 PHE A N 1
ATOM 2971 C CA . PHE A 1 383 ? -7.571 6.833 16.921 1.00 91.62 383 PHE A CA 1
ATOM 2972 C C . PHE A 1 383 ? -8.269 5.804 17.817 1.00 91.62 383 PHE A C 1
ATOM 2974 O O . PHE A 1 383 ? -9.171 6.176 18.565 1.00 91.62 383 PHE A O 1
ATOM 2981 N N . ALA A 1 384 ? -7.834 4.537 17.818 1.00 89.94 384 ALA A N 1
ATOM 2982 C CA . ALA A 1 384 ? -8.310 3.562 18.801 1.00 89.94 384 ALA A CA 1
ATOM 2983 C C . ALA A 1 384 ? -7.872 3.928 20.230 1.00 89.94 384 ALA A C 1
ATOM 2985 O O . ALA A 1 384 ? -8.664 3.806 21.162 1.00 89.94 384 ALA A O 1
ATOM 2986 N N . PHE A 1 385 ? -6.632 4.399 20.395 1.00 87.69 385 PHE A N 1
ATOM 2987 C CA . PHE A 1 385 ? -6.100 4.874 21.670 1.00 87.69 385 PHE A CA 1
ATOM 2988 C C . PHE A 1 385 ? -6.868 6.100 22.169 1.00 87.69 385 PHE A C 1
ATOM 2990 O O . PHE A 1 385 ? -7.397 6.070 23.275 1.00 87.69 385 PHE A O 1
ATOM 2997 N N . LEU A 1 386 ? -7.035 7.125 21.329 1.00 90.00 386 LEU A N 1
ATOM 2998 C CA . LEU A 1 386 ? -7.817 8.317 21.667 1.00 90.00 386 LEU A CA 1
ATOM 2999 C C . LEU A 1 386 ? -9.267 7.984 22.041 1.00 90.00 386 LEU A C 1
ATOM 3001 O O . LEU A 1 386 ? -9.800 8.549 22.993 1.00 90.00 386 LEU A O 1
ATOM 3005 N N . ALA A 1 387 ? -9.900 7.043 21.332 1.00 90.00 387 ALA A N 1
ATOM 3006 C CA . ALA A 1 387 ? -11.238 6.577 21.681 1.00 90.00 387 ALA A CA 1
ATOM 3007 C C . ALA A 1 387 ? -11.262 5.904 23.063 1.00 90.00 387 ALA A C 1
ATOM 3009 O O . ALA A 1 387 ? -12.162 6.175 23.856 1.00 90.00 387 ALA A O 1
ATOM 3010 N N . ALA A 1 388 ? -10.269 5.067 23.377 1.00 87.94 388 ALA A N 1
ATOM 3011 C CA . ALA A 1 388 ? -10.163 4.414 24.678 1.00 87.94 388 ALA A CA 1
ATOM 3012 C C . ALA A 1 388 ? -9.908 5.409 25.825 1.00 87.94 388 ALA A C 1
ATOM 3014 O O . ALA A 1 388 ? -10.534 5.274 26.875 1.00 87.94 388 ALA A O 1
ATOM 3015 N N . GLU A 1 389 ? -9.057 6.418 25.622 1.00 87.25 389 GLU A N 1
ATOM 3016 C CA . GLU A 1 389 ? -8.803 7.497 26.591 1.00 87.25 389 GLU A CA 1
ATOM 3017 C C . GLU A 1 389 ? -10.049 8.364 26.823 1.00 87.25 389 GLU A C 1
ATOM 3019 O O . GLU A 1 389 ? -10.418 8.677 27.956 1.00 87.25 389 GLU A O 1
ATOM 3024 N N . HIS A 1 390 ? -10.773 8.691 25.750 1.00 87.81 390 HIS A N 1
ATOM 3025 C CA . HIS A 1 390 ? -12.036 9.412 25.860 1.00 87.81 390 HIS A CA 1
ATOM 3026 C C . HIS A 1 390 ? -13.077 8.602 26.645 1.00 87.81 390 HIS A C 1
ATOM 3028 O O . HIS A 1 390 ? -13.739 9.127 27.536 1.00 87.81 390 HIS A O 1
ATOM 3034 N N . MET A 1 391 ? -13.183 7.298 26.375 1.00 86.50 391 MET A N 1
ATOM 3035 C CA . MET A 1 391 ? -14.056 6.406 27.138 1.00 86.50 391 MET A CA 1
ATOM 3036 C C . MET A 1 391 ? -13.610 6.265 28.592 1.00 86.50 391 MET A C 1
ATOM 3038 O O . MET A 1 391 ? -14.444 6.142 29.485 1.00 86.50 391 MET A O 1
AT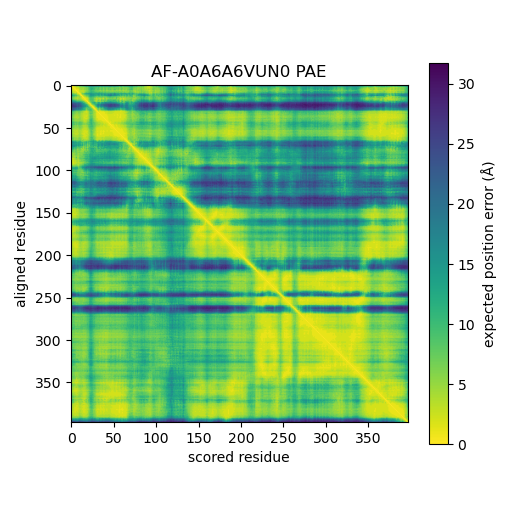OM 3042 N N . SER A 1 392 ? -12.309 6.206 28.873 1.00 85.00 392 SER A N 1
ATOM 3043 C CA . SER A 1 392 ? -11.823 6.018 30.239 1.00 85.00 392 SER A CA 1
ATOM 3044 C C . SER A 1 392 ? -12.133 7.233 31.120 1.00 85.00 392 SER A C 1
ATOM 3046 O O . SER A 1 392 ? -12.388 7.030 32.307 1.00 85.00 392 SER A O 1
ATOM 3048 N N . GLY A 1 393 ? -12.235 8.426 30.521 1.00 80.19 393 GLY A N 1
ATOM 3049 C CA . GLY A 1 393 ? -12.326 9.713 31.210 1.00 80.19 393 GLY A CA 1
ATOM 3050 C C . GLY A 1 393 ? -10.949 10.314 31.507 1.00 80.19 393 GLY A C 1
ATOM 3051 O O . GLY A 1 393 ? -10.870 11.368 32.122 1.00 80.19 393 GLY A O 1
ATOM 3052 N N . ALA A 1 394 ? -9.864 9.669 31.062 1.00 69.38 394 ALA A N 1
ATOM 3053 C CA . ALA A 1 394 ? -8.495 10.102 31.338 1.00 69.38 394 ALA A CA 1
ATOM 3054 C C . AL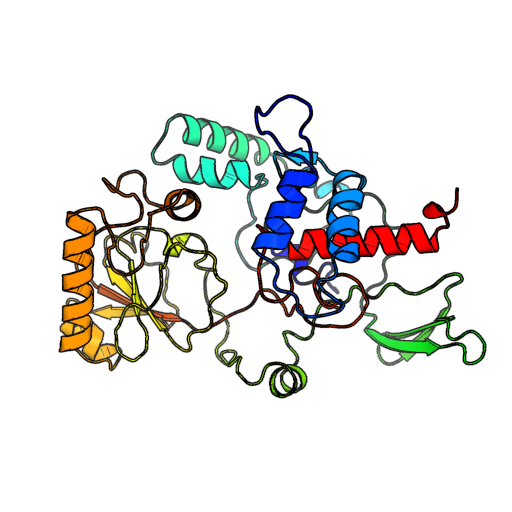A A 1 394 ? -8.137 11.453 30.696 1.00 69.38 394 ALA A C 1
ATOM 3056 O O . ALA A 1 394 ? -7.281 12.156 31.209 1.00 69.38 394 ALA A O 1
ATOM 3057 N N . ASN A 1 395 ? -8.838 11.851 29.629 1.00 62.28 395 ASN A N 1
ATOM 3058 C CA . ASN A 1 395 ? -8.657 13.156 28.982 1.00 62.28 395 ASN A CA 1
ATOM 3059 C C . ASN A 1 395 ? -9.402 14.312 29.684 1.00 62.28 395 ASN A C 1
ATOM 3061 O O . ASN A 1 395 ? -9.360 15.435 29.189 1.00 62.28 395 ASN A O 1
ATOM 3065 N N . GLN A 1 396 ? -10.157 14.037 30.756 1.00 53.94 396 GLN A N 1
ATOM 3066 C CA . GLN A 1 396 ? -10.949 15.031 31.501 1.00 53.94 396 GLN A CA 1
ATOM 3067 C C . GLN A 1 396 ? -10.326 15.403 32.860 1.00 53.94 396 GLN A C 1
ATOM 3069 O O . GLN A 1 396 ? -10.968 16.108 33.637 1.00 53.94 396 GLN A O 1
ATOM 3074 N N . ALA A 1 397 ? -9.112 14.921 33.149 1.00 39.88 397 ALA A N 1
ATOM 3075 C CA . ALA A 1 397 ? -8.339 15.221 34.354 1.00 39.88 397 ALA A CA 1
ATOM 3076 C C . ALA A 1 397 ? -7.076 15.991 33.969 1.00 39.88 397 ALA A C 1
ATOM 3078 O O . ALA A 1 397 ? -6.950 17.152 34.414 1.00 39.88 397 ALA A O 1
#

F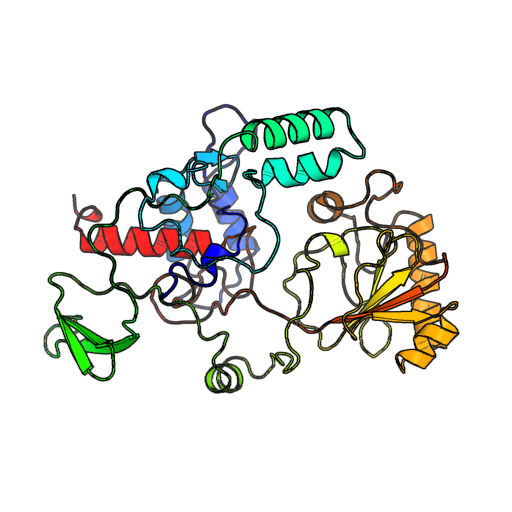oldseek 3Di:
DAADDPLNQVDPQKAQQFQADQPPDDPDPTHLVVQLVLLVVQFDCPDPQQDSVLSSLSNVQLNVDPQFRDDDSITFHPWAFLVVVPVCSPRHDHPPDDQDQNDDPVLVLLCLCCVPDPSNVVSVVVSVVVVPPTRIGSDDPPDDPDDDGQKAFDAFDADPPVRATQFTWIDHPNDTDTDGDPFHDFDAPAFCQPPPVVCCVVPVLADDDPDPPDDDPCLLLQLEAQKAKAALQLAGDEQSLDDQQDAGFKIKIKGACVSCVDPPDPDVQKDKDQDLQRRCVVVVGDSVSNVVRLVLLQVCLVVVADPPHRQLVDPSSQSSFCPVRPDRSRYDHNDHDTMMIGMDHDDDSGAQDAPCHAASNHNHNSHSDDSDDNNSVSRRVSSVVVVVCVRVCVVVD

Nearest PDB structures (foldseek):
  7p18-assembly2_B  TM=8.715E-01  e=1.295E-25  Sterolibacterium denitrificans
  4c3y-assembly2_H  TM=7.317E-01  e=2.693E-19  Rhodococcus erythropolis
  4c3x-assembly2_F  TM=7.408E-01  e=2.457E-18  Rhodococcus erythropolis
  1d4c-assembly2_B  TM=4.975E-01  e=1.838E-11  Shewanella oneidensis
  1lj1-assembly2_B  TM=4.846E-01  e=4.015E-10  Shewanella frigidimarina

Secondary structure (DSSP, 8-state):
---BSGGGGSS-S-EE-TT---SS-------HHHHHHHHHHH----SGGG-HHHHHHHHHHGGG-TTEEEETTEEEEPPEEGGGGGGGGG-B---SSSPPP---HHHHHHHHGGGT-HHHHHHHHHHHHHHTT--EES------S----S-EEEEEEE-TTT--EEEEEEEETTEEEEEE-SS--------STT-HHHHHHH-TT----SS---S--TTTGGGSSSEEEE-TTS---S-TTS-S----SSEEEEEETTT--S----SSSEEEESSHHHHHHHHT--HHHHHHHHHHHHHHHHHT--TTT-TT-SHHHHTTS-TTS-S-TT-----SSSEEEEEE----S-----BSSSGGGBPPTTTTS--STTHHHHHHHHHHHHHHHHHHTGGG-

pLDDT: mean 79.11, std 15.28, range [39.88, 98.31]

Radius of gyration: 23.75 Å; Cα contacts (8 Å, |Δi|>4): 658; chains: 1; bounding box: 64×45×67 Å

Organism: NCBI:txid470096

Mean predicted aligned error: 10.12 Å

InterPro domains:
  IPR003953 FAD-dependent oxidoreductase 2, FAD-binding domain [PF00890] (3-198)
  IPR003953 FAD-dependent oxidoreductase 2, FAD-binding domain [PF00890] (221-355)
  IPR027477 Succinate dehydrogenase/fumarate reductase flavoprotein, catalytic domain superfamily [G3DSA:3.90.700.10] (224-344)
  IPR027477 Succinate dehydrogenase/fumarate reductase flavoprotein, catalytic domain superfamily [SSF56425] (214-355)
  IPR036188 FAD/NAD(P)-binding domain superfamily [G3DSA:3.50.50.60] (1-67)
  IPR036188 FAD/NAD(P)-binding domain superfamily [G3DSA:3.50.50.60] (68-217)
  IPR036188 FAD/NAD(P)-binding domain superfamily [SSF51905] (3-393)
  IPR050315 FAD-dependent oxidoreductase 2 [PTHR43400] (235-391)

Solvent-accessible surface area (backbone atoms only — not comparable to full-atom values): 22955 Å² total; per-residue (Å²): 133,70,64,43,62,68,74,75,45,66,59,84,47,60,20,34,28,50,47,30,76,36,84,89,80,62,98,66,92,65,40,64,64,61,41,48,52,50,49,61,74,59,33,60,86,69,52,84,44,34,28,67,69,52,54,48,50,46,49,63,47,39,61,70,51,87,76,58,39,60,54,57,55,26,34,31,46,55,79,27,61,42,75,80,46,58,90,52,59,78,28,61,39,66,72,89,75,82,84,71,77,78,55,54,73,80,49,49,58,39,34,69,38,28,91,78,34,76,70,11,42,55,48,42,50,56,44,52,60,61,50,62,95,46,64,53,31,49,72,67,82,88,79,77,95,78,87,85,73,70,64,44,85,74,46,76,36,71,37,86,87,78,73,43,45,48,24,33,35,28,38,40,94,94,38,83,43,80,47,75,38,99,72,60,76,87,54,64,82,44,43,59,65,85,39,64,67,59,34,54,72,78,38,66,86,64,70,68,64,91,63,79,92,75,74,78,85,61,74,56,62,47,12,24,31,19,59,51,50,21,44,80,80,35,42,72,85,62,40,60,33,52,84,89,85,69,89,60,81,58,30,34,38,40,36,16,39,84,54,56,82,68,93,83,65,91,70,91,45,62,47,75,15,77,41,72,60,52,32,23,59,75,74,70,46,60,46,71,46,37,52,50,44,47,51,54,50,32,54,24,18,76,72,46,48,41,85,88,52,47,51,44,71,48,72,73,21,43,68,48,20,37,85,87,37,66,86,28,24,29,36,41,57,66,80,46,64,49,29,36,38,35,69,42,65,48,80,80,94,60,39,48,61,58,46,99,51,14,34,28,27,5,37,34,52,46,48,94,48,79,92,43,70,44,30,68,56,28,51,19,50,37,47,43,47,51,50,51,36,58,67,71,47,67,79,79,114